Protein AF-A0A0L1JHG3-F1 (afdb_monomer)

Secondary structure (DSSP, 8-state):
--HHHHHHHHHHHHHHTT-HHHHHHSTT-EEEEEETTEEEEEEE--GGGB-TTSBBPHHHHHHHHHHHHHHHHHTTT-S---EEEEEEEEE-S--BTT-EEEEEEEEEEE-SS-EEEEEEEEEEPTTS-EEEEEEEEEEEE-HHHHHHT--TT--EEEEEE---TTSEEEEESS----GGGGGS------SS-SSTTHHHHHSGGGTT--SGGGG---SSSSPPEEPP----B--SEEEE----TT-EEEEEEEE-TT--HHHHHHHHHHTHHHHHHHHHHHHH--GGGTEEEEEEEE-GGG-BS--SSSGGGGBSEEEEEEEESSHHHHHHHHHH-HHHHHHHHHHHHHHSTTSTTTTT---EEEEEEEEPPTTSEEEEEES-BTTSGGGGEE----

Nearest PDB structures (foldseek):
  2h4u-assembly1_A  TM=9.417E-01  e=1.136E-12  Homo sapiens
  4ord-assembly1_A  TM=8.971E-01  e=5.181E-13  Danio rerio
  2h4u-assembly1_D  TM=9.309E-01  e=3.802E-12  Homo sapiens
  3f5o-assembly1_B  TM=8.881E-01  e=1.956E-12  Homo sapiens
  4k02-assembly1_A  TM=8.755E-01  e=7.276E-10  Arabidopsis thaliana

Structure (mmCIF, N/CA/C/O backbone):
data_AF-A0A0L1JHG3-F1
#
_entry.id   AF-A0A0L1JHG3-F1
#
loop_
_atom_site.group_PDB
_atom_site.id
_atom_site.type_symbol
_atom_site.label_atom_id
_atom_site.label_alt_id
_atom_site.label_comp_id
_atom_site.label_asym_id
_atom_site.label_entity_id
_atom_site.label_seq_id
_atom_site.pdbx_PDB_ins_code
_atom_site.Cartn_x
_atom_site.Cartn_y
_atom_site.Cartn_z
_atom_site.occupancy
_atom_site.B_iso_or_equiv
_atom_site.auth_seq_id
_atom_site.auth_comp_id
_atom_site.auth_asym_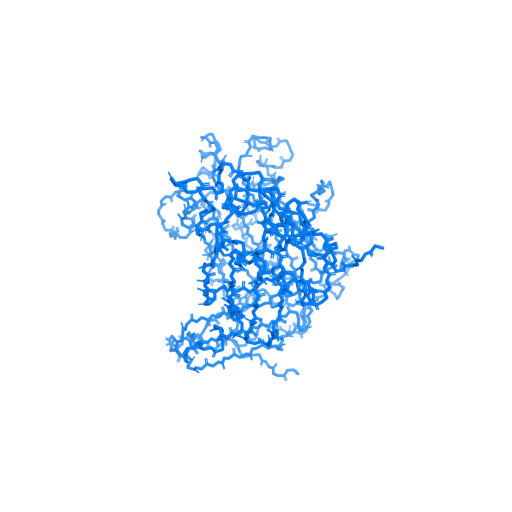id
_atom_site.auth_atom_id
_atom_site.pdbx_PDB_model_num
ATOM 1 N N . MET A 1 1 ? 10.040 -8.295 32.293 1.00 47.34 1 MET A N 1
ATOM 2 C CA . MET A 1 1 ? 9.010 -7.316 31.877 1.00 47.34 1 MET A CA 1
ATOM 3 C C . MET A 1 1 ? 8.042 -8.044 30.959 1.00 47.34 1 MET A C 1
ATOM 5 O O . MET A 1 1 ? 8.511 -8.811 30.130 1.00 47.34 1 MET A O 1
ATOM 9 N N . ASN A 1 2 ? 6.736 -7.911 31.189 1.00 66.31 2 ASN A N 1
ATOM 10 C CA . ASN A 1 2 ? 5.694 -8.705 30.526 1.00 66.31 2 ASN A CA 1
ATOM 11 C C . ASN A 1 2 ? 5.592 -8.319 29.034 1.00 66.31 2 ASN A C 1
ATOM 13 O O . ASN A 1 2 ? 5.299 -7.165 28.725 1.00 66.31 2 ASN A O 1
ATOM 17 N N . SER A 1 3 ? 5.870 -9.256 28.119 1.00 87.31 3 SER A N 1
ATOM 18 C CA . SER A 1 3 ? 5.902 -9.005 26.666 1.00 87.31 3 SER A CA 1
ATOM 19 C C . SER A 1 3 ? 4.557 -8.518 26.125 1.00 87.31 3 SER A C 1
ATOM 21 O O . SER A 1 3 ? 4.527 -7.663 25.246 1.00 87.31 3 SER A O 1
ATOM 23 N N . THR A 1 4 ? 3.451 -9.002 26.695 1.00 94.50 4 THR A N 1
ATOM 24 C CA . THR A 1 4 ? 2.088 -8.625 26.295 1.00 94.50 4 THR A CA 1
ATOM 25 C C . THR A 1 4 ? 1.783 -7.166 26.617 1.00 94.50 4 THR A C 1
ATOM 27 O O . THR A 1 4 ? 1.238 -6.452 25.785 1.00 94.50 4 THR A O 1
ATOM 30 N N . LEU A 1 5 ? 2.171 -6.696 27.806 1.00 96.19 5 LEU A N 1
ATOM 31 C CA . LEU A 1 5 ? 1.933 -5.314 28.227 1.00 96.19 5 LEU A CA 1
ATOM 32 C C . LEU A 1 5 ? 2.670 -4.311 27.340 1.00 96.19 5 LEU A C 1
ATOM 34 O O . LEU A 1 5 ? 2.092 -3.293 26.969 1.00 96.19 5 LEU A O 1
ATOM 38 N N . ASN A 1 6 ? 3.920 -4.606 26.981 1.00 95.75 6 ASN A N 1
ATOM 39 C CA . ASN A 1 6 ? 4.677 -3.755 26.066 1.00 95.75 6 ASN A CA 1
ATOM 40 C C . ASN A 1 6 ? 4.025 -3.727 24.678 1.00 95.75 6 ASN A C 1
ATOM 42 O O . ASN A 1 6 ? 3.769 -2.646 24.167 1.00 95.75 6 ASN A O 1
ATOM 46 N N . HIS A 1 7 ? 3.647 -4.889 24.133 1.00 95.00 7 HIS A N 1
ATOM 47 C CA . HIS A 1 7 ? 2.950 -4.971 22.843 1.00 95.00 7 HIS A CA 1
ATOM 48 C C . HIS A 1 7 ? 1.654 -4.151 22.820 1.00 95.00 7 HIS A C 1
ATOM 50 O O . HIS A 1 7 ? 1.437 -3.358 21.910 1.00 95.00 7 HIS A O 1
ATOM 56 N N . VAL A 1 8 ? 0.795 -4.296 23.835 1.00 96.56 8 VAL A N 1
ATOM 57 C CA . VAL A 1 8 ? -0.469 -3.543 23.902 1.00 96.56 8 VAL A CA 1
ATOM 58 C C . VAL A 1 8 ? -0.212 -2.036 24.026 1.00 96.56 8 VAL A C 1
ATOM 60 O O . VAL A 1 8 ? -0.920 -1.248 23.404 1.00 96.56 8 VAL A O 1
ATOM 63 N N . ARG A 1 9 ? 0.814 -1.618 24.779 1.00 96.81 9 ARG A N 1
ATOM 64 C CA . ARG A 1 9 ? 1.211 -0.203 24.875 1.00 96.81 9 ARG A CA 1
ATOM 65 C C . ARG A 1 9 ? 1.718 0.347 23.543 1.00 96.81 9 ARG A C 1
ATOM 67 O O . ARG A 1 9 ? 1.300 1.434 23.166 1.00 96.81 9 ARG A O 1
ATOM 74 N N . ASP A 1 10 ? 2.519 -0.418 22.806 1.00 95.88 10 ASP A N 1
ATOM 75 C CA . ASP A 1 10 ? 3.008 -0.016 21.483 1.00 95.88 10 ASP A CA 1
ATOM 76 C C . ASP A 1 10 ? 1.847 0.142 20.482 1.00 95.88 10 ASP A C 1
ATOM 78 O O . ASP A 1 10 ? 1.787 1.119 19.731 1.00 95.88 10 ASP A O 1
ATOM 82 N N . VAL A 1 11 ? 0.878 -0.786 20.503 1.00 95.31 11 VAL A N 1
ATOM 83 C CA . VAL A 1 11 ? -0.349 -0.692 19.691 1.00 95.31 11 VAL A CA 1
ATOM 84 C C . VAL A 1 11 ? -1.167 0.542 20.083 1.00 95.31 11 VAL A C 1
ATOM 86 O O . VAL A 1 11 ? -1.619 1.278 19.202 1.00 95.31 11 VAL A O 1
ATOM 89 N N . TRP A 1 12 ? -1.324 0.804 21.384 1.00 96.25 12 TRP A N 1
ATOM 90 C CA . TRP A 1 12 ? -2.009 1.995 21.882 1.00 96.25 12 TRP A CA 1
ATOM 91 C C . TRP A 1 12 ? -1.331 3.286 21.419 1.00 96.25 12 TRP A C 1
ATOM 93 O O . TRP A 1 12 ? -2.000 4.161 20.872 1.00 96.25 12 TRP A O 1
ATOM 103 N N . ASP A 1 13 ? -0.014 3.405 21.574 1.00 95.44 13 ASP A N 1
ATOM 104 C CA . ASP A 1 13 ? 0.723 4.607 21.184 1.00 95.44 13 ASP A CA 1
ATOM 105 C C . ASP A 1 13 ? 0.602 4.882 19.680 1.00 95.44 13 ASP A C 1
ATOM 107 O O . ASP A 1 13 ? 0.330 6.017 19.271 1.00 95.44 13 ASP A O 1
ATOM 111 N N . ALA A 1 14 ? 0.704 3.838 18.854 1.00 93.81 14 ALA A N 1
ATOM 112 C CA . ALA A 1 14 ? 0.505 3.945 17.413 1.00 93.81 14 ALA A CA 1
ATOM 113 C C . ALA A 1 14 ? -0.931 4.361 17.040 1.00 93.81 14 ALA A C 1
ATOM 115 O O . ALA A 1 14 ? -1.119 5.143 16.101 1.00 93.81 14 ALA A O 1
ATOM 116 N N . GLN A 1 15 ? -1.940 3.854 17.757 1.00 93.25 15 GLN A N 1
ATOM 117 C CA . GLN A 1 15 ? -3.348 4.188 17.529 1.00 93.25 15 GLN A CA 1
ATOM 118 C C . GLN A 1 15 ? -3.666 5.623 17.975 1.00 93.25 15 GLN A C 1
ATOM 120 O O . GLN A 1 15 ? -4.268 6.385 17.214 1.00 93.25 15 GLN A O 1
ATOM 125 N N . ARG A 1 16 ? -3.214 6.023 19.170 1.00 95.12 16 ARG A N 1
ATOM 126 C CA . ARG A 1 16 ? -3.391 7.372 19.726 1.00 95.12 16 ARG A CA 1
ATOM 127 C C . ARG A 1 16 ? -2.790 8.437 18.814 1.00 95.12 16 ARG A C 1
ATOM 129 O O . ARG A 1 16 ? -3.447 9.437 18.547 1.00 95.12 16 ARG A O 1
ATOM 136 N N . ALA A 1 17 ? -1.594 8.200 18.268 1.00 93.94 17 ALA A N 1
ATOM 137 C CA . ALA A 1 17 ? -0.925 9.135 17.358 1.00 93.94 17 ALA A CA 1
ATOM 138 C C . ALA A 1 17 ? -1.721 9.437 16.071 1.00 93.94 17 ALA A C 1
ATOM 140 O O . ALA A 1 17 ? -1.467 10.443 15.411 1.00 93.94 17 ALA A O 1
ATOM 141 N N . LYS A 1 18 ? -2.678 8.573 15.704 1.00 92.75 18 LYS A N 1
ATOM 142 C CA . LYS A 1 18 ? -3.478 8.675 14.473 1.00 92.75 18 LYS A CA 1
ATOM 143 C C . LYS A 1 18 ? -4.965 8.940 14.727 1.00 92.75 18 LYS A C 1
ATOM 145 O O . LYS A 1 18 ? -5.718 9.071 13.767 1.00 92.75 18 LYS A O 1
ATOM 150 N N . SER A 1 19 ? -5.397 9.017 15.987 1.00 93.25 19 SER A N 1
ATOM 151 C CA . SER A 1 19 ? -6.801 9.202 16.369 1.00 93.25 19 SER A CA 1
ATOM 152 C C . SER A 1 19 ? -6.967 10.486 17.183 1.00 93.25 19 SER A C 1
ATOM 154 O O . SER A 1 19 ? -6.718 10.478 18.390 1.00 93.25 19 SER A O 1
ATOM 156 N N . PRO A 1 20 ? -7.420 11.595 16.565 1.00 94.88 20 PRO A N 1
ATOM 157 C CA . PRO A 1 20 ? -7.653 12.852 17.278 1.00 94.88 20 PRO A CA 1
ATOM 158 C C . PRO A 1 20 ? -8.628 12.718 18.455 1.00 94.88 20 PRO A C 1
ATOM 160 O O . PRO A 1 20 ? -8.451 13.377 19.473 1.00 94.88 20 PRO A O 1
ATOM 163 N N . ILE A 1 21 ? -9.633 11.840 18.344 1.00 94.81 21 ILE A N 1
ATOM 164 C CA . ILE A 1 21 ? -10.615 11.603 19.412 1.00 94.81 21 ILE A CA 1
ATOM 165 C C . ILE A 1 21 ? -9.949 10.935 20.617 1.00 94.81 21 ILE A C 1
ATOM 167 O O . ILE A 1 21 ? -10.118 11.397 21.742 1.00 94.81 21 ILE A O 1
ATOM 171 N N . TYR A 1 22 ? -9.163 9.879 20.397 1.00 96.12 22 TYR A N 1
ATOM 172 C CA . TYR A 1 22 ? -8.454 9.207 21.487 1.00 96.12 22 TYR A CA 1
ATOM 173 C C . TYR A 1 22 ? -7.344 10.079 22.075 1.00 96.12 22 TYR A C 1
ATOM 175 O O . TYR A 1 22 ? -7.172 10.107 23.289 1.00 96.12 22 TYR A O 1
ATOM 183 N N . ALA A 1 23 ? -6.628 10.832 21.238 1.00 95.25 23 ALA A N 1
ATOM 184 C CA . ALA A 1 23 ? -5.622 11.785 21.691 1.00 95.25 23 ALA A CA 1
ATOM 185 C C . ALA A 1 23 ? -6.214 12.911 22.554 1.00 95.25 23 ALA A C 1
ATOM 187 O O . ALA A 1 23 ? -5.497 13.458 23.381 1.00 95.25 23 ALA A O 1
ATOM 188 N N . LEU A 1 24 ? -7.495 13.250 22.374 1.00 94.81 24 LEU A N 1
ATOM 189 C CA . LEU A 1 24 ? -8.195 14.250 23.180 1.00 94.81 24 LEU A CA 1
ATOM 190 C C . LEU A 1 24 ? -8.804 13.665 24.462 1.00 94.81 24 LEU A C 1
ATOM 192 O O . LEU A 1 24 ? -8.699 14.275 25.520 1.00 94.81 24 LEU A O 1
ATOM 196 N N . LEU A 1 25 ? -9.495 12.525 24.357 1.00 96.38 25 LEU A N 1
ATOM 197 C CA . LEU A 1 25 ? -10.328 11.984 25.440 1.00 96.38 25 LEU A CA 1
ATOM 198 C C . LEU A 1 25 ? -9.614 10.968 26.336 1.00 96.38 25 LEU A C 1
ATOM 200 O O . LEU A 1 25 ? -10.111 10.661 27.413 1.00 96.38 25 LEU A O 1
ATOM 204 N N . LEU A 1 26 ? -8.504 10.392 25.877 1.00 97.19 26 LEU A N 1
ATOM 205 C CA . LEU A 1 26 ? -7.794 9.304 26.555 1.00 97.19 26 LEU A CA 1
ATOM 206 C C . LEU A 1 26 ? -6.294 9.617 26.689 1.00 97.19 26 LEU A C 1
ATOM 208 O O . LEU A 1 26 ? -5.478 8.714 26.839 1.00 97.19 26 LEU A O 1
ATOM 212 N N . ASP A 1 27 ? -5.902 10.888 26.624 1.00 92.88 27 ASP A N 1
ATOM 213 C CA . ASP A 1 27 ? -4.501 11.331 26.650 1.00 92.88 27 ASP A CA 1
ATOM 214 C C . ASP A 1 27 ? -3.712 10.820 27.871 1.00 92.88 27 ASP A C 1
ATOM 216 O O . ASP A 1 27 ? -2.531 10.479 27.766 1.00 92.88 27 ASP A O 1
ATOM 220 N N . THR A 1 28 ? -4.407 10.725 29.003 1.00 94.12 28 THR A N 1
ATOM 221 C CA . THR A 1 28 ? -3.916 10.381 30.339 1.00 94.12 28 THR A CA 1
ATOM 222 C C . THR A 1 28 ? -4.259 8.951 30.758 1.00 94.12 28 THR A C 1
ATOM 224 O O . THR A 1 28 ? -3.919 8.547 31.874 1.00 94.12 28 THR A O 1
ATOM 227 N N . ILE A 1 29 ? -4.910 8.162 29.890 1.00 97.94 29 ILE A N 1
ATOM 228 C CA . ILE A 1 29 ? -5.199 6.759 30.197 1.00 97.94 29 ILE A CA 1
ATOM 229 C C . ILE A 1 29 ? -3.896 5.970 30.315 1.00 97.94 29 ILE A C 1
ATOM 231 O O . ILE A 1 29 ? -2.981 6.110 29.501 1.00 97.94 29 ILE A O 1
ATOM 235 N N . THR A 1 30 ? -3.806 5.121 31.334 1.00 97.75 30 THR A N 1
ATOM 236 C CA . THR A 1 30 ? -2.620 4.299 31.581 1.00 97.75 30 THR A CA 1
ATOM 237 C C . THR A 1 30 ? -3.005 2.832 31.592 1.00 97.75 30 THR A C 1
ATOM 239 O O . THR A 1 30 ? -3.772 2.409 32.447 1.00 97.75 30 THR A O 1
ATOM 242 N N . ILE A 1 31 ? -2.437 2.038 30.682 1.00 98.19 31 ILE A N 1
ATOM 243 C CA . ILE A 1 31 ? -2.567 0.574 30.711 1.00 98.19 31 ILE A CA 1
ATOM 244 C C . ILE A 1 31 ? -1.653 0.048 31.819 1.00 98.19 31 ILE A C 1
ATOM 246 O O . ILE A 1 31 ? -0.424 0.134 31.708 1.00 98.19 31 ILE A O 1
ATOM 250 N N . THR A 1 32 ? -2.245 -0.435 32.907 1.00 97.38 32 THR A N 1
ATOM 251 C CA . THR A 1 32 ? -1.549 -0.841 34.134 1.00 97.38 32 THR A CA 1
ATOM 252 C C . THR A 1 32 ? -1.063 -2.284 34.065 1.00 97.38 32 THR A C 1
ATOM 254 O O . THR A 1 32 ? 0.048 -2.560 34.516 1.00 97.38 32 THR A O 1
ATOM 257 N N . ASP A 1 33 ? -1.835 -3.176 33.441 1.00 97.88 33 ASP A N 1
ATOM 258 C CA . ASP A 1 33 ? -1.478 -4.582 33.236 1.00 97.88 33 ASP A CA 1
ATOM 259 C C . ASP A 1 33 ? -2.120 -5.159 31.963 1.00 97.88 33 ASP A C 1
ATOM 261 O O . ASP A 1 33 ? -3.138 -4.658 31.479 1.00 97.88 33 ASP A O 1
ATOM 265 N N . ALA A 1 34 ? -1.511 -6.210 31.408 1.00 97.25 34 ALA A N 1
ATOM 266 C CA . ALA A 1 34 ? -2.070 -6.948 30.282 1.00 97.25 34 ALA A CA 1
ATOM 267 C C . ALA A 1 34 ? -1.614 -8.412 30.271 1.00 97.25 34 ALA A C 1
ATOM 269 O O . ALA A 1 34 ? -0.436 -8.737 30.455 1.00 97.25 34 ALA A O 1
ATOM 270 N N . SER A 1 35 ? -2.550 -9.293 29.945 1.00 96.56 35 SER A N 1
ATOM 271 C CA . SER A 1 35 ? -2.333 -10.711 29.661 1.00 96.56 35 SER A CA 1
ATOM 272 C C . SER A 1 35 ? -3.168 -11.112 28.437 1.00 96.56 35 SER A C 1
ATOM 274 O O . SER A 1 35 ? -4.049 -10.350 28.043 1.00 96.56 35 SER A O 1
ATOM 276 N N . PRO A 1 36 ? -2.907 -12.258 27.784 1.00 94.12 36 PRO A N 1
ATOM 277 C CA . PRO A 1 36 ? -3.678 -12.657 26.609 1.00 94.12 36 PRO A CA 1
ATOM 278 C C . PRO A 1 36 ? -5.191 -12.671 26.868 1.00 94.12 36 PRO A C 1
ATOM 280 O O . PRO A 1 36 ? -5.690 -13.448 27.679 1.00 94.12 36 PRO A O 1
ATOM 283 N N . GLY A 1 37 ? -5.908 -11.790 26.173 1.00 93.50 37 GLY A N 1
ATOM 284 C CA . GLY A 1 37 ? -7.353 -11.598 26.259 1.00 93.50 37 GLY A CA 1
ATOM 285 C C . GLY A 1 37 ? -7.828 -10.694 27.397 1.00 93.50 37 GLY A C 1
ATOM 286 O O . GLY A 1 37 ? -9.035 -10.560 27.578 1.00 93.50 37 GLY A O 1
ATOM 287 N N . THR A 1 38 ? -6.946 -10.083 28.193 1.00 97.38 38 THR A N 1
ATOM 288 C CA . THR A 1 38 ? -7.344 -9.189 29.294 1.00 97.38 38 THR A CA 1
ATOM 289 C C . THR A 1 38 ? -6.405 -7.994 29.429 1.00 97.38 38 THR A C 1
ATOM 291 O O . THR A 1 38 ? -5.186 -8.147 29.468 1.00 97.38 38 THR A O 1
ATOM 294 N N . ILE A 1 39 ? -6.982 -6.802 29.577 1.00 98.12 39 ILE A N 1
ATOM 295 C CA . ILE A 1 39 ? -6.250 -5.570 29.887 1.00 98.12 39 ILE A CA 1
ATOM 296 C C . ILE A 1 39 ? -6.846 -4.872 31.107 1.00 98.12 39 ILE A C 1
ATOM 298 O O . ILE A 1 39 ? -8.062 -4.887 31.313 1.00 98.12 39 ILE A O 1
ATOM 302 N N . HIS A 1 40 ? -5.975 -4.229 31.877 1.00 98.31 40 HIS A N 1
ATOM 303 C CA . HIS A 1 40 ? -6.337 -3.329 32.961 1.00 98.31 40 HIS A CA 1
ATOM 304 C C . HIS A 1 40 ? -5.774 -1.942 32.672 1.00 98.31 40 HIS A C 1
ATOM 306 O O . HIS A 1 40 ? -4.620 -1.803 32.255 1.00 98.31 40 HIS A O 1
ATOM 312 N N . ALA A 1 41 ? -6.587 -0.914 32.876 1.00 98.50 41 ALA A N 1
ATOM 313 C CA . ALA A 1 41 ? -6.180 0.465 32.677 1.00 98.50 41 ALA A CA 1
ATOM 314 C C . ALA A 1 41 ? -6.818 1.393 33.705 1.00 98.50 41 ALA A C 1
ATOM 316 O O . ALA A 1 41 ? -7.856 1.071 34.272 1.00 98.50 41 ALA A O 1
ATOM 317 N N . SER A 1 42 ? -6.221 2.563 33.907 1.00 98.00 42 SER A N 1
ATOM 318 C CA . SER A 1 42 ? -6.773 3.603 34.766 1.00 98.00 42 SER A CA 1
ATOM 319 C C . SER A 1 42 ? -6.846 4.950 34.055 1.00 98.00 42 SER A C 1
ATOM 321 O O . SER A 1 42 ? -5.986 5.290 33.238 1.00 98.00 42 SER A O 1
ATOM 323 N N . LEU A 1 43 ? -7.895 5.719 34.352 1.00 97.81 43 LEU A N 1
ATOM 324 C CA . LEU A 1 43 ? -8.125 7.059 33.809 1.00 97.81 43 LEU A CA 1
ATOM 325 C C . LEU A 1 43 ? -8.650 7.982 34.905 1.00 97.81 43 LEU A C 1
ATOM 327 O O . LEU A 1 43 ? -9.684 7.715 35.515 1.00 97.81 43 LEU A O 1
ATOM 331 N N . ARG A 1 44 ? -7.975 9.110 35.133 1.00 96.56 44 ARG A N 1
ATOM 332 C CA . ARG A 1 44 ? -8.499 10.155 36.018 1.00 96.56 44 ARG A CA 1
ATOM 333 C C . ARG A 1 44 ? -9.526 11.003 35.269 1.00 96.56 44 ARG A C 1
ATOM 335 O O . ARG A 1 44 ? -9.269 11.468 34.161 1.00 96.56 44 ARG A O 1
ATOM 342 N N . VAL A 1 45 ? -10.683 11.240 35.879 1.00 96.56 45 VAL A N 1
ATOM 343 C CA . VAL A 1 45 ? -11.728 12.084 35.286 1.00 96.56 45 VAL A CA 1
ATOM 344 C C . VAL A 1 45 ? -11.298 13.555 35.342 1.00 96.56 45 VAL A C 1
ATOM 346 O O . VAL A 1 45 ? -10.992 14.075 36.417 1.00 96.56 45 VAL A O 1
ATOM 349 N N . THR A 1 46 ? -11.281 14.225 34.189 1.00 95.62 46 THR A N 1
ATOM 350 C CA . THR A 1 46 ? -10.961 15.654 34.027 1.00 95.62 46 THR A CA 1
ATOM 351 C C . THR A 1 46 ? -12.197 16.418 33.546 1.00 95.62 46 THR A C 1
ATOM 353 O O . THR A 1 46 ? -13.232 15.812 33.275 1.00 95.62 46 THR A O 1
ATOM 356 N N . ASP A 1 47 ? -12.111 17.741 33.404 1.00 94.00 47 ASP A N 1
ATOM 357 C CA . ASP A 1 47 ? -13.229 18.552 32.898 1.00 94.00 47 ASP A CA 1
ATOM 358 C C . ASP A 1 47 ? -13.696 18.102 31.506 1.00 94.00 47 ASP A C 1
ATOM 360 O O . ASP A 1 47 ? -14.898 17.963 31.270 1.00 94.00 47 ASP A O 1
ATOM 364 N N . ASN A 1 48 ? -12.750 17.744 30.629 1.00 93.31 48 ASN A N 1
ATOM 365 C CA . ASN A 1 48 ? -13.012 17.245 29.272 1.00 93.31 48 ASN A CA 1
ATOM 366 C C . ASN A 1 48 ? -13.797 15.921 29.246 1.00 93.31 48 ASN A C 1
ATOM 368 O O . ASN A 1 48 ? -14.304 15.517 28.202 1.00 93.31 48 ASN A O 1
ATOM 372 N N . HIS A 1 49 ? -13.886 15.231 30.383 1.00 97.31 49 HIS A N 1
ATOM 373 C CA . HIS A 1 49 ? -14.552 13.940 30.536 1.00 97.31 49 HIS A CA 1
ATOM 374 C C . HIS A 1 49 ? -15.997 14.067 31.037 1.00 97.31 49 HIS A C 1
ATOM 376 O O . HIS A 1 49 ? -16.720 13.068 31.098 1.00 97.31 49 HIS A O 1
ATOM 382 N N . THR A 1 50 ? -16.427 15.271 31.423 1.00 96.12 50 THR A N 1
ATOM 383 C CA . THR A 1 50 ? -17.713 15.499 32.091 1.00 96.12 50 THR A CA 1
ATOM 384 C C . THR A 1 50 ? -18.793 16.044 31.154 1.00 96.12 50 THR A C 1
ATOM 386 O O . THR A 1 50 ? -18.530 16.571 30.077 1.00 96.12 50 THR A O 1
ATOM 389 N N . ASN A 1 51 ? -20.052 15.865 31.547 1.00 94.25 51 ASN A N 1
ATOM 390 C CA . ASN A 1 51 ? -21.227 16.426 30.890 1.00 94.25 51 ASN A CA 1
ATOM 391 C C . ASN A 1 51 ? -21.647 17.762 31.526 1.00 94.25 51 ASN A C 1
ATOM 393 O O . ASN A 1 51 ? -21.091 18.198 32.531 1.00 94.25 51 ASN A O 1
ATOM 397 N N . SER A 1 52 ? -22.693 18.392 30.982 1.00 93.69 52 SER A N 1
ATOM 398 C CA . SER A 1 52 ? -23.201 19.691 31.455 1.00 93.69 52 SER A CA 1
ATOM 399 C C . SER A 1 52 ? -23.702 19.712 32.907 1.00 93.69 52 SER A C 1
ATOM 401 O O . SER A 1 52 ? -23.975 20.784 33.440 1.00 93.69 52 SER A O 1
ATOM 403 N N . LYS A 1 53 ? -23.829 18.549 33.557 1.00 93.62 53 LYS A N 1
ATOM 404 C CA . LYS A 1 53 ? -24.209 18.394 34.968 1.00 93.62 53 LYS A CA 1
ATOM 405 C C . LYS A 1 53 ? -23.030 17.983 35.865 1.00 93.62 53 LYS A C 1
ATOM 407 O O . LYS A 1 53 ? -23.256 17.650 37.024 1.00 93.62 53 LYS A O 1
ATOM 412 N N . GLY A 1 54 ? -21.797 17.976 35.348 1.00 91.69 54 GLY A N 1
ATOM 413 C CA . GLY A 1 54 ? -20.574 17.668 36.103 1.00 91.69 54 GLY A CA 1
ATOM 414 C C . GLY A 1 54 ? -20.317 16.177 36.367 1.00 91.69 54 GLY A C 1
ATOM 415 O O . GLY A 1 54 ? -19.350 15.831 37.043 1.00 91.69 54 GLY A O 1
ATOM 416 N N . GLY A 1 55 ? -21.161 15.283 35.842 1.00 95.44 55 GLY A N 1
ATOM 417 C CA . GLY A 1 55 ? -20.930 13.835 35.873 1.00 95.44 55 GLY A CA 1
ATOM 418 C C . GLY A 1 55 ? -20.185 13.349 34.631 1.00 95.44 55 GLY A C 1
ATOM 419 O O . GLY A 1 55 ? -20.125 14.060 33.631 1.00 95.44 55 GLY A O 1
ATOM 420 N N . LEU A 1 56 ? -19.653 12.128 34.662 1.00 96.88 56 LEU A N 1
ATOM 421 C CA . LEU A 1 56 ? -18.982 11.494 33.527 1.00 96.88 56 LEU A CA 1
ATOM 422 C C . LEU A 1 56 ? -19.892 11.505 32.290 1.00 96.88 56 LEU A C 1
ATOM 424 O O . LEU A 1 56 ? -21.070 11.141 32.356 1.00 96.88 56 LEU A O 1
ATOM 428 N N . HIS A 1 57 ? -19.362 11.946 31.154 1.00 97.31 57 HIS A N 1
ATOM 429 C CA . HIS A 1 57 ? -20.118 11.969 29.912 1.00 97.31 57 HIS A CA 1
ATOM 430 C C . HIS A 1 57 ? -20.282 10.548 29.361 1.00 97.31 57 HIS A C 1
ATOM 432 O O . HIS A 1 57 ? -19.303 9.816 29.235 1.00 97.31 57 HIS A O 1
ATOM 438 N N . GLY A 1 58 ? -21.497 10.167 28.948 1.00 94.06 58 GLY A N 1
ATOM 439 C CA . GLY A 1 58 ? -21.751 8.824 28.408 1.00 94.06 58 GLY A CA 1
ATOM 440 C C . GLY A 1 58 ? -20.886 8.491 27.182 1.00 94.06 58 GLY A C 1
ATOM 441 O O . GLY A 1 58 ? -20.330 7.403 27.088 1.00 94.06 58 GLY A O 1
ATOM 442 N N . THR A 1 59 ? -20.671 9.471 26.297 1.00 94.88 59 THR A N 1
ATOM 443 C CA . THR A 1 59 ? -19.719 9.374 25.171 1.00 94.88 59 THR A CA 1
ATOM 444 C C . THR A 1 59 ? -18.304 8.979 25.587 1.00 94.88 59 THR A C 1
ATOM 446 O O . THR A 1 59 ? -17.666 8.229 24.856 1.00 94.88 59 THR A O 1
ATOM 449 N N . LEU A 1 60 ? -17.806 9.430 26.744 1.00 97.00 60 LEU A N 1
ATOM 450 C CA . LEU A 1 60 ? -16.497 8.982 27.211 1.00 97.00 60 LEU A CA 1
ATOM 451 C C . LEU A 1 60 ? -16.536 7.503 27.594 1.00 97.00 60 LEU A C 1
ATOM 453 O O . LEU A 1 60 ? -15.639 6.770 27.203 1.00 97.00 60 LEU A O 1
ATOM 457 N N . SER A 1 61 ? -17.571 7.040 28.302 1.00 97.31 61 SER A N 1
ATOM 458 C CA . SER A 1 61 ? -17.702 5.610 28.608 1.00 97.31 61 SER A CA 1
ATOM 459 C C . SER A 1 61 ? -17.766 4.773 27.329 1.00 97.31 61 SER A C 1
ATOM 461 O O . SER A 1 61 ? -17.061 3.777 27.237 1.00 97.31 61 SER A O 1
ATOM 463 N N . ALA A 1 62 ? -18.527 5.198 26.315 1.00 96.56 62 ALA A N 1
ATOM 464 C CA . ALA A 1 62 ? -18.567 4.512 25.022 1.00 96.56 62 ALA A CA 1
ATOM 465 C C . ALA A 1 62 ? -17.201 4.508 24.311 1.00 96.56 62 ALA A C 1
ATOM 467 O O . ALA A 1 62 ? -16.778 3.470 23.810 1.00 96.56 62 ALA A O 1
ATOM 468 N N . CYS A 1 63 ? -16.483 5.635 24.335 1.00 96.94 63 CYS A N 1
ATOM 469 C CA . CYS A 1 63 ? -15.120 5.757 23.811 1.00 96.94 63 CYS A CA 1
ATOM 470 C C . CYS A 1 63 ? -14.145 4.804 24.524 1.00 96.94 63 CYS A C 1
ATOM 472 O O . CYS A 1 63 ? -13.370 4.108 23.875 1.00 96.94 63 CYS A O 1
ATOM 474 N N . VAL A 1 64 ? -14.224 4.721 25.856 1.00 97.88 64 VAL A N 1
ATOM 475 C CA . VAL A 1 64 ? -13.414 3.808 26.671 1.00 97.88 64 VAL A CA 1
ATOM 476 C C . VAL A 1 64 ? -13.737 2.348 26.358 1.00 97.88 64 VAL A C 1
ATOM 478 O O . VAL A 1 64 ? -12.812 1.549 26.260 1.00 97.88 64 VAL A O 1
ATOM 481 N N . VAL A 1 65 ? -15.015 1.988 26.183 1.00 97.69 65 VAL A N 1
ATOM 482 C CA . VAL A 1 65 ? -15.413 0.617 25.818 1.00 97.69 65 VAL A CA 1
ATOM 483 C C . VAL A 1 65 ? -14.855 0.235 24.446 1.00 97.69 65 VAL A C 1
ATOM 485 O O . VAL A 1 65 ? -14.263 -0.833 24.313 1.00 97.69 65 VAL A O 1
ATOM 488 N N . ASP A 1 66 ? -14.999 1.106 23.447 1.00 96.19 66 ASP A N 1
ATOM 489 C CA . ASP A 1 66 ? -14.473 0.889 22.095 1.00 96.19 66 ASP A CA 1
ATOM 490 C C . ASP A 1 66 ? -12.944 0.731 22.087 1.00 96.19 66 ASP A C 1
ATOM 492 O O . ASP A 1 66 ? -12.408 -0.256 21.577 1.00 96.19 66 ASP A O 1
ATOM 496 N N . TRP A 1 67 ? -12.239 1.637 22.764 1.00 97.25 67 TRP A N 1
ATOM 497 C CA . TRP A 1 67 ? -10.789 1.567 22.919 1.00 97.25 67 TRP A CA 1
ATOM 498 C C . TRP A 1 67 ? -10.331 0.293 23.649 1.00 97.25 67 TRP A C 1
ATOM 500 O O . TRP A 1 67 ? -9.451 -0.429 23.168 1.00 97.25 67 TRP A O 1
ATOM 510 N N . ALA A 1 68 ? -10.942 -0.020 24.797 1.00 97.44 68 ALA A N 1
ATOM 511 C CA . ALA A 1 68 ? -10.574 -1.177 25.607 1.00 97.44 68 ALA A CA 1
ATOM 512 C C . ALA A 1 68 ? -10.841 -2.497 24.870 1.00 97.44 68 ALA A C 1
ATOM 514 O O . ALA A 1 68 ? -10.082 -3.453 25.049 1.00 97.44 68 ALA A O 1
ATOM 515 N N . ALA A 1 69 ? -11.865 -2.546 24.008 1.00 94.75 69 ALA A N 1
ATOM 516 C CA . ALA A 1 69 ? -12.134 -3.695 23.152 1.00 94.75 69 ALA A CA 1
ATOM 517 C C . ALA A 1 69 ? -10.978 -3.979 22.188 1.00 94.75 69 ALA A C 1
ATOM 519 O O . ALA A 1 69 ? -10.479 -5.108 22.127 1.00 94.75 69 ALA A O 1
ATOM 520 N N . GLY A 1 70 ? -10.486 -2.940 21.510 1.00 93.69 70 GLY A N 1
ATOM 521 C CA . GLY A 1 70 ? -9.322 -3.053 20.639 1.00 93.69 70 GLY A CA 1
ATOM 522 C C . GLY A 1 70 ? -8.064 -3.510 21.382 1.00 93.69 70 GLY A C 1
ATOM 523 O O . GLY A 1 70 ? -7.367 -4.414 20.918 1.00 93.69 70 GLY A O 1
ATOM 524 N N . MET A 1 71 ? -7.797 -2.948 22.565 1.00 96.81 71 MET A N 1
ATOM 525 C CA . MET A 1 71 ? -6.634 -3.325 23.382 1.00 96.81 71 MET A CA 1
ATOM 526 C C . MET A 1 71 ? -6.715 -4.768 23.898 1.00 96.81 71 MET A C 1
ATOM 528 O O . MET A 1 71 ? -5.712 -5.487 23.895 1.00 96.81 71 MET A O 1
ATOM 532 N N . ALA A 1 72 ? -7.905 -5.229 24.294 1.00 95.25 72 ALA A N 1
ATOM 533 C CA . ALA A 1 72 ? -8.119 -6.612 24.711 1.00 95.25 72 ALA A CA 1
ATOM 534 C C . ALA A 1 72 ? -7.859 -7.600 23.561 1.00 95.25 72 ALA A C 1
ATOM 536 O O . ALA A 1 72 ? -7.252 -8.644 23.784 1.00 95.25 72 ALA A O 1
ATOM 537 N N . ILE A 1 73 ? -8.227 -7.262 22.322 1.00 91.88 73 ILE A N 1
ATOM 538 C CA . ILE A 1 73 ? -7.902 -8.075 21.137 1.00 91.88 73 ILE A CA 1
ATOM 539 C C . ILE A 1 73 ? -6.396 -8.048 20.852 1.00 91.88 73 ILE A C 1
ATOM 541 O O . ILE A 1 73 ? -5.785 -9.103 20.672 1.00 91.88 73 ILE A O 1
ATOM 545 N N . ALA A 1 74 ? -5.776 -6.864 20.883 1.00 92.94 74 ALA A N 1
ATOM 546 C CA . ALA A 1 74 ? -4.339 -6.703 20.659 1.00 92.94 74 ALA A CA 1
ATOM 547 C C . ALA A 1 74 ? -3.491 -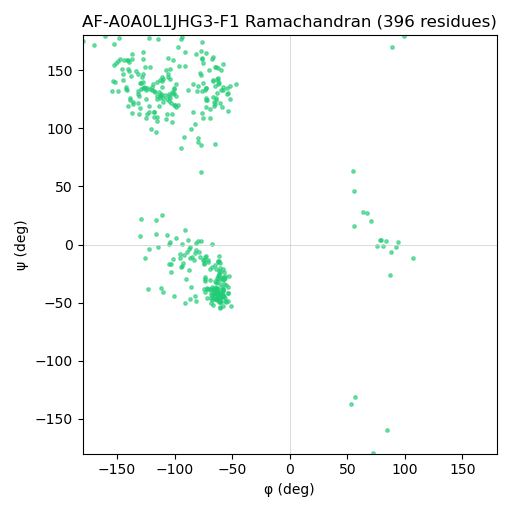7.514 21.653 1.00 92.94 74 ALA A C 1
ATOM 549 O O . ALA A 1 74 ? -2.419 -8.004 21.298 1.00 92.94 74 ALA A O 1
ATOM 550 N N . SER A 1 75 ? -3.986 -7.733 22.877 1.00 94.38 75 SER A N 1
ATOM 551 C CA . SER A 1 75 ? -3.303 -8.542 23.897 1.00 94.38 75 SER A CA 1
ATOM 552 C C . SER A 1 75 ? -3.076 -10.014 23.502 1.00 94.38 75 SER A C 1
ATOM 554 O O . SER A 1 75 ? -2.243 -10.684 24.107 1.00 94.38 75 SER A O 1
ATOM 556 N N . HIS A 1 76 ? -3.734 -10.518 22.450 1.00 88.25 76 HIS A N 1
ATOM 557 C CA . HIS A 1 76 ? -3.431 -11.825 21.849 1.00 88.25 76 HIS A CA 1
ATOM 558 C C . HIS A 1 76 ? -2.211 -11.818 20.903 1.00 88.25 76 HIS A C 1
ATOM 560 O O . HIS A 1 76 ? -1.898 -12.846 20.305 1.00 88.25 76 HIS A O 1
ATOM 566 N N . GLY A 1 77 ? -1.511 -10.687 20.759 1.00 80.31 77 GLY A N 1
ATOM 567 C CA . GLY A 1 77 ? -0.328 -10.536 19.901 1.00 80.31 77 GLY A CA 1
ATOM 568 C C . GLY A 1 77 ? -0.630 -10.009 18.495 1.00 80.31 77 GLY A C 1
ATOM 569 O O . GLY A 1 77 ? 0.281 -9.861 17.684 1.00 80.31 77 GLY A O 1
ATOM 570 N N . ALA A 1 78 ? -1.893 -9.696 18.194 1.00 73.00 78 ALA A N 1
ATOM 571 C CA . ALA A 1 78 ? -2.269 -9.036 16.950 1.00 73.00 78 ALA A CA 1
ATOM 572 C C . ALA A 1 78 ? -1.905 -7.542 17.000 1.00 73.00 78 ALA A C 1
ATOM 574 O O . ALA A 1 78 ? -2.128 -6.872 18.007 1.00 73.00 78 ALA A O 1
ATOM 575 N N . SER A 1 79 ? -1.379 -7.001 15.900 1.00 71.94 79 SER A N 1
ATOM 576 C CA . SER A 1 79 ? -1.173 -5.550 15.720 1.00 71.94 79 SER A CA 1
ATOM 577 C C . SER A 1 79 ? -2.448 -4.819 15.270 1.00 71.94 79 SER A C 1
ATOM 579 O O . SER A 1 79 ? -2.460 -3.597 15.160 1.00 71.94 79 SER A O 1
ATOM 581 N N . TYR A 1 80 ? -3.503 -5.575 14.963 1.00 70.88 80 TYR A N 1
ATOM 582 C CA . TYR A 1 80 ? -4.792 -5.099 14.474 1.00 70.88 80 TYR A CA 1
ATOM 583 C C . TYR A 1 80 ? -5.884 -5.354 15.517 1.00 70.88 80 TYR A C 1
ATOM 585 O O . TYR A 1 80 ? -5.893 -6.399 16.166 1.00 70.88 80 TYR A O 1
ATOM 593 N N . THR A 1 81 ? -6.811 -4.407 15.654 1.00 79.38 81 THR A N 1
ATOM 594 C CA . THR A 1 81 ? -7.806 -4.370 16.736 1.00 79.38 81 THR A CA 1
ATOM 595 C C . THR A 1 81 ? -9.224 -4.766 16.311 1.00 79.38 81 THR A C 1
ATOM 597 O O . THR A 1 81 ? -10.110 -4.756 17.156 1.00 79.38 81 THR A O 1
ATOM 600 N N . GLY A 1 82 ? -9.458 -5.122 15.041 1.00 78.06 82 GLY A N 1
ATOM 601 C CA . GLY A 1 82 ? -10.811 -5.336 14.498 1.00 78.06 82 GLY A CA 1
ATOM 602 C C . GLY A 1 82 ? -11.450 -4.065 13.924 1.00 78.06 82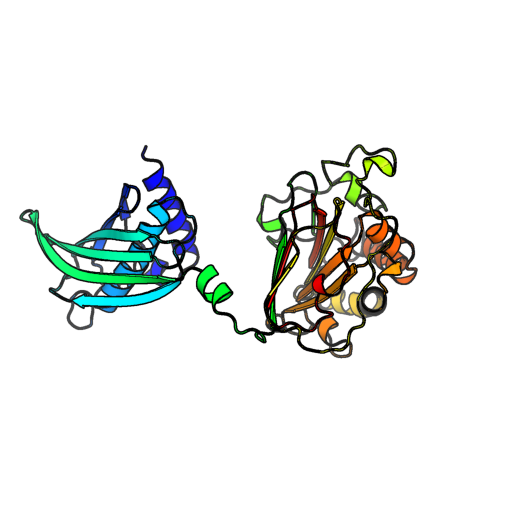 GLY A C 1
ATOM 603 O O . GLY A 1 82 ? -10.910 -2.968 14.089 1.00 78.06 82 GLY A O 1
ATOM 604 N N . VAL A 1 83 ? -12.585 -4.220 13.231 1.00 78.75 83 VAL A N 1
ATOM 605 C CA . VAL A 1 83 ? -13.512 -3.120 12.914 1.00 78.75 83 VAL A CA 1
ATOM 606 C C . VAL A 1 83 ? -14.769 -3.281 13.762 1.00 78.75 83 VAL A C 1
ATOM 608 O O . VAL A 1 83 ? -15.382 -4.349 13.727 1.00 78.75 83 VAL A O 1
ATOM 611 N N . SER A 1 84 ? -15.165 -2.216 14.465 1.00 83.38 84 SER A N 1
ATOM 612 C CA . SER A 1 84 ? -16.365 -2.178 15.308 1.00 83.38 84 SER A CA 1
ATOM 613 C C . SER A 1 84 ? -17.623 -2.480 14.497 1.00 83.38 84 SER A C 1
ATOM 615 O O . SER A 1 84 ? -17.969 -1.750 13.570 1.00 83.38 84 SER A O 1
ATOM 617 N N . THR A 1 85 ? -18.305 -3.565 14.856 1.00 84.12 85 THR A N 1
ATOM 618 C CA . THR A 1 85 ? -19.564 -4.030 14.255 1.00 84.12 85 THR A CA 1
ATOM 619 C C . THR A 1 85 ? -20.758 -3.646 15.112 1.00 84.12 85 THR A C 1
ATOM 621 O O . THR A 1 85 ? -21.764 -3.175 14.591 1.00 84.12 85 THR A O 1
ATOM 624 N N . ASP A 1 86 ? -20.643 -3.841 16.426 1.00 85.56 86 ASP A N 1
ATOM 625 C CA . ASP A 1 86 ? -21.676 -3.499 17.401 1.00 85.56 86 ASP A CA 1
ATOM 626 C C . ASP A 1 86 ? -21.035 -3.016 18.704 1.00 85.56 86 ASP A C 1
ATOM 628 O O . ASP A 1 86 ? -20.010 -3.547 19.141 1.00 85.56 86 ASP A O 1
ATOM 632 N N . LEU A 1 87 ? -21.656 -2.011 19.319 1.00 89.69 87 LEU A N 1
ATOM 633 C CA . LEU A 1 87 ? -21.246 -1.459 20.602 1.00 89.69 87 LEU A CA 1
ATOM 634 C C . LEU A 1 87 ? -22.477 -1.225 21.476 1.00 89.69 87 LEU A C 1
ATOM 636 O O . LEU A 1 87 ? -23.283 -0.329 21.218 1.00 89.69 87 LEU A O 1
ATOM 640 N N . HIS A 1 88 ? -22.575 -1.986 22.561 1.00 90.69 88 HIS A N 1
ATOM 641 C CA . HIS A 1 88 ? -23.612 -1.842 23.571 1.00 90.69 88 HIS A CA 1
ATOM 642 C C . HIS A 1 88 ? -23.006 -1.348 24.884 1.00 90.69 88 HIS A C 1
ATOM 644 O O . HIS A 1 88 ? -22.060 -1.947 25.390 1.00 90.69 88 HIS A O 1
ATOM 650 N N . VAL A 1 89 ? -23.566 -0.285 25.469 1.00 95.38 89 VAL A N 1
ATOM 651 C CA . VAL A 1 89 ? -23.091 0.293 26.737 1.00 95.38 89 VAL A CA 1
ATOM 652 C C . VAL A 1 89 ? -24.263 0.487 27.691 1.00 95.38 89 VAL A C 1
ATOM 654 O O . VAL A 1 89 ? -25.257 1.123 27.343 1.00 95.38 89 VAL A O 1
ATOM 657 N N . SER A 1 90 ? -24.125 -0.027 28.911 1.00 89.25 90 SER A N 1
ATOM 658 C CA . SER A 1 90 ? -25.055 0.189 30.019 1.00 89.25 90 SER A CA 1
ATOM 659 C C . SER A 1 90 ? -24.438 1.133 31.049 1.00 89.25 90 SER A C 1
ATOM 661 O O . SER A 1 90 ? -23.349 0.881 31.561 1.00 89.25 90 SER A O 1
ATOM 663 N N . TYR A 1 91 ? -25.146 2.214 31.377 1.00 94.50 91 TYR A N 1
ATOM 664 C CA . TYR A 1 91 ? -24.717 3.225 32.348 1.00 94.50 91 TYR A CA 1
ATOM 665 C C . TYR A 1 91 ? -25.391 2.958 33.695 1.00 94.50 91 TYR A C 1
ATOM 667 O O . TYR A 1 91 ? -26.618 2.980 33.785 1.00 94.50 91 TYR A O 1
ATOM 675 N N . LEU A 1 92 ? -24.601 2.684 34.733 1.00 93.44 92 LEU A N 1
ATOM 676 C CA . LEU A 1 92 ? -25.094 2.158 36.012 1.00 93.44 92 LEU A CA 1
ATOM 677 C C . LEU A 1 92 ? -24.949 3.162 37.156 1.00 93.44 92 LEU A C 1
ATOM 679 O O . LEU A 1 92 ? -25.823 3.266 38.015 1.00 93.44 92 LEU A O 1
ATOM 683 N N . SER A 1 93 ? -23.859 3.925 37.167 1.00 95.00 93 SER A N 1
ATOM 684 C CA . SER A 1 93 ? -23.656 5.021 38.111 1.00 95.00 93 SER A CA 1
ATOM 685 C C . SER A 1 93 ? -22.824 6.137 37.478 1.00 95.00 93 SER A C 1
ATOM 687 O O . SER A 1 93 ? -22.416 6.040 36.323 1.00 95.00 93 SER A O 1
ATOM 689 N N . SER A 1 94 ? -22.601 7.228 38.212 1.00 92.94 94 SER A N 1
ATOM 690 C CA . SER A 1 94 ? -21.799 8.358 37.733 1.00 92.94 94 SER A CA 1
ATOM 691 C C . SER A 1 94 ? -20.433 8.395 38.408 1.00 92.94 94 SER A C 1
ATOM 693 O O . SER A 1 94 ? -20.313 8.117 39.606 1.00 92.94 94 SER A O 1
ATOM 695 N N . ALA A 1 95 ? -19.431 8.845 37.658 1.00 95.44 95 ALA A N 1
ATOM 696 C CA . ALA A 1 95 ? -18.191 9.384 38.204 1.00 95.44 95 ALA A CA 1
ATOM 697 C C . ALA A 1 95 ? -18.157 10.913 38.050 1.00 95.44 95 ALA A C 1
ATOM 699 O O . ALA A 1 95 ? -18.911 11.459 37.242 1.00 95.44 95 ALA A O 1
ATOM 700 N N . THR A 1 96 ? -17.327 11.601 38.822 1.00 95.44 96 THR A N 1
ATOM 701 C CA . THR A 1 96 ? -17.121 13.056 38.760 1.00 95.44 96 THR A CA 1
ATOM 702 C C . THR A 1 96 ? -15.642 13.385 38.615 1.00 95.44 96 THR A C 1
ATOM 704 O O . THR A 1 96 ? -14.780 12.534 38.829 1.00 95.44 96 THR A O 1
ATOM 707 N N . GLN A 1 97 ? -15.342 14.632 38.252 1.00 95.38 97 GLN A N 1
ATOM 708 C CA . GLN A 1 97 ? -13.974 15.138 38.158 1.00 95.38 97 GLN A CA 1
ATOM 709 C C . GLN A 1 97 ? -13.135 14.766 39.392 1.00 95.38 97 GLN A C 1
ATOM 711 O O . GLN A 1 97 ? -13.605 14.828 40.527 1.00 95.38 97 GLN A O 1
ATOM 716 N N . GLY A 1 98 ? -11.885 14.371 39.155 1.00 93.75 98 GLY A N 1
ATOM 717 C CA . GLY A 1 98 ? -10.939 13.974 40.194 1.00 93.75 98 GLY A CA 1
ATOM 718 C C . GLY A 1 98 ? -11.014 12.499 40.590 1.00 93.75 98 GLY A C 1
ATOM 719 O O . GLY A 1 98 ? -9.976 11.954 40.975 1.00 93.75 98 GLY A O 1
ATOM 720 N N . GLU A 1 99 ? -12.163 11.829 40.436 1.00 95.12 99 GLU A N 1
ATOM 721 C CA . GLU A 1 99 ? -12.268 10.381 40.657 1.00 95.12 99 GLU A CA 1
ATOM 722 C C . GLU A 1 99 ? -11.429 9.608 39.620 1.00 95.12 99 GLU A C 1
ATOM 724 O O . GLU A 1 99 ? -11.168 10.080 38.507 1.00 95.12 99 GLU A O 1
ATOM 729 N N . VAL A 1 100 ? -10.973 8.413 40.002 1.00 96.00 100 VAL A N 1
ATOM 730 C CA . VAL A 1 100 ? -10.204 7.517 39.129 1.00 96.00 100 VAL A CA 1
ATOM 731 C C . VAL A 1 100 ? -11.101 6.376 38.680 1.00 96.00 100 VAL A C 1
ATOM 733 O O . VAL A 1 100 ? -11.732 5.708 39.503 1.00 96.00 100 VAL A O 1
ATOM 736 N N . LEU A 1 101 ? -11.142 6.175 37.367 1.00 98.00 101 LEU A N 1
ATOM 737 C CA . LEU A 1 101 ? -11.756 5.025 36.731 1.00 98.00 101 LEU A CA 1
ATOM 738 C C . LEU A 1 101 ? -10.724 3.907 36.609 1.00 98.00 101 LEU A C 1
ATOM 740 O O . LEU A 1 101 ? -9.616 4.150 36.137 1.00 98.00 101 LEU A O 1
ATOM 744 N N . GLU A 1 102 ? -11.117 2.699 36.984 1.00 98.19 102 GLU A N 1
ATOM 745 C CA . GLU A 1 102 ? -10.429 1.444 36.700 1.00 98.19 102 GLU A CA 1
ATOM 746 C C . GLU A 1 102 ? -11.209 0.719 35.601 1.00 98.19 102 GLU A C 1
ATOM 748 O O . GLU A 1 102 ? -12.413 0.480 35.718 1.00 98.19 102 GLU A O 1
ATOM 753 N N . ILE A 1 103 ? -10.525 0.400 34.510 1.00 98.62 103 ILE A N 1
ATOM 754 C CA . ILE A 1 103 ? -11.090 -0.182 33.299 1.00 98.62 103 ILE A CA 1
ATOM 755 C C . ILE A 1 103 ? -10.554 -1.597 33.154 1.00 98.62 103 ILE A C 1
ATOM 757 O O . ILE A 1 103 ? -9.341 -1.813 33.158 1.00 98.62 103 ILE A O 1
ATOM 761 N N . THR A 1 104 ? -11.454 -2.556 32.974 1.00 98.56 104 THR A N 1
ATOM 762 C CA . THR A 1 104 ? -11.101 -3.946 32.689 1.00 98.56 104 THR A CA 1
ATOM 763 C C . THR A 1 104 ? -11.738 -4.375 31.376 1.00 98.56 104 THR A C 1
ATOM 765 O O . THR A 1 104 ? -12.958 -4.460 31.279 1.00 98.56 104 THR A O 1
ATOM 768 N N . GLY A 1 105 ? -10.916 -4.656 30.365 1.00 98.00 105 GLY A N 1
ATOM 769 C CA . GLY A 1 105 ? -11.358 -5.240 29.096 1.00 98.00 105 GLY A CA 1
ATOM 770 C C . GLY A 1 105 ? -11.048 -6.733 29.060 1.00 98.00 105 GLY A C 1
ATOM 771 O O . GLY A 1 105 ? -9.914 -7.120 29.340 1.00 98.00 105 GLY A O 1
ATOM 772 N N . ARG A 1 106 ? -12.030 -7.573 28.718 1.00 97.31 106 ARG A N 1
ATOM 773 C CA . ARG A 1 106 ? -11.880 -9.035 28.611 1.00 97.31 106 ARG A CA 1
ATOM 774 C C . ARG A 1 106 ? -12.434 -9.542 27.292 1.00 97.31 106 ARG A C 1
ATOM 776 O O . ARG A 1 106 ? -13.634 -9.443 27.039 1.00 97.31 106 ARG A O 1
ATOM 783 N N . ALA A 1 107 ? -11.573 -10.120 26.468 1.00 93.12 107 ALA A N 1
ATOM 784 C CA . ALA A 1 107 ? -11.995 -10.833 25.278 1.00 93.12 107 ALA A CA 1
ATOM 785 C C . ALA A 1 107 ? -12.718 -12.120 25.701 1.00 93.12 107 ALA A C 1
ATOM 787 O O . ALA A 1 107 ? -12.107 -13.060 26.204 1.00 93.12 107 ALA A O 1
ATOM 788 N N . LEU A 1 108 ? -14.036 -12.153 25.511 1.00 89.19 108 LEU A N 1
ATOM 789 C CA . LEU A 1 108 ? -14.872 -13.320 25.797 1.00 89.19 108 LEU A CA 1
ATOM 790 C C . LEU A 1 108 ? -14.617 -14.426 24.772 1.00 89.19 108 LEU A C 1
ATOM 792 O O . LEU A 1 108 ? -14.608 -15.613 25.096 1.00 89.19 108 LEU A O 1
ATOM 796 N N . LYS A 1 109 ? -14.416 -14.020 23.517 1.00 84.06 109 LYS A N 1
ATOM 797 C CA . LYS A 1 109 ? -14.064 -14.891 22.402 1.00 84.06 109 LYS A CA 1
ATOM 798 C C . LYS A 1 109 ? -13.316 -14.076 21.360 1.00 84.06 109 LYS A C 1
ATOM 800 O O . LYS A 1 109 ? -13.805 -13.034 20.941 1.00 84.06 109 LYS A O 1
ATOM 805 N N . VAL A 1 110 ? -12.190 -14.598 20.887 1.00 82.38 110 VAL A N 1
ATOM 806 C CA . VAL A 1 110 ? -11.506 -14.105 19.686 1.00 82.38 110 VAL A CA 1
ATOM 807 C C . VAL A 1 110 ? -11.538 -15.233 18.664 1.00 82.38 110 VAL A C 1
ATOM 809 O O . VAL A 1 110 ? -10.783 -16.197 18.762 1.00 82.38 110 VAL A O 1
ATOM 812 N N . GLY A 1 111 ? -12.511 -15.176 17.755 1.00 73.00 111 GLY A N 1
ATOM 813 C CA . GLY A 1 111 ? -12.653 -16.130 16.659 1.00 73.00 111 GLY A CA 1
ATOM 814 C C . GLY A 1 111 ? -11.979 -15.638 15.380 1.00 73.00 111 GLY A C 1
ATOM 815 O O . GLY A 1 111 ? -11.500 -14.512 15.308 1.00 73.00 111 GLY A O 1
ATOM 816 N N . GLY A 1 112 ? -11.995 -16.478 14.342 1.00 62.88 112 GLY A N 1
ATOM 817 C CA . GLY A 1 112 ? -11.499 -16.092 13.017 1.00 62.88 112 GLY A CA 1
ATOM 818 C C . GLY A 1 112 ? -12.367 -15.051 12.300 1.00 62.88 112 GLY A C 1
ATOM 819 O O . GLY A 1 112 ? -11.859 -14.379 11.414 1.00 62.88 112 GLY A O 1
ATOM 820 N N . THR A 1 113 ? -13.645 -14.919 12.684 1.00 61.09 113 THR A N 1
ATOM 821 C CA . THR A 1 113 ? -14.642 -14.042 12.037 1.00 61.09 113 THR A CA 1
ATOM 822 C C . THR A 1 113 ? -15.343 -13.072 12.977 1.00 61.09 113 THR A C 1
ATOM 824 O O . THR A 1 113 ? -16.044 -12.209 12.497 1.00 61.09 113 THR A O 1
ATOM 827 N N . LEU A 1 114 ? -15.222 -13.193 14.297 1.00 78.88 114 LEU A N 1
ATOM 828 C CA . LEU A 1 114 ? -15.782 -12.214 15.232 1.00 78.88 114 LEU A CA 1
ATOM 829 C C . LEU A 1 114 ? -14.974 -12.246 16.523 1.00 78.88 114 LEU A C 1
ATOM 831 O O . LEU A 1 114 ? -14.625 -13.328 17.017 1.00 78.88 114 LEU A O 1
ATOM 835 N N . ALA A 1 115 ? -14.733 -11.074 17.096 1.00 84.69 115 ALA A N 1
ATOM 836 C CA . ALA A 1 115 ? -14.297 -10.947 18.476 1.00 84.69 115 ALA A CA 1
ATOM 837 C C . ALA A 1 115 ? -15.414 -10.330 19.319 1.00 84.69 115 ALA A C 1
ATOM 839 O O . ALA A 1 115 ? -16.040 -9.361 18.903 1.00 84.69 115 ALA A O 1
ATOM 840 N N . PHE A 1 116 ? -15.642 -10.899 20.501 1.00 89.06 116 PHE A N 1
ATOM 841 C CA . PHE A 1 116 ? -16.577 -10.394 21.500 1.00 89.06 116 PHE A CA 1
ATOM 842 C C . PHE A 1 116 ? -15.787 -9.980 22.729 1.00 89.06 116 PHE A C 1
ATOM 844 O O . PHE A 1 116 ? -15.045 -10.793 23.291 1.00 89.06 116 PHE A O 1
ATOM 851 N N . VAL A 1 117 ? -15.957 -8.736 23.160 1.00 94.62 117 VAL A N 1
ATOM 852 C CA . VAL A 1 117 ? -15.258 -8.189 24.321 1.00 94.62 117 VAL A CA 1
ATOM 853 C C . VAL A 1 117 ? -16.267 -7.629 25.311 1.00 94.62 117 VAL A C 1
ATOM 855 O O . VAL A 1 117 ? -17.187 -6.913 24.926 1.00 94.62 117 VAL A O 1
ATOM 858 N N . SER A 1 118 ? -16.081 -7.942 26.591 1.00 96.31 118 SER A N 1
ATOM 859 C CA . SER A 1 118 ? -16.750 -7.252 27.692 1.00 96.31 118 SER A CA 1
ATOM 860 C C . SER A 1 118 ? -15.817 -6.218 28.303 1.00 96.31 118 SER A C 1
ATOM 862 O O . SER A 1 118 ? -14.645 -6.518 28.547 1.00 96.31 118 SER A O 1
ATOM 864 N N . VAL A 1 119 ? -16.341 -5.038 28.610 1.00 98.25 119 VAL A N 1
ATOM 865 C CA . VAL A 1 119 ? -15.607 -3.981 29.304 1.00 98.25 119 VAL A CA 1
ATOM 866 C C . VAL A 1 119 ? -16.363 -3.574 30.558 1.00 98.25 119 VAL A C 1
ATOM 868 O O . VAL A 1 119 ? -17.572 -3.359 30.527 1.00 98.25 119 VAL A O 1
ATOM 871 N N . GLU A 1 120 ? -15.636 -3.445 31.656 1.00 98.31 120 GLU A N 1
ATOM 872 C CA . GLU A 1 120 ? -16.130 -2.940 32.932 1.00 98.31 120 GLU A CA 1
ATOM 873 C C . GLU A 1 120 ? -15.389 -1.648 33.270 1.00 98.31 120 GLU A C 1
ATOM 875 O O . GLU A 1 120 ? -14.162 -1.590 33.174 1.00 98.31 120 GLU A O 1
ATOM 880 N N . ILE A 1 121 ? -16.138 -0.611 33.643 1.00 98.50 121 ILE A N 1
ATOM 881 C CA . ILE A 1 121 ? -15.606 0.671 34.101 1.00 98.50 121 ILE A CA 1
ATOM 882 C C . ILE A 1 121 ? -16.079 0.860 35.535 1.00 98.50 121 ILE A C 1
ATOM 884 O O . ILE A 1 121 ? -17.260 1.108 35.783 1.00 98.50 121 ILE A O 1
ATOM 888 N N . GLU A 1 122 ? -15.157 0.768 36.480 1.00 98.31 122 GLU A N 1
ATOM 889 C CA . GLU A 1 122 ? -15.408 0.980 37.900 1.00 98.31 122 GLU A CA 1
ATOM 890 C C . GLU A 1 122 ? -14.789 2.303 38.341 1.00 98.31 122 GLU A C 1
ATOM 892 O O . GLU A 1 122 ? -13.761 2.716 37.817 1.00 98.31 122 GLU A O 1
ATOM 897 N N . LYS A 1 123 ? -15.370 2.961 39.340 1.00 96.19 123 LYS A N 1
ATOM 898 C CA . LYS A 1 123 ? -14.674 4.012 40.086 1.00 96.19 123 LYS A CA 1
ATOM 899 C C . LYS A 1 123 ? -14.235 3.491 41.441 1.00 96.19 123 LYS A C 1
ATOM 901 O O . LYS A 1 123 ? -14.977 2.745 42.088 1.00 96.19 123 LYS A O 1
ATOM 906 N N . VAL A 1 124 ? -13.057 3.914 41.878 1.00 90.00 124 VAL A N 1
ATOM 907 C CA . VAL A 1 124 ? -12.518 3.571 43.198 1.00 90.00 124 VAL A CA 1
ATOM 908 C C . VAL A 1 124 ? -12.812 4.713 44.162 1.00 90.00 124 VAL A C 1
ATOM 910 O O . VAL A 1 124 ? -12.393 5.849 43.940 1.00 90.00 124 VAL A O 1
ATOM 913 N N . LYS A 1 125 ? -13.555 4.420 45.229 1.00 86.38 125 LYS A N 1
ATOM 914 C CA . LYS A 1 125 ? -13.820 5.363 46.321 1.00 86.38 125 LYS A CA 1
ATOM 915 C C . LYS A 1 125 ? -12.600 5.492 47.232 1.00 86.38 125 LYS A C 1
ATOM 917 O O . LYS A 1 125 ? -11.760 4.599 47.295 1.00 86.38 125 LYS A O 1
ATOM 922 N N . GLU A 1 126 ? -12.540 6.570 48.013 1.00 82.88 126 GLU A N 1
ATOM 923 C CA . GLU A 1 126 ? -11.451 6.814 48.977 1.00 82.88 126 GLU A CA 1
ATOM 924 C C . GLU A 1 126 ? -11.276 5.685 50.006 1.00 82.88 126 GLU A C 1
ATOM 926 O O . GLU A 1 126 ? -10.166 5.422 50.458 1.00 82.88 126 GLU A O 1
ATOM 931 N N . ASN A 1 127 ? -12.360 4.986 50.352 1.00 85.38 127 ASN A N 1
ATOM 932 C CA . ASN A 1 127 ? -12.342 3.844 51.268 1.00 85.38 127 ASN A CA 1
ATOM 933 C C . ASN A 1 127 ? -11.909 2.518 50.606 1.00 85.38 127 ASN A C 1
ATOM 935 O O . ASN A 1 127 ? -11.888 1.490 51.277 1.00 85.38 127 ASN A O 1
ATOM 939 N N . GLY A 1 128 ? -11.581 2.531 49.310 1.00 82.81 128 GLY A N 1
ATOM 940 C CA . GLY A 1 128 ? -11.191 1.357 48.526 1.00 82.81 128 GLY A CA 1
ATOM 941 C C . GLY A 1 128 ? -12.354 0.597 47.882 1.00 82.81 128 GLY A C 1
ATOM 942 O O . GLY A 1 128 ? -12.104 -0.306 47.081 1.00 82.81 128 GLY A O 1
ATOM 943 N N . ASP A 1 129 ? -13.607 0.960 48.174 1.00 86.75 129 ASP A N 1
ATOM 944 C CA . ASP A 1 129 ? -14.768 0.328 47.548 1.00 86.75 129 ASP A CA 1
ATOM 945 C C . ASP A 1 129 ? -14.814 0.642 46.053 1.00 86.75 129 ASP A C 1
ATOM 947 O O . ASP A 1 129 ? -14.592 1.778 45.619 1.00 86.75 129 ASP A O 1
ATOM 951 N N . ARG A 1 130 ? -15.196 -0.360 45.265 1.00 92.62 130 ARG A N 1
ATOM 952 C CA . ARG A 1 130 ? -15.403 -0.213 43.826 1.00 92.62 130 ARG A CA 1
ATOM 953 C C . ARG A 1 130 ? -16.880 -0.075 43.516 1.00 92.62 130 ARG A C 1
ATOM 955 O O . ARG A 1 130 ? -17.712 -0.800 44.060 1.00 92.62 130 ARG A O 1
ATOM 962 N N . VAL A 1 131 ? -17.214 0.875 42.650 1.00 96.19 131 VAL A N 1
ATOM 963 C CA . VAL A 1 131 ? -18.583 1.075 42.168 1.00 96.19 131 VAL A CA 1
ATOM 964 C C . VAL A 1 131 ? -18.589 1.027 40.653 1.00 96.19 131 VAL A C 1
ATOM 966 O O . VAL A 1 131 ? -17.891 1.805 40.008 1.00 96.19 131 VAL A O 1
ATOM 969 N N . MET A 1 132 ? -19.415 0.148 40.091 1.00 97.25 132 MET A N 1
ATOM 970 C CA . MET A 1 132 ? -19.582 0.040 38.647 1.00 97.25 132 MET A CA 1
ATOM 971 C C . MET A 1 132 ? -20.210 1.320 38.082 1.00 97.25 132 MET A C 1
ATOM 973 O O . MET A 1 132 ? -21.309 1.718 38.476 1.00 97.25 132 MET A O 1
ATOM 977 N N . VAL A 1 133 ? -19.508 1.970 37.160 1.00 97.06 133 VAL A N 1
ATOM 978 C CA . VAL A 1 133 ? -19.946 3.180 36.452 1.00 97.06 133 VAL A CA 1
ATOM 979 C C . VAL A 1 133 ? -20.668 2.789 35.172 1.00 97.06 133 VAL A C 1
ATOM 981 O O . VAL A 1 133 ? -21.797 3.223 34.943 1.00 97.06 133 VAL A O 1
ATOM 984 N N . ALA A 1 134 ? -20.053 1.924 34.370 1.00 96.62 134 ALA A N 1
ATOM 985 C CA . ALA A 1 134 ? -20.638 1.424 33.136 1.00 96.62 134 ALA A CA 1
ATOM 986 C C . ALA A 1 134 ? -20.098 0.036 32.786 1.00 96.62 134 ALA A C 1
ATOM 988 O O . ALA A 1 134 ? -18.973 -0.314 33.142 1.00 96.62 134 ALA A O 1
ATOM 989 N N . THR A 1 135 ? -20.891 -0.720 32.037 1.00 94.75 135 THR A N 1
ATOM 990 C CA . THR A 1 135 ? -20.459 -1.957 31.383 1.00 94.75 135 THR A CA 1
ATOM 991 C C . THR A 1 135 ? -20.659 -1.843 29.880 1.00 94.75 135 THR A C 1
ATOM 993 O O . THR A 1 135 ? -21.526 -1.102 29.410 1.00 94.75 135 THR A O 1
ATOM 996 N N . GLY A 1 136 ? -19.848 -2.566 29.116 1.00 92.00 136 GLY A N 1
ATOM 997 C CA . GLY A 1 136 ? -19.893 -2.571 27.665 1.00 92.00 136 GLY A CA 1
ATOM 998 C C . GLY A 1 136 ? -19.741 -3.967 27.079 1.00 92.00 136 GLY A C 1
ATOM 999 O O . GLY A 1 136 ? -18.999 -4.790 27.613 1.00 92.00 136 GLY A O 1
ATOM 1000 N N . LEU A 1 137 ? -20.430 -4.214 25.970 1.00 84.94 137 LEU A N 1
ATOM 1001 C CA . LEU A 1 137 ? -20.193 -5.339 25.072 1.00 84.94 137 LEU A CA 1
ATOM 1002 C C . LEU A 1 137 ? -19.841 -4.779 23.698 1.00 84.94 137 LEU A C 1
ATOM 1004 O O . LEU A 1 137 ? -20.506 -3.869 23.205 1.00 84.94 137 LEU A O 1
ATOM 1008 N N . HIS A 1 138 ? -18.785 -5.313 23.101 1.00 86.19 138 HIS A N 1
ATOM 1009 C CA . HIS A 1 138 ? -18.263 -4.858 21.819 1.00 86.19 138 HIS A CA 1
ATOM 1010 C C . HIS A 1 138 ? -18.028 -6.053 20.902 1.00 86.19 138 HIS A C 1
ATOM 1012 O O . HIS A 1 138 ? -17.448 -7.058 21.330 1.00 86.19 138 HIS A O 1
ATOM 1018 N N . THR A 1 139 ? -18.508 -5.948 19.665 1.00 77.56 139 THR A N 1
ATOM 1019 C CA . THR A 1 139 ? -18.339 -6.961 18.623 1.00 77.56 139 THR A CA 1
ATOM 1020 C C . THR A 1 139 ? -17.504 -6.379 17.492 1.00 77.56 139 THR A C 1
ATOM 1022 O O . THR A 1 139 ? -17.854 -5.329 16.958 1.00 77.56 139 THR A O 1
ATOM 1025 N N . ASN A 1 140 ? -16.442 -7.084 17.103 1.00 71.38 140 ASN A N 1
ATOM 1026 C CA . ASN A 1 140 ? -15.554 -6.709 16.004 1.00 71.38 140 ASN A CA 1
ATOM 1027 C C . ASN A 1 140 ? -15.562 -7.755 14.891 1.00 71.38 140 ASN A C 1
ATOM 1029 O O . ASN A 1 140 ? -15.355 -8.936 15.180 1.00 71.38 140 ASN A O 1
ATOM 1033 N N . ASP A 1 141 ? -15.700 -7.312 13.640 1.00 68.25 141 ASP A N 1
ATOM 1034 C CA . ASP A 1 141 ? -15.659 -8.163 12.447 1.00 68.25 141 ASP A CA 1
ATOM 1035 C C . ASP A 1 141 ? -14.286 -8.076 11.750 1.00 68.25 141 ASP A C 1
ATOM 1037 O O . ASP A 1 141 ? -13.756 -6.977 11.538 1.00 68.25 141 ASP A O 1
ATOM 1041 N N . PRO A 1 142 ? -13.643 -9.207 11.418 1.00 66.50 142 PRO A N 1
ATOM 1042 C CA . PRO A 1 142 ? -12.440 -9.257 10.610 1.00 66.50 142 PRO A CA 1
ATOM 1043 C C . PRO A 1 142 ? -12.717 -8.902 9.150 1.00 66.50 142 PRO A C 1
ATOM 1045 O O . PRO A 1 142 ? -13.747 -9.240 8.574 1.00 66.50 142 PRO A O 1
ATOM 1048 N N . VAL A 1 143 ? -11.707 -8.325 8.497 1.00 66.94 143 VAL A N 1
ATOM 1049 C CA . VAL A 1 143 ? -11.704 -8.042 7.049 1.00 66.94 143 VAL A CA 1
ATOM 1050 C C . VAL A 1 143 ? -12.047 -9.281 6.205 1.00 66.94 143 VAL A C 1
ATOM 1052 O O . VAL A 1 143 ? -12.586 -9.151 5.108 1.00 66.94 143 VAL A O 1
ATOM 1055 N N . THR A 1 144 ? -11.763 -10.486 6.709 1.00 65.62 144 THR A N 1
ATOM 1056 C CA . THR A 1 144 ? -12.098 -11.749 6.040 1.00 65.62 144 THR A CA 1
ATOM 1057 C C . THR A 1 144 ? -13.603 -11.951 5.901 1.00 65.62 144 THR A C 1
ATOM 1059 O O . THR A 1 144 ? -14.026 -12.393 4.847 1.00 65.62 144 THR A O 1
ATOM 1062 N N . THR A 1 145 ? -14.424 -11.565 6.882 1.00 73.69 145 THR A N 1
ATOM 1063 C CA . THR A 1 145 ? -15.884 -11.712 6.787 1.00 73.69 145 THR A CA 1
ATOM 1064 C C . THR A 1 145 ? -16.465 -10.814 5.700 1.00 73.69 145 THR A C 1
ATOM 1066 O O . THR A 1 145 ? -17.231 -11.291 4.866 1.00 73.69 145 THR A O 1
ATOM 1069 N N . PHE A 1 146 ? -16.052 -9.539 5.647 1.00 81.00 146 PHE A N 1
ATOM 1070 C CA . PHE A 1 146 ? -16.399 -8.642 4.537 1.00 81.00 146 PHE A CA 1
ATOM 1071 C C . PHE A 1 146 ? -16.007 -9.263 3.193 1.00 81.00 146 PHE A C 1
ATOM 1073 O O . PHE A 1 146 ? -16.817 -9.315 2.270 1.00 81.00 146 PHE A O 1
ATOM 1080 N N . TRP A 1 147 ? -14.768 -9.752 3.102 1.00 83.94 147 TRP A N 1
ATOM 1081 C CA . TRP A 1 147 ? -14.242 -10.338 1.880 1.00 83.94 147 TRP A CA 1
ATOM 1082 C C . TRP A 1 147 ? -15.006 -11.595 1.456 1.00 83.94 147 TRP A C 1
ATOM 1084 O O . TRP A 1 147 ? -15.291 -11.745 0.272 1.00 83.94 147 TRP A O 1
ATOM 1094 N N . ASP A 1 148 ? -15.362 -12.472 2.395 1.00 85.94 148 ASP A N 1
ATOM 1095 C CA . ASP A 1 148 ? -16.076 -13.733 2.167 1.00 85.94 148 ASP A CA 1
ATOM 1096 C C . ASP A 1 148 ? -17.560 -13.511 1.827 1.00 85.94 148 ASP A C 1
ATOM 1098 O O . ASP A 1 148 ? -18.142 -14.291 1.071 1.00 85.94 148 ASP A O 1
ATOM 1102 N N . ALA A 1 149 ? -18.153 -12.418 2.316 1.00 88.69 149 ALA A N 1
ATOM 1103 C CA . ALA A 1 149 ? -19.544 -12.040 2.068 1.00 88.69 149 ALA A CA 1
ATOM 1104 C C . ALA A 1 149 ? -19.781 -11.329 0.721 1.00 88.69 149 ALA A C 1
ATOM 1106 O O . ALA A 1 149 ? -20.930 -11.031 0.390 1.00 88.69 149 ALA A O 1
ATOM 1107 N N . LEU A 1 150 ? -18.725 -11.039 -0.051 1.00 91.12 150 LEU A N 1
ATOM 1108 C CA . LEU A 1 150 ? -18.855 -10.406 -1.366 1.00 91.12 150 LEU A CA 1
ATOM 1109 C C . LEU A 1 150 ? -19.740 -11.245 -2.309 1.00 91.12 150 LEU A C 1
ATOM 1111 O O . LEU A 1 150 ? -19.517 -12.455 -2.411 1.00 91.12 150 LEU A O 1
ATOM 1115 N N . PRO A 1 151 ? -20.713 -10.624 -3.010 1.00 95.75 151 PRO A N 1
ATOM 1116 C CA . PRO A 1 151 ? -21.533 -11.323 -3.992 1.00 95.75 151 PRO A CA 1
ATOM 1117 C C . PRO A 1 151 ? -20.699 -11.755 -5.204 1.00 95.75 151 PRO A C 1
ATOM 1119 O O . PRO A 1 151 ? -19.644 -11.188 -5.489 1.00 95.75 151 PRO A O 1
ATOM 1122 N N . ASP A 1 152 ? -21.198 -12.736 -5.953 1.00 96.94 152 ASP A N 1
ATOM 1123 C CA . ASP A 1 152 ? -20.491 -13.328 -7.096 1.00 96.94 152 ASP A CA 1
ATOM 1124 C C . ASP A 1 152 ? -20.199 -12.339 -8.240 1.00 96.94 152 ASP A C 1
ATOM 1126 O O . ASP A 1 152 ? -19.404 -12.651 -9.118 1.00 96.94 152 ASP A O 1
ATOM 1130 N N . ASP A 1 153 ? -20.818 -11.161 -8.252 1.00 96.56 153 ASP A N 1
ATOM 1131 C CA . ASP A 1 153 ? -20.647 -10.080 -9.228 1.00 96.56 153 ASP A CA 1
ATOM 1132 C C . ASP A 1 153 ? -20.074 -8.790 -8.603 1.00 96.56 153 ASP A C 1
ATOM 1134 O O . ASP A 1 153 ? -20.220 -7.708 -9.165 1.00 96.56 153 ASP A O 1
ATOM 1138 N N . ALA A 1 154 ? -19.404 -8.891 -7.446 1.00 96.06 154 ALA A N 1
ATOM 1139 C CA . ALA A 1 154 ? -18.946 -7.735 -6.666 1.00 96.06 154 ALA A CA 1
ATOM 1140 C C . ALA A 1 154 ? -18.046 -6.745 -7.429 1.00 96.06 154 ALA A C 1
ATOM 1142 O O . ALA A 1 154 ? -18.005 -5.566 -7.077 1.00 96.06 154 ALA A O 1
ATOM 1143 N N . GLY A 1 155 ? -17.282 -7.207 -8.421 1.00 96.06 155 GLY A N 1
ATOM 1144 C CA . GLY A 1 155 ? -16.310 -6.380 -9.136 1.00 96.06 155 GLY A CA 1
ATOM 1145 C C . GLY A 1 155 ? -15.126 -5.941 -8.269 1.00 96.06 155 GLY A C 1
ATOM 1146 O O . GLY A 1 155 ? -14.527 -4.901 -8.532 1.00 96.06 155 GLY A O 1
ATOM 1147 N N . ILE A 1 156 ? -14.779 -6.715 -7.236 1.00 95.69 156 ILE A N 1
ATOM 1148 C CA . ILE A 1 156 ? -13.715 -6.393 -6.275 1.00 95.69 156 ILE A CA 1
ATOM 1149 C C . ILE A 1 156 ? -12.596 -7.427 -6.385 1.00 95.69 156 ILE A C 1
ATOM 1151 O O . ILE A 1 156 ? -12.844 -8.625 -6.499 1.00 95.69 156 ILE A O 1
ATOM 1155 N N . TYR A 1 157 ? -11.346 -6.972 -6.310 1.00 95.31 157 TYR A N 1
ATOM 1156 C CA . TYR A 1 157 ? -10.177 -7.845 -6.312 1.00 95.31 157 TYR A CA 1
ATOM 1157 C C . TYR A 1 157 ? -9.136 -7.412 -5.277 1.00 95.31 157 TYR A C 1
ATOM 1159 O O . TYR A 1 157 ? -9.119 -6.273 -4.808 1.00 95.31 157 TYR A O 1
ATOM 1167 N N . ARG A 1 158 ? -8.264 -8.352 -4.918 1.00 94.12 158 ARG A N 1
ATOM 1168 C CA . ARG A 1 158 ? -7.136 -8.170 -4.007 1.00 94.12 158 ARG A CA 1
ATOM 1169 C C . ARG A 1 158 ? -5.924 -8.869 -4.595 1.00 94.12 158 ARG A C 1
ATOM 1171 O O . ARG A 1 158 ? -5.947 -10.076 -4.802 1.00 94.12 158 ARG A O 1
ATOM 1178 N N . GLU A 1 159 ? -4.849 -8.120 -4.792 1.00 95.19 159 GLU A N 1
ATOM 1179 C CA . GLU A 1 159 ? -3.536 -8.653 -5.155 1.00 95.19 159 GLU A CA 1
ATOM 1180 C C . GLU A 1 159 ? -2.568 -8.364 -4.013 1.00 95.19 159 GLU A C 1
ATOM 1182 O O . GLU A 1 159 ? -2.224 -7.215 -3.744 1.00 95.19 159 GLU A O 1
ATOM 1187 N N . THR A 1 160 ? -2.165 -9.412 -3.303 1.00 91.25 160 THR A N 1
ATOM 1188 C CA . THR A 1 160 ? -1.243 -9.314 -2.174 1.00 91.25 160 THR A CA 1
ATOM 1189 C C . THR A 1 160 ? 0.147 -9.693 -2.643 1.00 91.25 160 THR A C 1
ATOM 1191 O O . THR A 1 160 ? 0.372 -10.818 -3.090 1.00 91.25 160 THR A O 1
ATOM 1194 N N . ILE A 1 161 ? 1.082 -8.756 -2.516 1.00 93.62 161 ILE A N 1
ATOM 1195 C CA . ILE A 1 161 ? 2.471 -8.928 -2.931 1.00 93.62 161 ILE A CA 1
ATOM 1196 C C . ILE A 1 161 ? 3.342 -9.008 -1.680 1.00 93.62 161 ILE A C 1
ATOM 1198 O O . ILE A 1 161 ? 3.365 -8.088 -0.865 1.00 93.62 161 ILE A O 1
ATOM 1202 N N . THR A 1 162 ? 4.083 -10.103 -1.538 1.00 91.88 162 THR A N 1
ATOM 1203 C CA . THR A 1 162 ? 5.094 -10.289 -0.495 1.00 91.88 162 THR A CA 1
ATOM 1204 C C . THR A 1 162 ? 6.475 -10.200 -1.123 1.00 91.88 162 THR A C 1
ATOM 1206 O O . THR A 1 162 ? 6.920 -11.097 -1.842 1.00 91.88 162 THR A O 1
ATOM 1209 N N . VAL A 1 163 ? 7.168 -9.104 -0.835 1.00 91.38 163 VAL A N 1
ATOM 1210 C CA . VAL A 1 163 ? 8.485 -8.810 -1.399 1.00 91.38 163 VAL A CA 1
ATOM 1211 C C . VAL A 1 163 ? 9.576 -9.192 -0.403 1.00 91.38 163 VAL A C 1
ATOM 1213 O O . VAL A 1 163 ? 9.559 -8.761 0.749 1.00 91.38 163 VAL A O 1
ATOM 1216 N N . ALA A 1 164 ? 10.551 -9.987 -0.845 1.00 93.19 164 ALA A N 1
ATOM 1217 C CA . ALA A 1 164 ? 11.730 -10.277 -0.037 1.00 93.19 164 ALA A CA 1
ATOM 1218 C C . ALA A 1 164 ? 12.649 -9.045 0.016 1.00 93.19 164 ALA A C 1
ATOM 1220 O O . ALA A 1 164 ? 12.914 -8.423 -1.014 1.00 93.19 164 ALA A O 1
ATOM 1221 N N . SER A 1 165 ? 13.156 -8.703 1.203 1.00 92.81 165 SER A N 1
ATOM 1222 C CA . SER A 1 165 ? 13.966 -7.493 1.421 1.00 92.81 165 SER A CA 1
ATOM 1223 C C . SER A 1 165 ? 15.271 -7.464 0.617 1.00 92.81 165 SER A C 1
ATOM 1225 O O . SER A 1 165 ? 15.794 -6.390 0.338 1.00 92.81 165 SER A O 1
ATOM 1227 N N . ASP A 1 166 ? 15.783 -8.624 0.205 1.00 96.12 166 ASP A N 1
ATOM 1228 C CA . ASP A 1 166 ? 16.963 -8.771 -0.646 1.00 96.12 166 ASP A CA 1
ATOM 1229 C C . ASP A 1 166 ? 16.650 -8.714 -2.153 1.00 96.12 166 ASP A C 1
ATOM 1231 O O . ASP A 1 166 ? 17.569 -8.594 -2.959 1.00 96.12 166 ASP A O 1
ATOM 1235 N N . ARG A 1 167 ? 15.375 -8.773 -2.556 1.00 97.44 167 ARG A N 1
ATOM 1236 C CA . ARG A 1 167 ? 14.924 -8.785 -3.961 1.00 97.44 167 ARG A CA 1
ATOM 1237 C C . ARG A 1 167 ? 14.197 -7.501 -4.374 1.00 97.44 167 ARG A C 1
ATOM 1239 O O . ARG A 1 167 ? 13.380 -7.519 -5.292 1.00 97.44 167 ARG A O 1
ATOM 1246 N N . THR A 1 168 ? 14.478 -6.385 -3.711 1.00 96.69 168 THR A N 1
ATOM 1247 C CA . THR A 1 168 ? 13.832 -5.101 -3.998 1.00 96.69 168 THR A CA 1
ATOM 1248 C C . THR A 1 168 ? 14.791 -3.926 -3.898 1.00 96.69 168 THR A C 1
ATOM 1250 O O . THR A 1 168 ? 15.841 -4.013 -3.261 1.00 96.69 168 THR A O 1
ATOM 1253 N N . GLN A 1 169 ? 14.426 -2.828 -4.549 1.00 95.06 169 GLN A N 1
ATOM 1254 C CA . GLN A 1 169 ? 15.081 -1.534 -4.434 1.00 95.06 169 GLN A CA 1
ATOM 1255 C C . GLN A 1 169 ? 14.026 -0.424 -4.402 1.00 95.06 169 GLN A C 1
ATOM 1257 O O . GLN A 1 169 ? 12.979 -0.538 -5.041 1.00 95.06 169 GLN A O 1
ATOM 1262 N N . TYR A 1 170 ? 14.347 0.661 -3.704 1.00 94.81 170 TYR A N 1
ATOM 1263 C CA . TYR A 1 170 ? 13.580 1.901 -3.684 1.00 94.81 170 TYR A CA 1
ATOM 1264 C C . TYR A 1 170 ? 14.519 3.072 -3.969 1.00 94.81 170 TYR A C 1
ATOM 1266 O O . TYR A 1 170 ? 15.636 3.125 -3.446 1.00 94.81 170 TYR A O 1
ATOM 1274 N N . ALA A 1 171 ? 14.062 4.025 -4.775 1.00 93.69 171 ALA A N 1
ATOM 1275 C CA . ALA A 1 171 ? 14.761 5.281 -4.987 1.00 93.69 171 ALA A CA 1
ATOM 1276 C C . ALA A 1 171 ? 13.774 6.427 -5.171 1.00 93.69 171 ALA A C 1
ATOM 1278 O O . ALA A 1 171 ? 12.715 6.263 -5.764 1.00 93.69 171 ALA A O 1
ATOM 1279 N N . THR A 1 172 ? 14.161 7.605 -4.699 1.00 93.88 172 THR A N 1
ATOM 1280 C CA . THR A 1 172 ? 13.380 8.838 -4.799 1.00 93.88 172 THR A CA 1
ATOM 1281 C C . THR A 1 172 ? 14.319 10.024 -4.970 1.00 93.88 172 THR A C 1
ATOM 1283 O O . THR A 1 172 ? 15.458 9.986 -4.498 1.00 93.88 172 THR A O 1
ATOM 1286 N N . ASN A 1 173 ? 13.861 11.081 -5.638 1.00 92.00 173 ASN A N 1
ATOM 1287 C CA . ASN A 1 173 ? 14.579 12.358 -5.696 1.00 92.00 173 ASN A CA 1
ATOM 1288 C C . ASN A 1 173 ? 14.225 13.299 -4.524 1.00 92.00 173 ASN A C 1
ATOM 1290 O O . ASN A 1 173 ? 14.803 14.380 -4.418 1.00 92.00 173 ASN A O 1
ATOM 1294 N N . LYS A 1 174 ? 13.283 12.914 -3.648 1.00 90.62 174 LYS A N 1
ATOM 1295 C CA . LYS A 1 174 ? 12.876 13.691 -2.467 1.00 90.62 174 LYS A CA 1
ATOM 1296 C C . LYS A 1 174 ? 12.869 12.826 -1.206 1.00 90.62 174 LYS A C 1
ATOM 1298 O O . LYS A 1 174 ? 12.362 11.707 -1.255 1.00 90.62 174 LYS A O 1
ATOM 1303 N N . PRO A 1 175 ? 13.343 13.339 -0.056 1.00 83.75 175 PRO A N 1
ATOM 1304 C CA . PRO A 1 175 ? 13.349 12.612 1.213 1.00 83.75 175 PRO A CA 1
ATOM 1305 C C . PRO A 1 175 ? 11.944 12.594 1.842 1.00 83.75 175 PRO A C 1
ATOM 1307 O O . PRO A 1 175 ? 11.711 13.170 2.900 1.00 83.75 175 PRO A O 1
ATOM 1310 N N . GLN A 1 176 ? 10.982 11.983 1.153 1.00 81.56 176 GLN A N 1
ATOM 1311 C CA . GLN A 1 176 ? 9.612 11.812 1.623 1.00 81.56 176 GLN A CA 1
ATOM 1312 C C . GLN A 1 176 ? 9.340 10.336 1.912 1.00 81.56 176 GLN A C 1
ATOM 1314 O O . GLN A 1 176 ? 9.755 9.454 1.157 1.00 81.56 176 GLN A O 1
ATOM 1319 N N . ASN A 1 177 ? 8.603 10.081 2.993 1.00 85.81 177 ASN A N 1
ATOM 1320 C CA . ASN A 1 177 ? 8.122 8.748 3.343 1.00 85.81 177 ASN A CA 1
ATOM 1321 C C . ASN A 1 177 ? 6.930 8.406 2.440 1.00 85.81 177 ASN A C 1
ATOM 1323 O O . ASN A 1 177 ? 5.778 8.680 2.780 1.00 85.81 177 ASN A O 1
ATOM 1327 N N . ILE A 1 178 ? 7.222 7.873 1.254 1.00 88.88 178 ILE A N 1
ATOM 1328 C CA . ILE A 1 178 ? 6.237 7.442 0.259 1.00 88.88 178 ILE A CA 1
ATOM 1329 C C . ILE A 1 178 ? 6.551 6.005 -0.148 1.00 88.88 178 ILE A C 1
ATOM 1331 O O . ILE A 1 178 ? 7.716 5.646 -0.314 1.00 88.88 178 ILE A O 1
ATOM 1335 N N . GLY A 1 179 ? 5.504 5.190 -0.308 1.00 88.12 179 GLY A N 1
ATOM 1336 C CA . GLY A 1 179 ? 5.642 3.806 -0.756 1.00 88.12 179 GLY A CA 1
ATOM 1337 C C . GLY A 1 179 ? 6.576 3.000 0.152 1.00 88.12 179 GLY A C 1
ATOM 1338 O O . GLY A 1 179 ? 6.467 3.071 1.379 1.00 88.12 179 GLY A O 1
ATOM 1339 N N . MET A 1 180 ? 7.531 2.276 -0.431 1.00 89.75 180 MET A N 1
ATOM 1340 C CA . MET A 1 180 ? 8.553 1.535 0.321 1.00 89.75 180 MET A CA 1
ATOM 1341 C C . MET A 1 180 ? 9.505 2.433 1.125 1.00 89.75 180 MET A C 1
ATOM 1343 O O . MET A 1 180 ? 10.122 1.955 2.076 1.00 89.75 180 MET A O 1
ATOM 1347 N N . GLY A 1 181 ? 9.582 3.734 0.826 1.00 89.06 181 GLY A N 1
ATOM 1348 C CA . GLY A 1 181 ? 10.318 4.709 1.637 1.00 89.06 181 GLY A CA 1
ATOM 1349 C C . GLY A 1 181 ? 9.800 4.831 3.076 1.00 89.06 181 GLY A C 1
ATOM 1350 O O . GLY A 1 181 ? 10.509 5.323 3.944 1.00 89.06 181 GLY A O 1
ATOM 1351 N N . CYS A 1 182 ? 8.590 4.339 3.362 1.00 87.75 182 CYS A N 1
ATOM 1352 C CA . CYS A 1 182 ? 8.039 4.262 4.716 1.00 87.75 182 CYS A CA 1
ATOM 1353 C C . CYS A 1 182 ? 8.640 3.132 5.574 1.00 87.75 182 CYS A C 1
ATOM 1355 O O . CYS A 1 182 ? 8.394 3.098 6.778 1.00 87.75 182 CYS A O 1
ATOM 1357 N N . LEU A 1 183 ? 9.371 2.183 4.976 1.00 84.81 183 LEU A N 1
ATOM 1358 C CA . LEU A 1 183 ? 9.832 0.960 5.649 1.00 84.81 183 LEU A CA 1
ATOM 1359 C C . LEU A 1 183 ? 11.193 1.108 6.342 1.00 84.81 183 LEU A C 1
ATOM 1361 O O . LEU A 1 183 ? 11.632 0.192 7.036 1.00 84.81 183 LEU A O 1
ATOM 1365 N N . GLY A 1 184 ? 11.876 2.237 6.165 1.00 83.94 184 GLY A N 1
ATOM 1366 C CA . GLY A 1 184 ? 13.184 2.465 6.763 1.00 83.94 184 GLY A CA 1
ATOM 1367 C C . GLY A 1 184 ? 13.763 3.839 6.433 1.00 83.94 184 GLY A C 1
ATOM 1368 O O . GLY A 1 184 ? 13.177 4.598 5.664 1.00 83.94 184 GLY A O 1
ATOM 1369 N N . PRO A 1 185 ? 14.917 4.185 7.023 1.00 85.50 185 PRO A N 1
ATOM 1370 C CA . PRO A 1 185 ? 15.573 5.457 6.757 1.00 85.50 185 PRO A CA 1
ATOM 1371 C C . PRO A 1 185 ? 16.086 5.533 5.312 1.00 85.50 185 PRO A C 1
ATOM 1373 O O . PRO A 1 185 ? 16.639 4.569 4.781 1.00 85.50 185 PRO A O 1
ATOM 1376 N N . CYS A 1 186 ? 15.961 6.709 4.693 1.00 85.88 186 CYS A N 1
ATOM 1377 C CA . CYS A 1 186 ? 16.577 6.984 3.397 1.00 85.88 186 CYS A CA 1
ATOM 1378 C C . CYS A 1 186 ? 18.098 7.141 3.545 1.00 85.88 186 CYS A C 1
ATOM 1380 O O . CYS A 1 186 ? 18.572 7.866 4.420 1.00 85.88 186 CYS A O 1
ATOM 1382 N N . ALA A 1 187 ? 18.855 6.510 2.648 1.00 87.06 187 ALA A N 1
ATOM 1383 C CA . ALA A 1 187 ? 20.298 6.691 2.528 1.00 87.06 187 ALA A CA 1
ATOM 1384 C C . ALA A 1 187 ? 20.636 7.419 1.213 1.00 87.06 187 ALA A C 1
ATOM 1386 O O . ALA A 1 187 ? 19.973 7.171 0.201 1.00 87.06 187 ALA A O 1
ATOM 1387 N N . PRO A 1 188 ? 21.657 8.297 1.188 1.00 86.62 188 PRO A N 1
ATOM 1388 C CA . PRO A 1 188 ? 22.108 8.929 -0.046 1.00 86.62 188 PRO A CA 1
ATOM 1389 C C . PRO A 1 188 ? 22.561 7.892 -1.075 1.00 86.62 188 PRO A C 1
ATOM 1391 O O . PRO A 1 188 ? 23.359 7.004 -0.771 1.00 86.62 188 PRO A O 1
ATOM 1394 N N . LEU A 1 189 ? 22.094 8.040 -2.313 1.00 84.38 189 LEU A N 1
ATOM 1395 C CA . LEU A 1 189 ? 22.528 7.205 -3.426 1.00 84.38 189 LEU A CA 1
ATOM 1396 C C . LEU A 1 189 ? 23.711 7.871 -4.141 1.00 84.38 189 LEU A C 1
ATOM 1398 O O . LEU A 1 189 ? 23.520 8.708 -5.021 1.00 84.38 189 LEU A O 1
ATOM 1402 N N . VAL A 1 190 ? 24.930 7.520 -3.721 1.00 77.31 190 VAL A N 1
ATOM 1403 C CA . VAL A 1 190 ? 26.184 8.115 -4.229 1.00 77.31 190 VAL A CA 1
ATOM 1404 C C . VAL A 1 190 ? 26.771 7.371 -5.430 1.00 77.31 190 VAL A C 1
ATOM 1406 O O . VAL A 1 190 ? 27.411 7.982 -6.282 1.00 77.31 190 VAL A O 1
ATOM 1409 N N . ASP A 1 191 ? 26.540 6.062 -5.519 1.00 80.88 191 ASP A N 1
ATOM 1410 C CA . ASP A 1 191 ? 26.923 5.208 -6.639 1.00 80.88 191 ASP A CA 1
ATOM 1411 C C . ASP A 1 191 ? 25.680 4.521 -7.235 1.00 80.88 191 ASP A C 1
ATOM 1413 O O . ASP A 1 191 ? 24.553 4.721 -6.783 1.00 80.88 191 ASP A O 1
ATOM 1417 N N . LYS A 1 192 ? 25.856 3.742 -8.310 1.00 88.25 192 LYS A N 1
ATOM 1418 C CA . LYS A 1 192 ? 24.780 2.901 -8.878 1.00 88.25 192 LYS A CA 1
ATOM 1419 C C . LYS A 1 192 ? 23.503 3.669 -9.248 1.00 88.25 192 LYS A C 1
ATOM 1421 O O . LYS A 1 192 ? 22.385 3.227 -8.996 1.00 88.25 192 LYS A O 1
ATOM 1426 N N . THR A 1 193 ? 23.682 4.803 -9.916 1.00 89.94 193 THR A N 1
ATOM 1427 C CA . THR A 1 193 ? 22.607 5.627 -10.477 1.00 89.94 193 THR A CA 1
ATOM 1428 C C . THR A 1 193 ? 23.011 6.168 -11.848 1.00 89.94 193 THR A C 1
ATOM 1430 O O . THR A 1 193 ? 24.192 6.202 -12.188 1.00 89.94 193 THR A O 1
ATOM 1433 N N . GLY A 1 194 ? 22.044 6.566 -12.675 1.00 88.06 194 GLY A N 1
ATOM 1434 C CA . GLY A 1 194 ? 22.322 7.269 -13.933 1.00 88.06 194 GLY A CA 1
ATOM 1435 C C . GLY A 1 194 ? 22.729 6.405 -15.137 1.00 88.06 194 GLY A C 1
ATOM 1436 O O . GLY A 1 194 ? 22.791 6.932 -16.247 1.00 88.06 194 GLY A O 1
ATOM 1437 N N . TYR A 1 195 ? 22.840 5.075 -15.022 1.00 92.75 195 TYR A N 1
ATOM 1438 C CA . TYR A 1 195 ? 23.123 4.159 -16.151 1.00 92.75 195 TYR A CA 1
ATOM 1439 C C . TYR A 1 195 ? 22.112 3.001 -16.272 1.00 92.75 195 TYR A C 1
ATOM 1441 O O . TYR A 1 195 ? 21.416 2.672 -15.313 1.00 92.75 195 TYR A O 1
ATOM 1449 N N . TRP A 1 196 ? 22.016 2.388 -17.458 1.00 94.19 196 TRP A N 1
ATOM 1450 C CA . TRP A 1 196 ? 21.243 1.153 -17.669 1.00 94.19 196 TRP A CA 1
ATOM 1451 C C . TRP A 1 196 ? 21.896 -0.002 -16.918 1.00 94.19 196 TRP A C 1
ATOM 1453 O O . TRP A 1 196 ? 23.089 -0.238 -17.081 1.00 94.19 196 TRP A O 1
ATOM 1463 N N . GLY A 1 197 ? 21.137 -0.699 -16.089 1.00 93.75 197 GLY A N 1
ATOM 1464 C CA . GLY A 1 197 ? 21.627 -1.762 -15.225 1.00 93.75 197 GLY A CA 1
ATOM 1465 C C . GLY A 1 197 ? 21.692 -1.372 -13.750 1.00 93.75 197 GLY A C 1
ATOM 1466 O O . GLY A 1 197 ? 21.863 -2.234 -12.890 1.00 93.75 197 GLY A O 1
ATOM 1467 N N . CYS A 1 198 ? 21.536 -0.084 -13.424 1.00 94.38 198 CYS A N 1
ATOM 1468 C CA . CYS A 1 198 ? 21.697 0.387 -12.050 1.00 94.38 198 CYS A CA 1
ATOM 1469 C C . CYS A 1 198 ? 20.709 -0.256 -11.064 1.00 94.38 198 CYS A C 1
ATOM 1471 O O . CYS A 1 198 ? 21.064 -0.459 -9.908 1.00 94.38 198 CYS A O 1
ATOM 1473 N N . TYR A 1 199 ? 19.509 -0.649 -11.504 1.00 95.62 199 TYR A N 1
ATOM 1474 C CA . TYR A 1 199 ? 18.525 -1.288 -10.623 1.00 95.62 199 TYR A CA 1
ATOM 1475 C C . TYR A 1 199 ? 18.992 -2.685 -10.200 1.00 95.62 199 TYR A C 1
ATOM 1477 O O . TYR A 1 199 ? 18.917 -3.000 -9.016 1.00 95.62 199 TYR A O 1
ATOM 1485 N N . TYR A 1 200 ? 19.585 -3.466 -11.112 1.00 96.06 200 TYR A N 1
ATOM 1486 C CA . TYR A 1 200 ? 20.201 -4.753 -10.768 1.00 96.06 200 TYR A CA 1
ATOM 1487 C C . TYR A 1 200 ? 21.284 -4.589 -9.696 1.00 96.06 200 TYR A C 1
ATOM 1489 O O . TYR A 1 200 ? 21.305 -5.324 -8.718 1.00 96.06 200 TYR A O 1
ATOM 1497 N N . HIS A 1 201 ? 22.142 -3.573 -9.820 1.00 95.31 201 HIS A N 1
ATOM 1498 C CA . HIS A 1 201 ? 23.224 -3.335 -8.858 1.00 95.31 201 HIS A CA 1
ATOM 1499 C C . HIS A 1 201 ? 22.750 -2.822 -7.485 1.00 95.31 201 HIS A C 1
ATOM 1501 O O . HIS A 1 201 ? 23.539 -2.827 -6.529 1.00 95.31 201 HIS A O 1
ATOM 1507 N N . ARG A 1 202 ? 21.495 -2.360 -7.389 1.00 95.06 202 ARG A N 1
ATOM 1508 C CA . ARG A 1 202 ? 20.854 -1.900 -6.147 1.00 95.06 202 ARG A CA 1
ATOM 1509 C C . ARG A 1 202 ? 20.044 -2.988 -5.443 1.00 95.06 202 ARG A C 1
ATOM 1511 O O . ARG A 1 202 ? 19.813 -2.848 -4.250 1.00 95.06 202 ARG A O 1
ATOM 1518 N N . ILE A 1 203 ? 19.655 -4.058 -6.137 1.00 96.38 203 ILE A N 1
ATOM 1519 C CA . ILE A 1 203 ? 18.936 -5.194 -5.547 1.00 96.38 203 ILE A CA 1
ATOM 1520 C C . ILE A 1 203 ? 19.956 -6.168 -4.925 1.00 96.38 203 ILE A C 1
ATOM 1522 O O . ILE A 1 203 ? 20.729 -6.774 -5.672 1.00 96.38 203 ILE A O 1
ATOM 1526 N N . PRO A 1 204 ? 19.981 -6.362 -3.589 1.00 96.00 204 PRO A N 1
ATOM 1527 C CA . PRO A 1 204 ? 21.027 -7.140 -2.915 1.00 96.00 204 PRO A CA 1
ATOM 1528 C C . PRO A 1 204 ? 21.242 -8.555 -3.467 1.00 96.00 204 PRO A C 1
ATOM 1530 O O . PRO A 1 204 ? 22.384 -8.966 -3.659 1.00 96.00 204 PRO A O 1
ATOM 1533 N N . ALA A 1 205 ? 20.163 -9.276 -3.781 1.00 96.81 205 ALA A N 1
ATOM 1534 C CA . ALA A 1 205 ? 20.207 -10.659 -4.250 1.00 96.81 205 ALA A CA 1
ATOM 1535 C C . ALA A 1 205 ? 20.913 -10.839 -5.605 1.00 96.81 205 ALA A C 1
ATOM 1537 O O . ALA A 1 205 ? 21.348 -11.944 -5.916 1.00 96.81 205 ALA A O 1
ATOM 1538 N N . ILE A 1 206 ? 21.023 -9.777 -6.412 1.00 96.38 206 ILE A N 1
ATOM 1539 C CA . ILE A 1 206 ? 21.593 -9.830 -7.771 1.00 96.38 206 ILE A CA 1
ATOM 1540 C C . ILE A 1 206 ? 22.661 -8.759 -8.013 1.00 96.38 206 ILE A C 1
ATOM 1542 O O . ILE A 1 206 ? 23.141 -8.604 -9.135 1.00 96.38 206 ILE A O 1
ATOM 1546 N N . ALA A 1 207 ? 23.067 -8.025 -6.975 1.00 95.25 207 ALA A N 1
ATOM 1547 C CA . ALA A 1 207 ? 23.984 -6.897 -7.108 1.00 95.25 207 ALA A CA 1
ATOM 1548 C C . ALA A 1 207 ? 25.364 -7.295 -7.663 1.00 95.25 207 ALA A C 1
ATOM 1550 O O . ALA A 1 207 ? 26.044 -6.465 -8.264 1.00 95.25 207 ALA A O 1
ATOM 1551 N N . SER A 1 208 ? 25.770 -8.553 -7.465 1.00 93.44 208 SER A N 1
ATOM 1552 C CA . SER A 1 208 ? 27.029 -9.134 -7.947 1.00 93.44 208 SER A CA 1
ATOM 1553 C C . SER A 1 208 ? 26.884 -9.950 -9.238 1.00 93.44 208 SER A C 1
ATOM 1555 O O . SER A 1 208 ? 27.853 -10.572 -9.676 1.00 93.44 208 SER A O 1
ATOM 1557 N N . ALA A 1 209 ? 25.700 -9.973 -9.860 1.00 92.81 209 ALA A N 1
ATOM 1558 C CA . ALA A 1 209 ? 25.456 -10.759 -11.063 1.00 92.81 209 ALA A CA 1
ATOM 1559 C C . ALA A 1 209 ? 26.288 -10.246 -12.252 1.00 92.81 209 ALA A C 1
ATOM 1561 O O . ALA A 1 209 ? 26.120 -9.118 -12.715 1.00 92.81 209 ALA A O 1
ATOM 1562 N N . THR A 1 210 ? 27.158 -11.100 -12.793 1.00 87.69 210 THR A N 1
ATOM 1563 C CA . THR A 1 210 ? 28.034 -10.777 -13.935 1.00 87.69 210 THR A CA 1
ATOM 1564 C C . THR A 1 210 ? 27.428 -11.130 -15.295 1.00 87.69 210 THR A C 1
ATOM 1566 O O . THR A 1 210 ? 27.962 -10.729 -16.327 1.00 87.69 210 THR A O 1
ATOM 1569 N N . GLY A 1 211 ? 26.299 -11.843 -15.319 1.00 88.56 211 GLY A N 1
ATOM 1570 C CA . GLY A 1 211 ? 25.606 -12.255 -16.539 1.00 88.56 211 GLY A CA 1
ATOM 1571 C C . GLY A 1 211 ? 24.099 -12.449 -16.334 1.00 88.56 211 GLY A C 1
ATOM 1572 O O . GLY A 1 211 ? 23.633 -12.385 -15.194 1.00 88.56 211 GLY A O 1
ATOM 1573 N N . PRO A 1 212 ? 23.334 -12.683 -17.418 1.00 87.75 212 PRO A N 1
ATOM 1574 C CA . PRO A 1 212 ? 21.869 -12.752 -17.382 1.00 87.75 212 PRO A CA 1
ATOM 1575 C C . PRO A 1 212 ? 21.312 -13.820 -16.434 1.00 87.75 212 PRO A C 1
ATOM 1577 O O . PRO A 1 212 ? 20.355 -13.552 -15.721 1.00 87.75 212 PRO A O 1
ATOM 1580 N N . GLU A 1 213 ? 21.959 -14.984 -16.351 1.00 88.31 213 GLU A N 1
ATOM 1581 C CA . GLU A 1 213 ? 21.550 -16.097 -15.476 1.00 88.31 213 GLU A CA 1
ATOM 1582 C C . GLU A 1 213 ? 21.503 -15.691 -13.991 1.00 88.31 213 GLU A C 1
ATOM 1584 O O . GLU A 1 213 ? 20.613 -16.088 -13.244 1.00 88.31 213 GLU A O 1
ATOM 1589 N N . GLY A 1 214 ? 22.441 -14.840 -13.556 1.00 91.38 214 GLY A N 1
ATOM 1590 C CA . GLY A 1 214 ? 22.508 -14.346 -12.177 1.00 91.38 214 GLY A CA 1
ATOM 1591 C C . GLY A 1 214 ? 21.521 -13.217 -11.870 1.00 91.38 214 GLY A C 1
ATOM 1592 O O . GLY A 1 214 ? 21.417 -12.800 -10.721 1.00 91.38 214 GLY A O 1
ATOM 1593 N N . ARG A 1 215 ? 20.805 -12.703 -12.879 1.00 94.38 215 ARG A N 1
ATOM 1594 C CA . ARG A 1 215 ? 19.847 -11.593 -12.740 1.00 94.38 215 ARG A CA 1
ATOM 1595 C C . ARG A 1 215 ? 18.426 -12.055 -12.439 1.00 94.38 215 ARG A C 1
ATOM 1597 O O . ARG A 1 215 ? 17.516 -11.234 -12.501 1.00 94.38 215 ARG A O 1
ATOM 1604 N N . LEU A 1 216 ? 18.260 -13.333 -12.089 1.00 95.75 216 LEU A N 1
ATOM 1605 C CA . LEU A 1 216 ? 16.969 -13.950 -11.797 1.00 95.75 216 LEU A CA 1
ATOM 1606 C C . LEU A 1 216 ? 15.985 -13.767 -12.971 1.00 95.75 216 LEU A C 1
ATOM 1608 O O . LEU A 1 216 ? 14.982 -13.075 -12.819 1.00 95.75 216 LEU A O 1
ATOM 1612 N N . PRO A 1 217 ? 16.272 -14.325 -14.162 1.00 96.12 217 PRO A N 1
ATOM 1613 C CA . PRO A 1 217 ? 15.346 -14.252 -15.290 1.00 96.12 217 PRO A CA 1
ATOM 1614 C C . PRO A 1 217 ? 14.062 -15.047 -15.010 1.00 96.12 217 PRO A C 1
ATOM 1616 O O . PRO A 1 217 ? 14.036 -15.933 -14.145 1.00 96.12 217 PRO A O 1
ATOM 1619 N N . SER A 1 218 ? 12.999 -14.753 -15.762 1.00 95.12 218 SER A N 1
ATOM 1620 C CA . SER A 1 218 ? 11.788 -15.578 -15.724 1.00 95.12 218 SER A CA 1
ATOM 1621 C C . SER A 1 218 ? 12.096 -16.998 -16.216 1.00 95.12 218 SER A C 1
ATOM 1623 O O . SER A 1 218 ? 12.832 -17.155 -17.194 1.00 95.12 218 SER A O 1
ATOM 1625 N N . PRO A 1 219 ? 11.505 -18.049 -15.621 1.00 94.19 219 PRO A N 1
ATOM 1626 C CA . PRO A 1 219 ? 11.575 -19.394 -16.187 1.00 94.19 219 PRO A CA 1
ATOM 1627 C C . PRO A 1 219 ? 10.729 -19.544 -17.466 1.00 94.19 219 PRO A C 1
ATOM 1629 O O . PRO A 1 219 ? 10.866 -20.538 -18.182 1.00 94.19 219 PRO A O 1
ATOM 1632 N N . LEU A 1 220 ? 9.838 -18.591 -17.763 1.00 92.69 220 LEU A N 1
ATOM 1633 C CA . LEU A 1 220 ? 8.996 -18.625 -18.956 1.00 92.69 220 LEU A CA 1
ATOM 1634 C C . LEU A 1 220 ? 9.739 -18.062 -20.173 1.00 92.69 220 LEU A C 1
ATOM 1636 O O . LEU A 1 220 ? 10.387 -17.023 -20.108 1.00 92.69 220 LEU A O 1
ATOM 1640 N N . LYS A 1 221 ? 9.586 -18.722 -21.329 1.00 86.69 221 LYS A N 1
ATOM 1641 C CA . LYS A 1 221 ? 10.201 -18.286 -22.600 1.00 86.69 221 LYS A CA 1
ATOM 1642 C C . LYS A 1 221 ? 9.513 -17.072 -23.237 1.00 86.69 221 LYS A C 1
ATOM 1644 O O . LYS A 1 221 ? 10.050 -16.493 -24.177 1.00 86.69 221 LYS A O 1
ATOM 1649 N N . GLY A 1 222 ? 8.323 -16.718 -22.764 1.00 89.94 222 GLY A N 1
ATOM 1650 C CA . GLY A 1 222 ? 7.506 -15.618 -23.259 1.00 89.94 222 GLY A CA 1
ATOM 1651 C C . GLY A 1 222 ? 6.326 -15.368 -22.327 1.00 89.94 222 GLY A C 1
ATOM 1652 O O . GLY A 1 222 ? 6.097 -16.140 -21.393 1.00 89.94 222 GLY A O 1
ATOM 1653 N N . ALA A 1 223 ? 5.594 -14.281 -22.564 1.00 91.44 223 ALA A N 1
ATOM 1654 C CA . ALA A 1 223 ? 4.422 -13.968 -21.760 1.00 91.44 223 ALA A CA 1
ATOM 1655 C C . ALA A 1 223 ? 3.348 -15.064 -21.897 1.00 91.44 223 ALA A C 1
ATOM 1657 O O . ALA A 1 223 ? 3.142 -15.567 -23.008 1.00 91.44 223 ALA A O 1
ATOM 1658 N N . PRO A 1 224 ? 2.653 -15.420 -20.799 1.00 92.19 224 PRO A N 1
ATOM 1659 C CA . PRO A 1 224 ? 1.504 -16.312 -20.867 1.00 92.19 224 PRO A CA 1
ATOM 1660 C C . PRO A 1 224 ? 0.436 -15.746 -21.805 1.00 92.19 224 PRO A C 1
ATOM 1662 O O . PRO A 1 224 ? 0.347 -14.533 -22.030 1.00 92.19 224 PRO A O 1
ATOM 1665 N N . ARG A 1 225 ? -0.395 -16.629 -22.362 1.00 90.88 225 ARG A N 1
ATOM 1666 C CA . ARG A 1 225 ? -1.468 -16.212 -23.262 1.00 90.88 225 ARG A CA 1
ATOM 1667 C C . ARG A 1 225 ? -2.492 -15.391 -22.482 1.00 90.88 225 ARG A C 1
ATOM 1669 O O . ARG A 1 225 ? -3.075 -15.878 -21.514 1.00 90.88 225 ARG A O 1
ATOM 1676 N N . ARG A 1 226 ? -2.735 -14.155 -22.920 1.00 89.94 226 ARG A N 1
ATOM 1677 C CA . ARG A 1 226 ? -3.860 -13.358 -22.424 1.00 89.94 226 ARG A CA 1
ATOM 1678 C C . ARG A 1 226 ? -5.153 -13.871 -23.062 1.00 89.94 226 ARG A C 1
ATOM 1680 O O . ARG A 1 226 ? -5.195 -14.091 -24.275 1.00 89.94 226 ARG A O 1
ATOM 1687 N N . ARG A 1 227 ? -6.182 -14.085 -22.248 1.00 86.19 227 ARG A N 1
ATOM 1688 C CA . ARG A 1 227 ? -7.543 -14.397 -22.690 1.00 86.19 227 ARG A CA 1
ATOM 1689 C C . ARG A 1 227 ? -8.111 -13.215 -23.465 1.00 86.19 227 ARG A C 1
ATOM 1691 O O . ARG A 1 227 ? -7.700 -12.070 -23.263 1.00 86.19 227 ARG A O 1
ATOM 1698 N N . GLU A 1 228 ? -9.036 -13.506 -24.369 1.00 84.06 228 GLU A N 1
ATOM 1699 C CA . GLU A 1 228 ? -9.778 -12.459 -25.061 1.00 84.06 228 GLU A CA 1
ATOM 1700 C C . GLU A 1 228 ? -10.603 -11.672 -24.039 1.00 84.06 228 GLU A C 1
ATOM 1702 O O . GLU A 1 228 ? -11.282 -12.255 -23.197 1.00 84.06 228 GLU A O 1
ATOM 1707 N N . ASP A 1 229 ? -10.501 -10.347 -24.083 1.00 80.69 229 ASP A N 1
ATOM 1708 C CA . ASP A 1 229 ? -11.256 -9.477 -23.190 1.00 80.69 229 ASP A CA 1
ATOM 1709 C C . ASP A 1 229 ? -12.685 -9.340 -23.719 1.00 80.69 229 ASP A C 1
ATOM 1711 O O . ASP A 1 229 ? -12.990 -8.445 -24.510 1.00 80.69 229 ASP A O 1
ATOM 1715 N N . THR A 1 230 ? -13.555 -10.262 -23.308 1.00 83.31 230 THR A N 1
ATOM 1716 C CA . THR A 1 230 ? -14.971 -10.245 -23.699 1.00 83.31 230 THR A CA 1
ATOM 1717 C C . THR A 1 230 ? -15.762 -9.149 -22.984 1.00 83.31 230 THR A C 1
ATOM 1719 O O . THR A 1 230 ? -16.899 -8.876 -23.359 1.00 83.31 230 THR A O 1
ATOM 1722 N N . ARG A 1 231 ? -15.166 -8.499 -21.968 1.00 82.75 231 ARG A N 1
ATOM 1723 C CA . ARG A 1 231 ? -15.828 -7.594 -21.012 1.00 82.75 231 ARG A CA 1
ATOM 1724 C C . ARG A 1 231 ? -17.008 -8.220 -20.264 1.00 82.75 231 ARG A C 1
ATOM 1726 O O . ARG A 1 231 ? -17.787 -7.500 -19.639 1.00 82.75 231 ARG A O 1
ATOM 1733 N N . ASP A 1 232 ? -17.119 -9.545 -20.279 1.00 92.75 232 ASP A N 1
ATOM 1734 C CA . ASP A 1 232 ? -18.106 -10.255 -19.479 1.00 92.75 232 ASP A CA 1
ATOM 1735 C C . ASP A 1 232 ? -17.660 -10.321 -18.019 1.00 92.75 232 ASP A C 1
ATOM 1737 O O . ASP A 1 232 ? -16.469 -10.442 -17.702 1.00 92.75 232 ASP A O 1
ATOM 1741 N N . ILE A 1 233 ? -18.637 -10.266 -17.115 1.00 94.75 233 ILE A N 1
ATOM 1742 C CA . ILE A 1 233 ? -18.410 -10.506 -15.693 1.00 94.75 233 ILE A CA 1
ATOM 1743 C C . ILE A 1 233 ? -18.138 -11.994 -15.493 1.00 94.75 233 ILE A C 1
ATOM 1745 O O . ILE A 1 233 ? -18.961 -12.852 -15.823 1.00 94.75 233 ILE A O 1
ATOM 1749 N N . ARG A 1 234 ? -16.994 -12.305 -14.888 1.00 93.31 234 ARG A N 1
ATOM 1750 C CA . ARG A 1 234 ? -16.703 -13.648 -14.408 1.00 93.31 234 ARG A CA 1
ATOM 1751 C C . ARG A 1 234 ? -17.276 -13.821 -13.011 1.00 93.31 234 ARG A C 1
ATOM 1753 O O . ARG A 1 234 ? -16.671 -13.397 -12.031 1.00 93.31 234 ARG A O 1
ATOM 1760 N N . HIS A 1 235 ? -18.442 -14.456 -12.944 1.00 96.06 235 HIS A N 1
ATOM 1761 C CA . HIS A 1 235 ? -19.130 -14.708 -11.682 1.00 96.06 235 HIS A CA 1
ATOM 1762 C C . HIS A 1 235 ? -18.320 -15.600 -10.729 1.00 96.06 235 HIS A C 1
ATOM 1764 O O . HIS A 1 235 ? -17.671 -16.566 -11.142 1.00 96.06 235 HIS A O 1
ATOM 1770 N N . GLY A 1 236 ? -18.424 -15.290 -9.439 1.00 96.06 236 GLY A N 1
ATOM 1771 C CA . GLY A 1 236 ? -17.797 -16.016 -8.345 1.00 96.06 236 GLY A CA 1
ATOM 1772 C C . GLY A 1 236 ? -16.355 -15.586 -8.097 1.00 96.06 236 GLY A C 1
ATOM 1773 O O . GLY A 1 236 ? -15.925 -14.493 -8.468 1.00 96.06 236 GLY A O 1
ATOM 1774 N N . ARG A 1 237 ? -15.6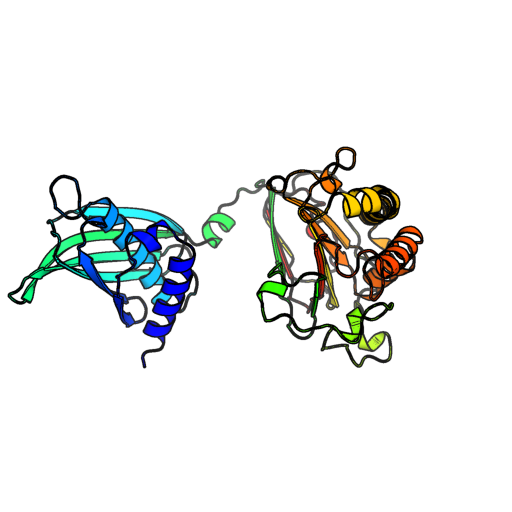03 -16.462 -7.424 1.00 95.94 237 ARG A N 1
ATOM 1775 C CA . ARG A 1 237 ? -14.228 -16.202 -6.980 1.00 95.94 237 ARG A CA 1
ATOM 1776 C C . ARG A 1 237 ? -13.212 -16.876 -7.887 1.00 95.94 237 ARG A C 1
ATOM 1778 O O . ARG A 1 237 ? -13.283 -18.081 -8.128 1.00 95.94 237 ARG A O 1
ATOM 1785 N N . VAL A 1 238 ? -12.205 -16.121 -8.308 1.00 95.44 238 VAL A N 1
ATOM 1786 C CA . VAL A 1 238 ? -11.029 -16.638 -9.010 1.00 95.44 238 VAL A CA 1
ATOM 1787 C C . VAL A 1 238 ? -9.803 -16.347 -8.169 1.00 95.44 238 VAL A C 1
ATOM 1789 O O . VAL A 1 238 ? -9.434 -15.189 -7.990 1.00 95.44 238 VAL A O 1
ATOM 1792 N N . ARG A 1 239 ? -9.163 -17.402 -7.662 1.00 94.44 239 ARG A N 1
ATOM 1793 C CA . ARG A 1 239 ? -7.937 -17.291 -6.871 1.00 94.44 239 ARG A CA 1
ATOM 1794 C C . ARG A 1 239 ? -6.743 -17.837 -7.645 1.00 94.44 239 ARG A C 1
ATOM 1796 O O . ARG A 1 239 ? -6.753 -18.985 -8.084 1.00 94.44 239 ARG A O 1
ATOM 1803 N N . LEU A 1 240 ? -5.711 -17.014 -7.771 1.00 93.56 240 LEU A N 1
ATOM 1804 C CA . LEU A 1 240 ? -4.439 -17.326 -8.405 1.00 93.56 240 LEU A CA 1
ATOM 1805 C C . LEU A 1 240 ? -3.332 -17.210 -7.355 1.00 93.56 240 LEU A C 1
ATOM 1807 O O . LEU A 1 240 ? -3.058 -16.129 -6.846 1.00 93.56 240 LEU A O 1
ATOM 1811 N N . THR A 1 241 ? -2.701 -18.335 -7.027 1.00 90.56 241 THR A N 1
ATOM 1812 C CA . THR A 1 241 ?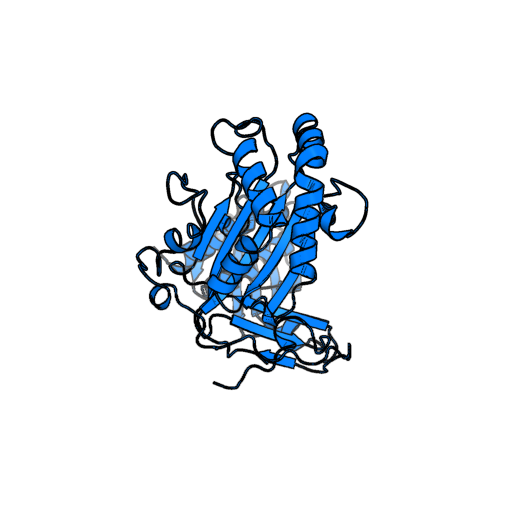 -1.597 -18.411 -6.047 1.00 90.56 241 THR A CA 1
ATOM 1813 C C . THR A 1 241 ? -0.319 -19.001 -6.632 1.00 90.56 241 THR A C 1
ATOM 1815 O O . THR A 1 241 ? 0.704 -19.092 -5.953 1.00 90.56 241 THR A O 1
ATOM 1818 N N . ARG A 1 242 ? -0.368 -19.440 -7.893 1.00 91.44 242 ARG A N 1
ATOM 1819 C CA . ARG A 1 242 ? 0.752 -20.064 -8.596 1.00 91.44 242 ARG A CA 1
ATOM 1820 C C . ARG A 1 242 ? 1.167 -19.167 -9.747 1.00 91.44 242 ARG A C 1
ATOM 1822 O O . ARG A 1 242 ? 0.479 -19.093 -10.758 1.00 91.44 242 ARG A O 1
ATOM 1829 N N . PHE A 1 243 ? 2.299 -18.508 -9.562 1.00 93.88 243 PHE A N 1
ATOM 1830 C CA . PHE A 1 243 ? 2.936 -17.648 -10.547 1.00 93.88 243 PHE A CA 1
ATOM 1831 C C . PHE A 1 243 ? 4.384 -18.105 -10.744 1.00 93.88 243 PHE A C 1
ATOM 1833 O O . PHE A 1 243 ? 4.964 -18.675 -9.811 1.00 93.88 243 PHE A O 1
ATOM 1840 N N . PRO A 1 244 ? 4.978 -17.871 -11.927 1.00 93.56 244 PRO A N 1
ATOM 1841 C CA . PRO A 1 244 ? 6.387 -18.164 -12.153 1.00 93.56 244 PRO A CA 1
ATOM 1842 C C . PRO A 1 244 ? 7.264 -17.371 -11.178 1.00 93.56 244 PRO A C 1
ATOM 1844 O O . PRO A 1 244 ? 6.922 -16.263 -10.758 1.00 93.56 244 PRO A O 1
ATOM 1847 N N . GLU A 1 245 ? 8.417 -17.938 -10.824 1.00 95.25 245 GLU A N 1
ATOM 1848 C CA . GLU A 1 245 ? 9.419 -17.184 -10.075 1.00 95.25 245 GLU A CA 1
ATOM 1849 C C . GLU A 1 245 ? 9.911 -15.989 -10.908 1.00 95.25 245 GLU A C 1
ATOM 1851 O O . GLU A 1 245 ? 9.942 -16.035 -12.137 1.00 95.25 245 GLU A O 1
ATOM 1856 N N . ASN A 1 246 ? 10.342 -14.936 -10.222 1.00 97.00 246 ASN A N 1
ATOM 1857 C CA . ASN A 1 246 ? 11.031 -13.779 -10.779 1.00 97.00 246 ASN A CA 1
ATOM 1858 C C . ASN A 1 246 ? 10.194 -12.833 -11.649 1.00 97.00 246 ASN A C 1
ATOM 1860 O O . ASN A 1 246 ? 10.767 -12.011 -12.367 1.00 97.00 246 ASN A O 1
ATOM 1864 N N . LEU A 1 247 ? 8.862 -12.861 -11.520 1.00 97.44 247 LEU A N 1
ATOM 1865 C CA . LEU A 1 247 ? 8.040 -11.741 -11.986 1.00 97.44 247 LEU A CA 1
ATOM 1866 C C . LEU A 1 247 ? 8.569 -10.429 -11.395 1.00 97.44 247 LEU A C 1
ATOM 1868 O O . LEU A 1 247 ? 8.903 -10.357 -10.209 1.00 97.44 247 LEU A O 1
ATOM 1872 N N . CYS A 1 248 ? 8.640 -9.394 -12.223 1.00 98.12 248 CYS A N 1
ATOM 1873 C CA . CYS A 1 248 ? 9.094 -8.075 -11.813 1.00 98.12 248 CYS A CA 1
ATOM 1874 C C . CYS A 1 248 ? 7.883 -7.168 -11.593 1.00 98.12 248 CYS A C 1
ATOM 1876 O O . CYS A 1 248 ? 7.104 -6.929 -12.512 1.00 98.12 248 CYS A O 1
ATOM 1878 N N . PHE A 1 249 ? 7.727 -6.661 -10.375 1.00 98.44 249 PHE A N 1
ATOM 1879 C CA . PHE A 1 249 ? 6.713 -5.670 -10.040 1.00 98.44 249 PHE A CA 1
ATOM 1880 C C . PHE A 1 249 ? 7.367 -4.300 -9.874 1.00 98.44 249 PHE A C 1
ATOM 1882 O O . PHE A 1 249 ? 8.365 -4.162 -9.158 1.00 98.44 249 PHE A O 1
ATOM 1889 N N . VAL A 1 250 ? 6.809 -3.296 -10.546 1.00 98.38 250 VAL A N 1
ATOM 1890 C CA . VAL A 1 250 ? 7.329 -1.929 -10.551 1.00 98.38 250 VAL A CA 1
ATOM 1891 C C . VAL A 1 250 ? 6.240 -0.969 -10.107 1.00 98.38 250 VAL A C 1
ATOM 1893 O O . VAL A 1 250 ? 5.121 -1.010 -10.621 1.00 98.38 250 VAL A O 1
ATOM 1896 N N . VAL A 1 251 ? 6.605 -0.075 -9.194 1.00 97.94 251 VAL A N 1
ATOM 1897 C CA . VAL A 1 251 ? 5.813 1.107 -8.855 1.00 97.94 251 VAL A CA 1
ATOM 1898 C C . VAL A 1 251 ? 6.604 2.321 -9.307 1.00 97.94 251 VAL A C 1
ATOM 1900 O O . VAL A 1 251 ? 7.710 2.543 -8.821 1.00 97.94 251 VAL A O 1
ATOM 1903 N N . GLU A 1 252 ? 6.054 3.110 -10.222 1.00 96.75 252 GLU A N 1
ATOM 1904 C CA . GLU A 1 252 ? 6.611 4.415 -10.585 1.00 96.75 252 GLU A CA 1
ATOM 1905 C C . GLU A 1 252 ? 5.665 5.503 -10.110 1.00 96.75 252 GLU A C 1
ATOM 1907 O O . GLU A 1 252 ? 4.463 5.439 -10.344 1.00 96.75 252 GLU A O 1
ATOM 1912 N N . GLY A 1 253 ? 6.186 6.499 -9.409 1.00 96.69 253 GLY A N 1
ATOM 1913 C CA . GLY A 1 253 ? 5.359 7.533 -8.820 1.00 96.69 253 GLY A CA 1
ATOM 1914 C C . GLY A 1 253 ? 5.871 8.926 -9.092 1.00 96.69 253 GLY A C 1
ATOM 1915 O O . GLY A 1 253 ? 7.074 9.165 -9.217 1.00 96.69 253 GLY A O 1
ATOM 1916 N N . GLN A 1 254 ? 4.918 9.843 -9.223 1.00 95.94 254 GLN A N 1
ATOM 1917 C CA . GLN A 1 254 ? 5.159 11.222 -9.610 1.00 95.94 254 GLN A CA 1
ATOM 1918 C C . GLN A 1 254 ? 4.231 12.140 -8.815 1.00 95.94 254 GLN A C 1
ATOM 1920 O O . GLN A 1 254 ? 3.023 11.900 -8.754 1.00 95.94 254 GLN A O 1
ATOM 1925 N N . ASP A 1 255 ? 4.772 13.215 -8.254 1.00 96.81 255 ASP A N 1
ATOM 1926 C CA . ASP A 1 255 ? 4.012 14.273 -7.595 1.00 96.81 255 ASP A CA 1
ATOM 1927 C C . ASP A 1 255 ? 4.462 15.645 -8.107 1.00 96.81 255 ASP A C 1
ATOM 1929 O O . ASP A 1 255 ? 5.594 16.084 -7.882 1.00 96.81 255 ASP A O 1
ATOM 1933 N N . HIS A 1 256 ? 3.555 16.305 -8.823 1.00 97.19 256 HIS A N 1
ATOM 1934 C CA . HIS A 1 256 ? 3.766 17.610 -9.449 1.00 97.19 256 HIS A CA 1
ATOM 1935 C C . HIS A 1 256 ? 3.299 18.767 -8.553 1.00 97.19 256 HIS A C 1
ATOM 1937 O O . HIS A 1 256 ? 3.442 19.929 -8.935 1.00 97.19 256 HIS A O 1
ATOM 1943 N N . SER A 1 257 ? 2.782 18.482 -7.351 1.00 95.75 257 SER A N 1
ATOM 1944 C CA . SER A 1 257 ? 2.266 19.514 -6.437 1.00 95.75 257 SER A CA 1
ATOM 1945 C C . SER A 1 257 ? 3.341 20.521 -6.017 1.00 95.75 257 SER A C 1
ATOM 1947 O O . SER A 1 257 ? 3.025 21.653 -5.666 1.00 95.75 257 SER A O 1
ATOM 1949 N N . GLY A 1 258 ? 4.612 20.106 -6.045 1.00 95.25 258 GLY A N 1
ATOM 1950 C CA . GLY A 1 258 ? 5.761 20.938 -5.692 1.00 95.25 258 GLY A CA 1
ATOM 1951 C C . GLY A 1 258 ? 6.336 21.778 -6.835 1.00 95.25 258 GLY A C 1
ATOM 1952 O O . GLY A 1 258 ? 7.297 22.501 -6.588 1.00 95.25 258 GLY A O 1
ATOM 1953 N N . LEU A 1 259 ? 5.807 21.687 -8.064 1.00 95.69 259 LEU A N 1
ATOM 1954 C CA . LEU A 1 259 ? 6.347 22.437 -9.204 1.00 95.69 259 LEU A CA 1
ATOM 1955 C C . LEU A 1 259 ? 6.271 23.951 -8.963 1.00 95.69 259 LEU A C 1
ATOM 1957 O O . LEU A 1 259 ? 5.182 24.509 -8.809 1.00 95.69 259 LEU A O 1
ATOM 1961 N N . THR A 1 260 ? 7.426 24.615 -9.011 1.00 93.25 260 THR A N 1
ATOM 1962 C CA . THR A 1 260 ? 7.514 26.087 -9.031 1.00 93.25 260 THR A CA 1
ATOM 1963 C C . THR A 1 260 ? 7.064 26.636 -10.389 1.00 93.25 260 THR A C 1
ATOM 1965 O O . THR A 1 260 ? 7.018 25.894 -11.368 1.00 93.25 260 THR A O 1
ATOM 1968 N N . ASP A 1 261 ? 6.780 27.937 -10.496 1.00 91.75 261 ASP A N 1
ATOM 1969 C CA . ASP A 1 261 ? 6.371 28.542 -11.777 1.00 91.75 261 ASP A CA 1
ATOM 1970 C C . ASP A 1 261 ? 7.442 28.385 -12.873 1.00 91.75 261 ASP A C 1
ATOM 1972 O O . ASP A 1 261 ? 7.131 28.017 -14.006 1.00 91.75 261 ASP A O 1
ATOM 1976 N N . VAL A 1 262 ? 8.719 28.576 -12.521 1.00 90.56 262 VAL A N 1
ATOM 1977 C CA . VAL A 1 262 ? 9.861 28.415 -13.443 1.00 90.56 262 VAL A CA 1
ATOM 1978 C C . VAL A 1 262 ? 10.033 26.956 -13.871 1.00 90.56 262 VAL A C 1
ATOM 1980 O O . VAL A 1 262 ? 10.275 26.650 -15.043 1.00 90.56 262 VAL A O 1
ATOM 1983 N N . GLU A 1 263 ? 9.897 26.026 -12.926 1.00 95.25 263 GLU A N 1
ATOM 1984 C CA . GLU A 1 263 ? 9.962 24.600 -13.233 1.00 95.25 263 GLU A CA 1
ATOM 1985 C C . GLU A 1 263 ? 8.771 24.161 -14.082 1.00 95.25 263 GLU A C 1
ATOM 1987 O O . GLU A 1 263 ? 8.946 23.352 -14.984 1.00 95.25 263 GLU A O 1
ATOM 1992 N N . ARG A 1 264 ? 7.580 24.722 -13.854 1.00 95.25 264 ARG A N 1
ATOM 1993 C CA . ARG A 1 264 ? 6.375 24.448 -14.641 1.00 95.25 264 ARG A CA 1
ATOM 1994 C C . ARG A 1 264 ? 6.557 24.853 -16.101 1.00 95.25 264 ARG A C 1
ATOM 1996 O O . ARG A 1 264 ? 6.241 24.061 -16.986 1.00 95.25 264 ARG A O 1
ATOM 2003 N N . GLU A 1 265 ? 7.104 26.038 -16.368 1.00 93.81 265 GLU A N 1
ATOM 2004 C CA . GLU A 1 265 ? 7.440 26.463 -17.734 1.00 93.81 265 GLU A CA 1
ATOM 2005 C C . GLU A 1 265 ? 8.446 25.499 -18.380 1.00 93.81 265 GLU A C 1
ATOM 2007 O O . GLU A 1 265 ? 8.237 25.012 -19.495 1.00 93.81 265 GLU A O 1
ATOM 2012 N N . THR A 1 266 ? 9.499 25.142 -17.640 1.00 94.19 266 THR A N 1
ATOM 2013 C CA . THR A 1 266 ? 10.511 24.181 -18.100 1.00 94.19 266 THR A CA 1
ATOM 2014 C C . THR A 1 266 ? 9.903 22.799 -18.364 1.00 94.19 266 THR A C 1
ATOM 2016 O O . THR A 1 266 ? 10.231 22.159 -19.364 1.00 94.19 266 THR A O 1
ATOM 2019 N N . TRP A 1 267 ? 8.983 22.352 -17.507 1.00 95.81 267 TRP A N 1
ATOM 2020 C CA . TRP A 1 267 ? 8.284 21.077 -17.611 1.00 95.81 267 TRP A CA 1
ATOM 2021 C C . TRP A 1 267 ? 7.492 20.979 -18.904 1.00 95.81 267 TRP A C 1
ATOM 2023 O O . TRP A 1 267 ? 7.697 20.044 -19.679 1.00 95.81 267 TRP A O 1
ATOM 2033 N N . PHE A 1 268 ? 6.635 21.961 -19.178 1.00 95.69 268 PHE A N 1
ATOM 2034 C CA . PHE A 1 268 ? 5.834 21.964 -20.400 1.00 95.69 268 PHE A CA 1
ATOM 2035 C C . PHE A 1 268 ? 6.675 22.203 -21.657 1.00 95.69 268 PHE A C 1
ATOM 2037 O O . PHE A 1 268 ? 6.361 21.653 -22.710 1.00 95.69 268 PHE A O 1
ATOM 2044 N N . GLY A 1 269 ? 7.775 22.954 -21.552 1.00 94.44 269 GLY A N 1
ATOM 2045 C CA . GLY A 1 269 ? 8.693 23.179 -22.667 1.00 94.44 269 GLY A CA 1
ATOM 2046 C C . GLY A 1 269 ? 9.568 21.972 -23.030 1.00 94.44 269 GLY A C 1
ATOM 2047 O O . GLY A 1 269 ? 9.957 21.838 -24.191 1.00 94.44 269 GLY A O 1
ATOM 2048 N N . LYS A 1 270 ? 9.904 21.099 -22.065 1.00 94.69 270 LYS A N 1
ATOM 2049 C CA . LYS A 1 270 ? 10.912 20.033 -22.255 1.00 94.69 270 LYS A CA 1
ATOM 2050 C C . LYS A 1 270 ? 10.411 18.613 -21.980 1.00 94.69 270 LYS A C 1
ATOM 2052 O O . LYS A 1 270 ? 10.814 17.689 -22.687 1.00 94.69 270 LYS A O 1
ATOM 2057 N N . PHE A 1 271 ? 9.573 18.413 -20.965 1.00 96.00 271 PHE A N 1
ATOM 2058 C CA . PHE A 1 271 ? 9.301 17.084 -20.405 1.00 96.00 271 PHE A CA 1
ATOM 2059 C C . PHE A 1 271 ? 7.898 16.564 -20.698 1.00 96.00 271 PHE A C 1
ATOM 2061 O O . PHE A 1 271 ? 7.778 15.392 -21.048 1.00 96.00 271 PHE A O 1
ATOM 2068 N N . ASP A 1 272 ? 6.861 17.401 -20.625 1.00 95.00 272 ASP A N 1
ATOM 2069 C CA . ASP A 1 272 ? 5.462 16.948 -20.629 1.00 95.00 272 ASP A CA 1
ATOM 2070 C C . ASP A 1 272 ? 5.094 16.086 -21.849 1.00 95.00 272 ASP A C 1
ATOM 2072 O O . ASP A 1 272 ? 4.543 14.993 -21.700 1.00 95.00 272 ASP A O 1
ATOM 2076 N N . ALA A 1 273 ? 5.483 16.516 -23.053 1.00 94.62 273 ALA A N 1
ATOM 2077 C CA . ALA A 1 273 ? 5.215 15.770 -24.283 1.00 94.62 273 ALA A CA 1
ATOM 2078 C C . ALA A 1 273 ? 5.942 14.414 -24.322 1.00 94.62 273 ALA A C 1
ATOM 2080 O O . ALA A 1 273 ? 5.370 13.412 -24.750 1.00 94.62 273 ALA A O 1
ATOM 2081 N N . SER A 1 274 ? 7.193 14.360 -23.854 1.00 95.88 274 SER A N 1
ATOM 2082 C CA . SER A 1 274 ? 7.976 13.117 -23.837 1.00 95.88 274 SER A CA 1
ATOM 2083 C C . SER A 1 274 ? 7.508 12.168 -22.731 1.00 95.88 274 SER A C 1
ATOM 2085 O O . SER A 1 274 ? 7.448 10.962 -22.951 1.00 95.88 274 SER A O 1
ATOM 2087 N N . ALA A 1 275 ? 7.139 12.699 -21.562 1.00 94.94 275 ALA A N 1
ATOM 2088 C CA . ALA A 1 275 ? 6.558 11.932 -20.464 1.00 94.94 275 ALA A CA 1
ATOM 2089 C C . ALA A 1 275 ? 5.204 11.337 -20.868 1.00 94.94 275 ALA A C 1
ATOM 2091 O O . ALA A 1 275 ? 4.995 10.136 -20.720 1.00 94.94 275 ALA A O 1
ATOM 2092 N N . THR A 1 276 ? 4.329 12.147 -21.470 1.00 95.00 276 THR A N 1
ATOM 2093 C CA . THR A 1 276 ? 3.045 11.689 -22.015 1.00 95.00 276 THR A CA 1
ATOM 2094 C C . THR A 1 276 ? 3.256 10.634 -23.101 1.00 95.00 276 THR A C 1
ATOM 2096 O O . THR A 1 276 ? 2.627 9.584 -23.056 1.00 95.00 276 THR A O 1
ATOM 2099 N N . GLY A 1 277 ? 4.188 10.857 -24.035 1.00 95.44 277 GLY A N 1
ATOM 2100 C CA . GLY A 1 277 ? 4.517 9.879 -25.074 1.00 95.44 277 GLY A CA 1
ATOM 2101 C C . GLY A 1 277 ? 4.995 8.538 -24.508 1.00 95.44 277 GLY A C 1
ATOM 2102 O O . GLY A 1 277 ? 4.550 7.491 -24.968 1.00 95.44 277 GLY A O 1
ATOM 2103 N N . TRP A 1 278 ? 5.847 8.560 -23.479 1.00 96.25 278 TRP A N 1
ATOM 2104 C CA . TRP A 1 278 ? 6.322 7.345 -22.814 1.00 96.25 278 TRP A CA 1
ATOM 2105 C C . TRP A 1 278 ? 5.200 6.586 -22.094 1.00 96.25 278 TRP A C 1
ATOM 2107 O O . TRP A 1 278 ? 5.062 5.376 -22.273 1.00 96.25 278 TRP A O 1
ATOM 2117 N N . LEU A 1 279 ? 4.364 7.286 -21.323 1.00 95.06 279 LEU A N 1
ATOM 2118 C CA . LEU A 1 279 ? 3.231 6.659 -20.641 1.00 95.06 279 LEU A CA 1
ATOM 2119 C C . LEU A 1 279 ? 2.235 6.053 -21.641 1.00 95.06 279 LEU A C 1
ATOM 2121 O O . LEU A 1 279 ? 1.759 4.940 -21.421 1.00 95.06 279 LEU A O 1
ATOM 2125 N N . SER A 1 280 ? 1.989 6.720 -22.772 1.00 94.56 280 SER A N 1
ATOM 2126 C CA . SER A 1 280 ? 1.150 6.190 -23.854 1.00 94.56 280 SER A CA 1
ATOM 2127 C C . SER A 1 280 ? 1.753 4.951 -24.530 1.00 94.56 280 SER A C 1
ATOM 2129 O O . SER A 1 280 ? 1.013 4.019 -24.859 1.00 94.56 280 SER A O 1
ATOM 2131 N N . GLU A 1 281 ? 3.079 4.893 -24.718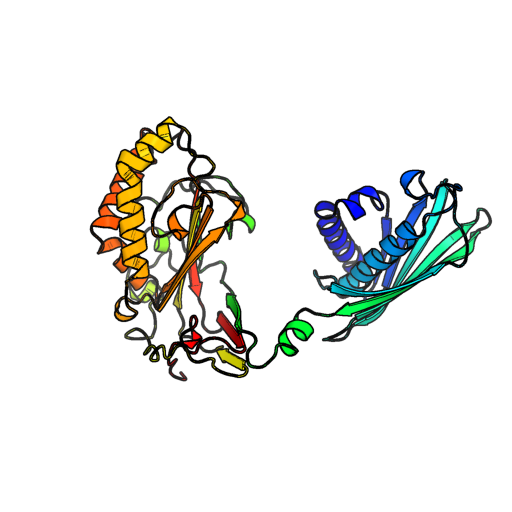 1.00 95.69 281 GLU A N 1
ATOM 2132 C CA . GLU A 1 281 ? 3.769 3.690 -25.217 1.00 95.69 281 GLU A CA 1
ATOM 2133 C C . GLU A 1 281 ? 3.571 2.509 -24.257 1.00 95.69 281 GLU A C 1
ATOM 2135 O O . GLU A 1 281 ? 3.183 1.424 -24.693 1.00 95.69 281 GLU A O 1
ATOM 2140 N N . LEU A 1 282 ? 3.745 2.724 -22.949 1.00 95.06 282 LEU A N 1
ATOM 2141 C CA . LEU A 1 282 ? 3.486 1.701 -21.932 1.00 95.06 282 LE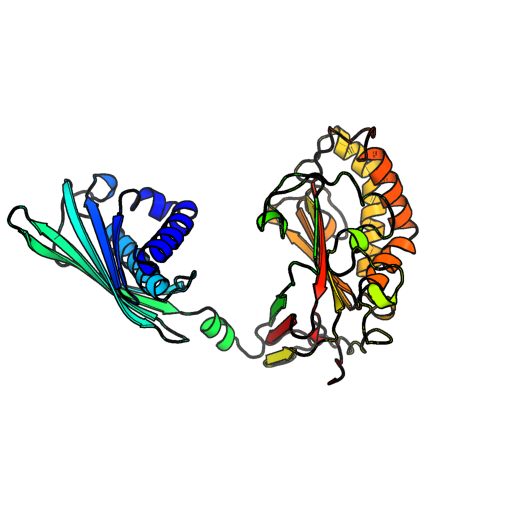U A CA 1
ATOM 2142 C C . LEU A 1 282 ? 2.015 1.259 -21.941 1.00 95.06 282 LEU A C 1
ATOM 2144 O O . LEU A 1 282 ? 1.726 0.064 -22.030 1.00 95.06 282 LEU A O 1
ATOM 2148 N N . GLN A 1 283 ? 1.072 2.205 -21.928 1.00 93.19 283 GLN A N 1
ATOM 2149 C CA . GLN A 1 283 ? -0.370 1.931 -21.958 1.00 93.19 283 GLN A CA 1
ATOM 2150 C C . GLN A 1 283 ? -0.792 1.144 -23.207 1.00 93.19 283 GLN A C 1
ATOM 2152 O O . GLN A 1 283 ? -1.709 0.328 -23.136 1.00 93.19 283 GLN A O 1
ATOM 2157 N N . SER A 1 284 ? -0.080 1.300 -24.323 1.00 93.50 284 SER A N 1
ATOM 2158 C CA . SER A 1 284 ? -0.367 0.596 -25.580 1.00 93.50 284 SER A CA 1
ATOM 2159 C C . SER A 1 284 ? 0.407 -0.716 -25.751 1.00 93.50 284 SER A C 1
ATOM 2161 O O . SER A 1 284 ? 0.030 -1.532 -26.587 1.00 93.50 284 SER A O 1
ATOM 2163 N N . ALA A 1 285 ? 1.462 -0.958 -24.966 1.00 94.25 285 ALA A N 1
ATOM 2164 C CA . ALA A 1 285 ? 2.327 -2.127 -25.132 1.00 94.25 285 ALA A CA 1
ATOM 2165 C C . ALA A 1 285 ? 1.598 -3.458 -24.878 1.00 94.25 285 ALA A C 1
ATOM 2167 O O . ALA A 1 285 ? 1.005 -3.660 -23.817 1.00 94.25 285 ALA A O 1
ATOM 2168 N N . GLY A 1 286 ? 1.656 -4.386 -25.830 1.00 91.19 286 GLY A N 1
ATOM 2169 C CA . GLY A 1 286 ? 1.092 -5.718 -25.654 1.00 91.19 286 GLY A CA 1
ATOM 2170 C C . GLY A 1 286 ? 1.972 -6.616 -24.783 1.00 91.19 286 GLY A C 1
ATOM 2171 O O . GLY A 1 286 ? 3.139 -6.318 -24.500 1.00 91.19 286 GLY A O 1
ATOM 2172 N N . SER A 1 287 ? 1.414 -7.744 -24.346 1.00 91.81 287 SER A N 1
ATOM 2173 C CA . SER A 1 287 ? 2.108 -8.671 -23.449 1.00 91.81 287 SER A CA 1
ATOM 2174 C C . SER A 1 287 ? 3.306 -9.367 -24.083 1.00 91.81 287 SER A C 1
ATOM 2176 O O . SER A 1 287 ? 4.196 -9.812 -23.368 1.00 91.81 287 SER A O 1
ATOM 2178 N N . GLU A 1 288 ? 3.396 -9.407 -25.413 1.00 91.69 288 GLU A N 1
ATOM 2179 C CA . GLU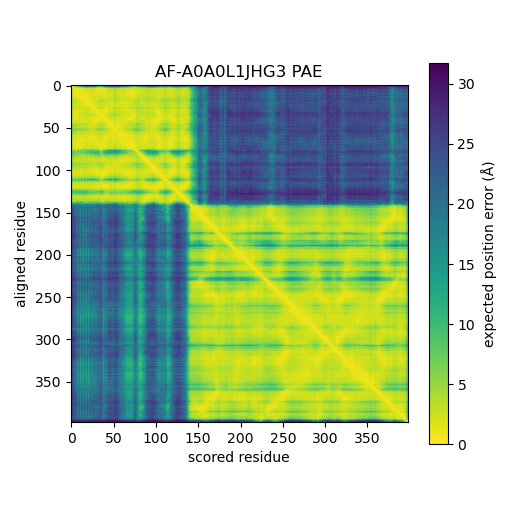 A 1 288 ? 4.562 -9.895 -26.158 1.00 91.69 288 GLU A CA 1
ATOM 2180 C C . GLU A 1 288 ? 5.859 -9.145 -25.821 1.00 91.69 288 GLU A C 1
ATOM 2182 O O . GLU A 1 288 ? 6.954 -9.674 -26.003 1.00 91.69 288 GLU A O 1
ATOM 2187 N N . THR A 1 289 ? 5.751 -7.928 -25.285 1.00 94.12 289 THR A N 1
ATOM 2188 C CA . THR A 1 289 ? 6.898 -7.150 -24.796 1.00 94.12 289 THR A CA 1
ATOM 2189 C C . THR A 1 289 ? 7.455 -7.659 -23.460 1.00 94.12 289 THR A C 1
ATOM 2191 O O . THR A 1 289 ? 8.584 -7.321 -23.087 1.00 94.12 289 THR A O 1
ATOM 2194 N N . GLY A 1 290 ? 6.673 -8.478 -22.750 1.00 95.69 290 GLY A N 1
ATOM 2195 C CA . GLY A 1 290 ? 6.899 -8.904 -21.375 1.00 95.69 290 GLY A CA 1
ATOM 2196 C C . GLY A 1 290 ? 6.213 -8.021 -20.328 1.00 95.69 290 GLY A C 1
ATOM 2197 O O . GLY A 1 290 ? 6.306 -8.349 -19.153 1.00 95.69 290 GLY A O 1
ATOM 2198 N N . LEU A 1 291 ? 5.524 -6.936 -20.708 1.00 96.81 291 LEU A N 1
ATOM 2199 C CA . LEU A 1 291 ? 4.640 -6.179 -19.811 1.00 96.81 291 LEU A CA 1
ATOM 2200 C C . LEU A 1 291 ? 3.271 -6.874 -19.727 1.00 96.81 291 LEU A C 1
ATOM 2202 O O . LEU A 1 291 ? 2.481 -6.805 -20.663 1.00 96.81 291 LEU A O 1
ATOM 2206 N N . LEU A 1 292 ? 3.016 -7.571 -18.622 1.00 95.75 292 LEU A N 1
ATOM 2207 C CA . LEU A 1 292 ? 1.829 -8.403 -18.408 1.00 95.75 292 LEU A CA 1
ATOM 2208 C C . LEU A 1 292 ? 0.617 -7.577 -17.967 1.00 95.75 292 LEU A C 1
ATOM 2210 O O . LEU A 1 292 ? -0.461 -7.700 -18.524 1.00 95.75 292 LEU A O 1
ATOM 2214 N N . ASP A 1 293 ? 0.771 -6.704 -16.982 1.00 95.62 293 ASP A N 1
ATOM 2215 C CA . ASP A 1 293 ? -0.322 -5.824 -16.566 1.00 95.62 293 ASP A CA 1
ATOM 2216 C C . ASP A 1 293 ? 0.212 -4.435 -16.242 1.00 95.62 293 ASP A C 1
ATOM 2218 O O . ASP A 1 293 ? 1.379 -4.265 -15.878 1.00 95.62 293 ASP A O 1
ATOM 2222 N N . LYS A 1 294 ? -0.638 -3.430 -16.432 1.00 95.06 294 LYS A N 1
ATOM 2223 C CA . LYS A 1 294 ? -0.278 -2.019 -16.322 1.00 95.06 294 LYS A CA 1
ATOM 2224 C C . LYS A 1 294 ? -1.464 -1.201 -15.850 1.00 95.06 294 LYS A C 1
ATOM 2226 O O . LYS A 1 294 ? -2.561 -1.297 -16.397 1.00 95.06 294 LYS A O 1
ATOM 2231 N N . ARG A 1 295 ? -1.234 -0.355 -14.853 1.00 95.31 295 ARG A N 1
ATOM 2232 C CA . ARG A 1 295 ? -2.273 0.497 -14.271 1.00 95.31 295 ARG A CA 1
ATOM 2233 C C . ARG A 1 295 ? -1.755 1.912 -14.167 1.00 95.31 295 ARG A C 1
ATOM 2235 O O . ARG A 1 295 ? -0.743 2.146 -13.514 1.00 95.31 295 ARG A O 1
ATOM 2242 N N . MET A 1 296 ? -2.459 2.833 -14.812 1.00 94.88 296 MET A N 1
ATOM 2243 C CA . MET A 1 296 ? -2.179 4.263 -14.759 1.00 94.88 296 MET A CA 1
ATOM 2244 C C . MET A 1 296 ? -3.055 4.885 -13.668 1.00 94.88 296 MET A C 1
ATOM 2246 O O . MET A 1 296 ? -4.155 5.358 -13.938 1.00 94.88 296 MET A O 1
ATOM 2250 N N . CYS A 1 297 ? -2.608 4.815 -12.415 1.00 95.44 297 CYS A N 1
ATOM 2251 C CA . CYS A 1 297 ? -3.377 5.292 -11.267 1.00 95.44 297 CYS A CA 1
ATOM 2252 C C . CYS A 1 297 ? -3.061 6.761 -10.948 1.00 95.44 297 CYS A C 1
ATOM 2254 O O . CYS A 1 297 ? -1.961 7.266 -11.190 1.00 95.44 297 CYS A O 1
ATOM 2256 N N . TYR A 1 298 ? -4.022 7.443 -10.332 1.00 95.75 298 TYR A N 1
ATOM 2257 C CA . TYR A 1 298 ? -3.905 8.836 -9.907 1.00 95.75 298 TYR A CA 1
ATOM 2258 C C . TYR A 1 298 ? -4.717 9.094 -8.636 1.00 95.75 298 TYR A C 1
ATOM 2260 O O . TYR A 1 298 ? -5.625 8.329 -8.312 1.00 95.75 298 TYR A O 1
ATOM 2268 N N . ASP A 1 299 ? -4.383 10.162 -7.903 1.00 93.75 299 ASP A N 1
ATOM 2269 C CA . ASP A 1 299 ? -5.184 10.642 -6.770 1.00 93.75 299 ASP A CA 1
ATOM 2270 C C . ASP A 1 299 ? -5.998 11.877 -7.188 1.00 93.75 299 ASP A C 1
ATOM 2272 O O . ASP A 1 299 ? -5.431 12.974 -7.279 1.00 93.75 299 ASP A O 1
ATOM 2276 N N . PRO A 1 300 ? -7.323 11.754 -7.391 1.00 92.50 300 PRO A N 1
ATOM 2277 C CA . PRO A 1 300 ? -8.172 12.884 -7.758 1.00 92.50 300 PRO A CA 1
ATOM 2278 C C . PRO A 1 300 ? -8.134 14.040 -6.753 1.00 92.50 300 PRO A C 1
ATOM 2280 O O . PRO A 1 300 ? -8.322 15.197 -7.126 1.00 92.50 300 PRO A O 1
ATOM 2283 N N . ARG A 1 301 ? -7.858 13.750 -5.475 1.00 93.75 301 ARG A N 1
ATOM 2284 C CA . ARG A 1 301 ? -7.812 14.750 -4.396 1.00 93.75 301 ARG A CA 1
ATOM 2285 C C . ARG A 1 301 ? -6.553 15.610 -4.458 1.00 93.75 301 ARG A C 1
ATOM 2287 O O . ARG A 1 301 ? -6.513 16.659 -3.825 1.00 93.75 301 ARG A O 1
ATOM 2294 N N . SER A 1 302 ? -5.537 15.187 -5.215 1.00 94.50 302 SER A N 1
ATOM 2295 C CA . SER A 1 302 ? -4.299 15.953 -5.395 1.00 94.50 302 SER A CA 1
ATOM 2296 C C . SER A 1 302 ? -4.477 17.189 -6.283 1.00 94.50 302 SER A C 1
ATOM 2298 O O . SER A 1 302 ? -3.578 18.021 -6.361 1.00 94.50 302 SER A O 1
ATOM 2300 N N . GLY A 1 303 ? -5.627 17.340 -6.948 1.00 95.94 303 GLY A N 1
ATOM 2301 C CA . GLY A 1 303 ? -5.842 18.383 -7.948 1.00 95.94 303 GLY A CA 1
ATOM 2302 C C . GLY A 1 303 ? -5.078 18.114 -9.249 1.00 95.94 303 GLY A C 1
ATOM 2303 O O . GLY A 1 303 ? -4.393 17.099 -9.401 1.00 95.94 303 GLY A O 1
ATOM 2304 N N . ARG A 1 304 ? -5.213 19.025 -10.214 1.00 95.81 304 ARG A N 1
ATOM 2305 C CA . ARG A 1 304 ? -4.599 18.910 -11.545 1.00 95.81 304 ARG A CA 1
ATOM 2306 C C . ARG A 1 304 ? -3.408 19.856 -11.679 1.00 95.81 304 ARG A C 1
ATOM 2308 O O . ARG A 1 304 ? -3.454 20.974 -11.173 1.00 95.81 304 ARG A O 1
ATOM 2315 N N . PHE A 1 305 ? -2.364 19.426 -12.392 1.00 95.00 305 PHE A N 1
ATOM 2316 C CA . PHE A 1 305 ? -1.275 20.313 -12.844 1.00 95.00 305 PHE A CA 1
ATOM 2317 C C . PHE A 1 305 ? -1.387 20.659 -14.329 1.00 95.00 305 PHE A C 1
ATOM 2319 O O . PHE A 1 305 ? -0.739 21.614 -14.762 1.00 95.00 305 PHE A O 1
ATOM 2326 N N . ARG A 1 306 ? -2.188 19.896 -15.088 1.00 94.56 306 ARG A N 1
ATOM 2327 C CA . ARG A 1 306 ? -2.575 20.197 -16.466 1.00 94.56 306 ARG A CA 1
ATOM 2328 C C . ARG A 1 306 ? -3.961 19.658 -16.806 1.00 94.56 306 ARG A C 1
ATOM 2330 O O . ARG A 1 306 ? -4.437 18.682 -16.218 1.00 94.56 306 ARG A O 1
ATOM 2337 N N . ASP A 1 307 ? -4.553 20.263 -17.822 1.00 92.56 307 ASP A N 1
ATOM 2338 C CA . ASP A 1 307 ? -5.763 19.775 -18.476 1.00 92.56 307 ASP A CA 1
ATOM 2339 C C . ASP A 1 307 ? -5.411 18.984 -19.748 1.00 92.56 307 ASP A C 1
ATOM 2341 O O . ASP A 1 307 ? -4.255 18.953 -20.185 1.00 92.56 307 ASP A O 1
ATOM 2345 N N . GLY A 1 308 ? -6.408 18.318 -20.330 1.00 88.56 308 GLY A N 1
ATOM 2346 C CA . GLY A 1 308 ? -6.271 17.531 -21.558 1.00 88.56 308 GLY A CA 1
ATOM 2347 C C . GLY A 1 308 ? -6.123 16.024 -21.339 1.00 88.56 308 GLY A C 1
ATOM 2348 O O . GLY A 1 308 ? -6.115 15.540 -20.208 1.00 88.56 308 GLY A O 1
ATOM 2349 N N . GLU A 1 309 ? -6.010 15.306 -22.457 1.00 88.06 309 GLU A N 1
ATOM 2350 C CA . GLU A 1 309 ? -6.013 13.841 -22.521 1.00 88.06 309 GLU A CA 1
ATOM 2351 C C . GLU A 1 309 ? -4.594 13.232 -22.553 1.00 88.06 309 GLU A C 1
ATOM 2353 O O . GLU A 1 309 ? -3.661 13.871 -23.057 1.00 88.06 309 GLU A O 1
ATOM 2358 N N . PRO A 1 310 ? -4.415 11.983 -22.082 1.00 89.62 310 PRO A N 1
ATOM 2359 C CA . PRO A 1 310 ? -5.342 11.237 -21.226 1.00 89.62 310 PRO A CA 1
ATOM 2360 C C . PRO A 1 310 ? -5.541 11.924 -19.872 1.00 89.62 310 PRO A C 1
ATOM 2362 O O . PRO A 1 310 ? -4.577 12.432 -19.284 1.00 89.62 310 PRO A O 1
ATOM 2365 N N . GLU A 1 311 ? -6.785 11.965 -19.395 1.00 91.62 311 GLU A N 1
ATOM 2366 C CA . GLU A 1 311 ? -7.155 12.658 -18.158 1.00 91.62 311 GLU A CA 1
ATOM 2367 C C . GLU A 1 311 ? -6.301 12.217 -16.957 1.00 91.62 311 GLU A C 1
ATOM 2369 O O . GLU A 1 311 ? -5.830 13.056 -16.179 1.00 91.62 311 GLU A O 1
ATOM 2374 N N . GLU A 1 312 ? -6.040 10.913 -16.842 1.00 90.44 312 GLU A N 1
ATOM 2375 C CA . GLU A 1 312 ? -5.255 10.298 -15.771 1.00 90.44 312 GLU A CA 1
ATOM 2376 C C . GLU A 1 312 ? -3.846 10.898 -15.635 1.00 90.44 312 GLU A C 1
ATOM 2378 O O . GLU A 1 312 ? -3.270 10.931 -14.543 1.00 90.44 312 GLU A O 1
ATOM 2383 N N . PHE A 1 313 ? -3.282 11.428 -16.724 1.00 93.50 313 PHE A N 1
ATOM 2384 C CA . PHE A 1 313 ? -1.941 12.004 -16.722 1.00 93.50 313 PHE A CA 1
ATOM 2385 C C . PHE A 1 313 ? -1.916 13.447 -16.219 1.00 93.50 313 PHE A C 1
ATOM 2387 O O . PHE A 1 313 ? -0.830 13.936 -15.901 1.00 93.50 313 PHE A O 1
ATOM 2394 N N . GLY A 1 314 ? -3.076 14.105 -16.098 1.00 95.44 314 GLY A N 1
ATOM 2395 C CA . GLY A 1 314 ? -3.224 15.510 -15.706 1.00 95.44 314 GLY A CA 1
ATOM 2396 C C . GLY A 1 314 ? -3.239 15.789 -14.198 1.00 95.44 314 GLY A C 1
ATOM 2397 O O . GLY A 1 314 ? -3.114 16.945 -13.784 1.00 95.44 314 GLY A O 1
ATOM 2398 N N . TYR A 1 315 ? -3.342 14.755 -13.358 1.00 97.44 315 TYR A N 1
ATOM 2399 C CA . TYR A 1 315 ? -3.356 14.896 -11.896 1.00 97.44 315 TYR A CA 1
ATOM 2400 C C . TYR A 1 315 ? -1.965 15.124 -11.306 1.00 97.44 315 TYR A C 1
ATOM 2402 O O . TYR A 1 315 ? -0.966 14.618 -11.825 1.00 97.44 315 TYR A O 1
ATOM 2410 N N . ASN A 1 316 ? -1.892 15.884 -10.209 1.00 97.19 316 ASN A N 1
ATOM 2411 C CA . ASN A 1 316 ? -0.630 16.186 -9.533 1.00 97.19 316 ASN A CA 1
ATOM 2412 C C . ASN A 1 316 ? 0.080 14.904 -9.095 1.00 97.19 316 ASN A C 1
ATOM 2414 O O . ASN A 1 316 ? 1.239 14.688 -9.462 1.00 97.19 316 ASN A O 1
ATOM 2418 N N . ARG A 1 317 ? -0.637 14.050 -8.358 1.00 96.62 317 ARG A N 1
ATOM 2419 C CA . ARG A 1 317 ? -0.115 12.801 -7.812 1.00 96.62 317 ARG A CA 1
ATOM 2420 C C . ARG A 1 317 ? -0.592 11.608 -8.630 1.00 96.62 317 ARG A C 1
ATOM 2422 O O . ARG A 1 317 ? -1.794 11.366 -8.761 1.00 96.62 317 ARG A O 1
ATOM 2429 N N . LYS A 1 318 ? 0.372 10.854 -9.150 1.00 95.88 318 LYS A N 1
ATOM 2430 C CA . LYS A 1 318 ? 0.169 9.682 -10.003 1.00 95.88 318 LYS A CA 1
ATOM 2431 C C . LYS A 1 318 ? 1.043 8.530 -9.545 1.00 95.88 318 LYS A C 1
ATOM 2433 O O . LYS A 1 318 ? 2.143 8.747 -9.035 1.00 95.88 318 LYS A O 1
ATOM 2438 N N . VAL A 1 319 ? 0.548 7.319 -9.760 1.00 96.25 319 VAL A N 1
ATOM 2439 C CA . VAL A 1 319 ? 1.275 6.077 -9.517 1.00 96.25 319 VAL A CA 1
ATOM 2440 C C . VAL A 1 319 ? 0.987 5.123 -10.660 1.00 96.25 319 VAL A C 1
ATOM 2442 O O . VAL A 1 319 ? -0.168 4.831 -10.948 1.00 96.25 319 VAL A O 1
ATOM 2445 N N . GLN A 1 320 ? 2.026 4.615 -11.301 1.00 96.88 320 GLN A N 1
ATOM 2446 C CA . GLN A 1 320 ? 1.914 3.530 -12.251 1.00 96.88 320 GLN A CA 1
ATOM 2447 C C . GLN A 1 320 ? 2.323 2.217 -11.597 1.00 96.88 320 GLN A C 1
ATOM 2449 O O . GLN A 1 320 ? 3.344 2.149 -10.913 1.00 96.88 320 GLN A O 1
ATOM 2454 N N . LEU A 1 321 ? 1.513 1.184 -11.812 1.00 97.44 321 LEU A N 1
ATOM 2455 C CA . LEU A 1 321 ? 1.786 -0.176 -11.357 1.00 97.44 321 LEU A CA 1
ATOM 2456 C C . LEU A 1 321 ? 2.015 -1.046 -12.583 1.00 97.44 321 LEU A C 1
ATOM 2458 O O . LEU A 1 321 ? 1.154 -1.091 -13.464 1.00 97.44 321 LEU A O 1
ATOM 2462 N N . PHE A 1 322 ? 3.146 -1.741 -12.633 1.00 98.12 322 PHE A N 1
ATOM 2463 C CA . PHE A 1 322 ? 3.487 -2.610 -13.751 1.00 98.12 322 PHE A CA 1
ATOM 2464 C C . PHE A 1 322 ? 3.890 -3.997 -13.270 1.00 98.12 322 PHE A C 1
ATOM 2466 O O . PHE A 1 322 ? 4.730 -4.142 -12.382 1.00 98.12 322 PHE A O 1
ATOM 2473 N N . TYR A 1 323 ? 3.337 -5.012 -13.923 1.00 97.75 323 TYR A N 1
ATOM 2474 C CA . TYR A 1 323 ? 3.767 -6.396 -13.801 1.00 97.75 323 TYR A CA 1
ATOM 2475 C C . TYR A 1 323 ? 4.515 -6.780 -15.070 1.00 97.75 323 TYR A C 1
ATOM 2477 O O . TYR A 1 323 ? 3.920 -6.881 -16.139 1.00 97.75 323 TYR A O 1
ATOM 2485 N N . PHE A 1 324 ? 5.815 -7.007 -14.961 1.00 98.00 324 PHE A N 1
ATOM 2486 C CA . PHE A 1 324 ? 6.654 -7.520 -16.032 1.00 98.00 324 PHE A CA 1
ATOM 2487 C C . PHE A 1 324 ? 6.980 -8.997 -15.804 1.00 98.00 324 PHE A C 1
ATOM 2489 O O . PHE A 1 324 ? 7.091 -9.463 -14.669 1.00 98.00 324 PHE A O 1
ATOM 2496 N N . LEU A 1 325 ? 7.190 -9.726 -16.898 1.00 96.75 325 LEU A N 1
ATOM 2497 C CA . LEU A 1 325 ? 7.601 -11.127 -16.886 1.00 96.75 325 LEU A CA 1
ATOM 2498 C C . LEU A 1 325 ? 8.918 -11.331 -16.123 1.00 96.75 325 LEU A C 1
ATOM 2500 O O . LEU A 1 325 ? 9.058 -12.310 -15.398 1.00 96.75 325 LEU A O 1
ATOM 2504 N N . ASP A 1 326 ? 9.850 -10.389 -16.278 1.00 97.06 326 ASP A N 1
ATOM 2505 C CA . ASP A 1 326 ? 11.078 -10.263 -15.498 1.00 97.06 326 ASP A CA 1
ATOM 2506 C C . ASP A 1 326 ? 11.670 -8.844 -15.605 1.00 97.06 326 ASP A C 1
ATOM 2508 O O . ASP A 1 326 ? 11.142 -7.952 -16.279 1.00 97.06 326 ASP A O 1
ATOM 2512 N N . MET A 1 327 ? 12.793 -8.634 -14.918 1.00 96.50 327 MET A N 1
ATOM 2513 C CA . MET A 1 327 ? 13.549 -7.381 -14.931 1.00 96.50 327 MET A CA 1
ATOM 2514 C C . MET A 1 327 ? 14.122 -7.006 -16.303 1.00 96.50 327 MET A C 1
ATOM 2516 O O . MET A 1 327 ? 14.233 -5.815 -16.603 1.00 96.50 327 MET A O 1
ATOM 2520 N N . GLU A 1 328 ? 14.488 -7.979 -17.142 1.00 95.69 328 GLU A N 1
ATOM 2521 C CA . GLU A 1 328 ? 15.061 -7.682 -18.460 1.00 95.69 328 GLU A CA 1
ATOM 2522 C C . GLU A 1 328 ? 13.982 -7.143 -19.395 1.00 95.69 328 GLU A C 1
ATOM 2524 O O . GLU A 1 328 ? 14.248 -6.212 -20.150 1.00 95.69 328 GLU A O 1
ATOM 2529 N N . CYS A 1 329 ? 12.753 -7.657 -19.312 1.00 96.94 329 CYS A N 1
ATOM 2530 C CA . CYS A 1 329 ? 11.614 -7.099 -20.037 1.00 96.94 329 CYS A CA 1
ATOM 2531 C C . CYS A 1 329 ? 11.375 -5.629 -19.660 1.00 96.94 329 CYS A C 1
ATOM 2533 O O . CYS A 1 329 ? 11.218 -4.793 -20.553 1.00 96.94 329 CYS A O 1
ATOM 2535 N N . MET A 1 330 ? 11.426 -5.306 -18.362 1.00 96.88 330 MET A N 1
ATOM 2536 C CA . MET A 1 330 ? 11.307 -3.934 -17.858 1.00 96.88 330 MET A CA 1
ATOM 2537 C C . MET A 1 330 ? 12.424 -3.026 -18.397 1.00 96.88 330 MET A C 1
ATOM 2539 O O . MET A 1 330 ? 12.144 -2.010 -19.039 1.00 96.88 330 MET A O 1
ATOM 2543 N N . GLU A 1 331 ? 13.695 -3.406 -18.217 1.00 96.31 331 GLU A N 1
ATOM 2544 C CA . GLU A 1 331 ? 14.822 -2.581 -18.671 1.00 96.31 331 GLU A CA 1
ATOM 2545 C C . GLU A 1 331 ? 14.832 -2.427 -20.199 1.00 96.31 331 GLU A C 1
ATOM 2547 O O . GLU A 1 331 ? 15.079 -1.335 -20.721 1.00 96.31 331 GLU A O 1
ATOM 2552 N N . ARG A 1 332 ? 14.531 -3.504 -20.936 1.00 95.94 332 ARG A N 1
ATOM 2553 C CA . ARG A 1 332 ? 14.455 -3.497 -22.399 1.00 95.94 332 ARG A CA 1
ATOM 2554 C C . ARG A 1 332 ? 13.367 -2.555 -22.896 1.00 95.94 332 ARG A C 1
ATOM 2556 O O . ARG A 1 332 ? 13.641 -1.820 -23.843 1.00 95.94 332 ARG A O 1
ATOM 2563 N N . MET A 1 333 ? 12.188 -2.534 -22.269 1.00 95.38 333 MET A N 1
ATOM 2564 C CA . MET A 1 333 ? 11.115 -1.604 -22.636 1.00 95.38 333 MET A CA 1
ATOM 2565 C C . MET A 1 333 ? 11.617 -0.155 -22.586 1.00 95.38 333 MET A C 1
ATOM 2567 O O . MET A 1 333 ? 11.506 0.587 -23.563 1.00 95.38 333 MET A O 1
ATOM 2571 N N . GLY A 1 334 ? 12.270 0.221 -21.483 1.00 95.00 334 GLY A N 1
ATOM 2572 C CA . GLY A 1 334 ? 12.831 1.558 -21.323 1.00 95.00 334 GLY A CA 1
ATOM 2573 C C . GLY A 1 334 ? 13.998 1.855 -22.273 1.00 95.00 334 GLY A C 1
ATOM 2574 O O . GLY A 1 334 ? 14.102 2.969 -22.788 1.00 95.00 334 GLY A O 1
ATOM 2575 N N . ARG A 1 335 ? 14.889 0.887 -22.517 1.00 96.25 335 ARG A N 1
ATOM 2576 C CA . ARG A 1 335 ? 16.093 1.068 -23.351 1.00 96.25 335 ARG A CA 1
ATOM 2577 C C . ARG A 1 335 ? 15.780 1.157 -24.845 1.00 96.25 335 ARG A C 1
ATOM 2579 O O . ARG A 1 335 ? 16.517 1.813 -25.578 1.00 96.25 335 ARG A O 1
ATOM 2586 N N . MET A 1 336 ? 14.726 0.482 -25.299 1.00 95.56 336 MET A N 1
ATOM 2587 C CA . MET A 1 336 ? 14.361 0.415 -26.718 1.00 95.56 336 MET A CA 1
ATOM 2588 C C . MET A 1 336 ? 13.454 1.570 -27.162 1.00 95.56 336 MET A C 1
ATOM 2590 O O . MET A 1 336 ? 13.439 1.904 -28.349 1.00 95.56 336 MET A O 1
ATOM 2594 N N . SER A 1 337 ? 12.745 2.222 -26.235 1.00 96.62 337 SER A N 1
ATOM 2595 C CA . SER A 1 337 ? 11.947 3.413 -26.541 1.00 96.62 337 SER A CA 1
ATOM 2596 C C . SER A 1 337 ? 12.836 4.636 -26.785 1.00 96.62 337 SER A C 1
ATOM 2598 O O . SER A 1 337 ? 13.545 5.123 -25.902 1.00 96.62 337 SER A O 1
ATOM 2600 N N . LYS A 1 338 ? 12.764 5.199 -27.998 1.00 96.94 338 LYS A N 1
ATOM 2601 C CA . LYS A 1 338 ? 13.464 6.452 -28.334 1.00 96.94 338 LYS A CA 1
ATOM 2602 C C . LYS A 1 338 ? 12.941 7.634 -27.515 1.00 96.94 338 LYS A C 1
ATOM 2604 O O . LYS A 1 338 ? 13.724 8.535 -27.204 1.00 96.94 338 LYS A O 1
ATOM 2609 N N . VAL A 1 339 ? 11.645 7.634 -27.192 1.00 97.06 339 VAL A N 1
ATOM 2610 C CA . VAL A 1 339 ? 10.993 8.681 -26.397 1.00 97.06 339 VAL A CA 1
ATOM 2611 C C . VAL A 1 339 ? 11.513 8.630 -24.966 1.00 97.06 339 VAL A C 1
ATOM 2613 O O . VAL A 1 339 ? 12.021 9.634 -24.471 1.00 97.06 339 VAL A O 1
ATOM 2616 N N . HIS A 1 340 ? 11.507 7.450 -24.344 1.00 97.00 340 HIS A N 1
ATOM 2617 C CA . HIS A 1 340 ? 12.000 7.278 -22.982 1.00 97.00 340 HIS A CA 1
ATOM 2618 C C . HIS A 1 340 ? 13.507 7.538 -22.861 1.00 97.00 340 HIS A C 1
ATOM 2620 O O . HIS A 1 340 ? 13.944 8.235 -21.948 1.00 97.00 340 HIS A O 1
ATOM 2626 N N . VAL A 1 341 ? 14.321 7.059 -23.810 1.00 97.19 341 VAL A N 1
ATOM 2627 C CA . VAL A 1 341 ? 15.771 7.329 -23.820 1.00 97.19 341 VAL A CA 1
ATOM 2628 C C . VAL A 1 341 ? 16.055 8.834 -23.878 1.00 97.19 341 VAL A C 1
ATOM 2630 O O . VAL A 1 341 ? 16.947 9.315 -23.173 1.00 97.19 341 VAL A O 1
ATOM 2633 N N . ARG A 1 342 ? 15.304 9.585 -24.697 1.00 96.62 342 ARG A N 1
ATOM 2634 C CA . ARG A 1 342 ? 15.419 11.048 -24.768 1.00 96.62 342 ARG A CA 1
ATOM 2635 C C . ARG A 1 342 ? 14.965 11.701 -23.466 1.00 96.62 342 ARG A C 1
ATOM 2637 O O . ARG A 1 342 ? 15.753 12.443 -22.887 1.00 96.62 342 ARG A O 1
ATOM 2644 N N . LEU A 1 343 ? 13.766 11.363 -22.985 1.00 96.56 343 LEU A N 1
ATOM 2645 C CA . LEU A 1 343 ? 13.209 11.869 -21.729 1.00 96.56 343 LEU A CA 1
ATOM 2646 C C . LEU A 1 343 ? 14.205 11.691 -20.584 1.00 96.56 343 LEU A C 1
ATOM 2648 O O . LEU A 1 343 ? 14.580 12.660 -19.937 1.00 96.56 343 LEU A O 1
ATOM 2652 N N . ARG A 1 344 ? 14.710 10.470 -20.393 1.00 95.31 344 ARG A N 1
ATOM 2653 C CA . ARG A 1 344 ? 15.699 10.136 -19.366 1.00 95.31 344 ARG A CA 1
ATOM 2654 C C . ARG A 1 344 ? 16.973 10.967 -19.498 1.00 95.31 344 ARG A C 1
ATOM 2656 O O . ARG A 1 344 ? 17.505 11.434 -18.495 1.00 95.31 344 ARG A O 1
ATOM 2663 N N . LYS A 1 345 ? 17.498 11.129 -20.716 1.00 95.38 345 LYS A N 1
ATOM 2664 C CA . LYS A 1 345 ? 18.709 11.923 -20.968 1.00 95.38 345 LYS A CA 1
ATOM 2665 C C . LYS A 1 345 ? 18.499 13.392 -20.598 1.00 95.38 345 LYS A C 1
ATOM 2667 O O . LYS A 1 345 ? 19.368 13.976 -19.953 1.00 95.38 345 LYS A O 1
ATOM 2672 N N . ASP A 1 346 ? 17.373 13.968 -21.000 1.00 95.75 346 ASP A N 1
ATOM 2673 C CA . ASP A 1 346 ? 17.058 15.369 -20.732 1.00 95.75 346 ASP A CA 1
ATOM 2674 C C . ASP A 1 346 ? 16.767 15.586 -19.240 1.00 95.75 346 ASP A C 1
ATOM 2676 O O . ASP A 1 346 ? 17.250 16.555 -18.655 1.00 95.75 346 ASP A O 1
ATOM 2680 N N . PHE A 1 347 ? 16.094 14.631 -18.592 1.00 94.94 347 PHE A N 1
ATOM 2681 C CA . PHE A 1 347 ? 15.835 14.654 -17.154 1.00 94.94 347 PHE A CA 1
ATOM 2682 C C . PHE A 1 347 ? 17.132 14.605 -16.344 1.00 94.94 347 PHE A C 1
ATOM 2684 O O . PHE A 1 347 ? 17.345 15.435 -15.465 1.00 94.94 347 PHE A O 1
ATOM 2691 N N . LEU A 1 348 ? 18.049 13.689 -16.680 1.00 93.12 348 LEU A N 1
ATOM 2692 C CA . LEU A 1 348 ? 19.363 13.608 -16.032 1.00 93.12 348 LEU A CA 1
ATOM 2693 C C . LEU A 1 348 ? 20.201 14.874 -16.238 1.00 93.12 348 LEU A C 1
ATOM 2695 O O . LEU A 1 348 ? 21.007 15.206 -15.376 1.00 93.12 348 LEU A O 1
ATOM 2699 N N . ARG A 1 349 ? 20.027 15.588 -17.356 1.00 94.81 349 ARG A N 1
ATOM 2700 C CA . ARG A 1 349 ? 20.711 16.864 -17.595 1.00 94.81 349 ARG A CA 1
ATOM 2701 C C . ARG A 1 349 ? 20.131 18.000 -16.751 1.00 94.81 349 ARG A C 1
ATOM 2703 O O . ARG A 1 349 ? 20.898 18.832 -16.283 1.00 94.81 349 ARG A O 1
ATOM 2710 N N . ALA A 1 350 ? 18.809 18.066 -16.602 1.00 94.62 350 ALA A N 1
ATOM 2711 C CA . ALA A 1 350 ? 18.154 19.161 -15.889 1.00 94.62 350 ALA A CA 1
ATOM 2712 C C . ALA A 1 350 ? 18.155 18.962 -14.367 1.00 94.62 350 ALA A C 1
ATOM 2714 O O . ALA A 1 350 ? 18.461 19.899 -13.638 1.00 94.62 350 ALA A O 1
ATOM 2715 N N . TYR A 1 351 ? 17.854 17.749 -13.901 1.00 93.31 351 TYR A N 1
ATOM 2716 C CA . TYR A 1 351 ? 17.702 17.414 -12.481 1.00 93.31 351 TYR A CA 1
ATOM 2717 C C . TYR A 1 351 ? 18.916 16.695 -11.878 1.00 93.31 351 TYR A C 1
ATOM 2719 O O . TYR A 1 351 ? 18.990 16.530 -10.664 1.00 93.31 351 TYR A O 1
ATOM 2727 N N . GLY A 1 352 ? 19.853 16.216 -12.702 1.00 90.19 352 GLY A N 1
ATOM 2728 C CA . GLY A 1 352 ? 21.091 15.606 -12.213 1.00 90.19 352 GLY A CA 1
ATOM 2729 C C . GLY A 1 352 ? 22.112 16.641 -11.723 1.00 90.19 352 GLY A C 1
ATOM 2730 O O . GLY A 1 352 ? 21.905 17.843 -11.890 1.00 90.19 352 GLY A O 1
ATOM 2731 N N . PRO A 1 353 ? 23.243 16.195 -11.144 1.00 88.88 353 PRO A N 1
ATOM 2732 C CA . PRO A 1 353 ? 24.259 17.086 -10.582 1.00 88.88 353 PRO A CA 1
ATOM 2733 C C . PRO A 1 353 ? 24.722 18.173 -11.565 1.00 88.88 353 PRO A C 1
ATOM 2735 O O . PRO A 1 353 ? 25.165 17.868 -12.673 1.00 88.88 353 PRO A O 1
ATOM 2738 N N . GLY A 1 354 ? 24.636 19.440 -11.146 1.00 90.25 354 GLY A N 1
ATOM 2739 C CA . GLY A 1 354 ? 25.001 20.606 -11.964 1.00 90.25 354 GLY A CA 1
ATOM 2740 C C . GLY A 1 354 ? 23.949 21.043 -12.995 1.00 90.25 354 GLY A C 1
ATOM 2741 O O . GLY A 1 354 ? 24.216 21.959 -13.771 1.00 90.25 354 GLY A O 1
ATOM 2742 N N . GLY A 1 355 ? 22.778 20.402 -13.023 1.00 92.75 355 GLY A N 1
ATOM 2743 C CA . GLY A 1 355 ? 21.643 20.797 -13.854 1.00 92.75 355 GLY A CA 1
ATOM 2744 C C . GLY A 1 355 ? 20.882 22.016 -13.319 1.00 92.75 355 GLY A C 1
ATOM 2745 O O . GLY A 1 355 ? 20.941 22.343 -12.136 1.00 92.75 355 GLY A O 1
ATOM 2746 N N . GLU A 1 356 ? 20.130 22.679 -14.201 1.00 93.81 356 GLU A N 1
ATOM 2747 C CA . GLU A 1 356 ? 19.339 23.893 -13.909 1.00 93.81 356 GLU A CA 1
ATOM 2748 C C . GLU A 1 356 ? 18.248 23.707 -12.834 1.00 93.81 356 GLU A C 1
ATOM 2750 O O . GLU A 1 356 ? 17.855 24.680 -12.194 1.00 93.81 356 GLU A 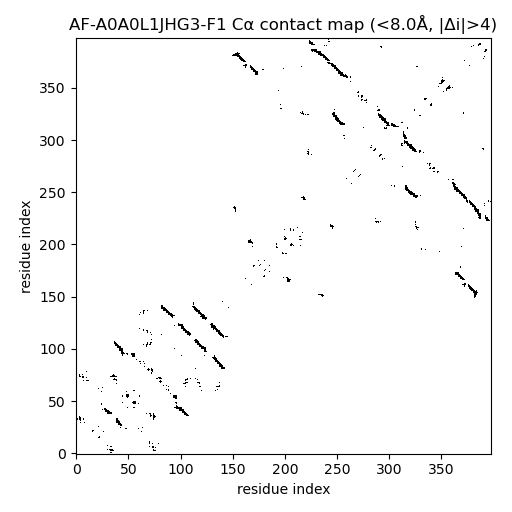O 1
ATOM 2755 N N . LEU A 1 357 ? 17.782 22.473 -12.619 1.00 93.31 357 LEU A N 1
ATOM 2756 C CA . LEU A 1 357 ? 16.738 22.105 -11.655 1.00 93.31 357 LEU A CA 1
ATOM 2757 C C . LEU A 1 357 ? 17.254 21.170 -10.548 1.00 93.31 357 LEU A C 1
ATOM 2759 O O . LEU A 1 357 ? 16.453 20.648 -9.775 1.00 93.31 357 LEU A O 1
ATOM 2763 N N . ALA A 1 358 ? 18.570 20.950 -10.452 1.00 90.62 358 ALA A N 1
ATOM 2764 C CA . ALA A 1 358 ? 19.160 19.997 -9.507 1.00 90.62 358 ALA A CA 1
ATOM 2765 C C . ALA A 1 358 ? 18.801 20.308 -8.041 1.00 90.62 358 ALA A C 1
ATOM 2767 O O . ALA A 1 358 ? 18.418 19.414 -7.291 1.00 90.62 358 ALA A O 1
ATOM 2768 N N . GLU A 1 359 ? 18.873 21.586 -7.660 1.00 88.44 359 GLU A N 1
ATOM 2769 C CA . GLU A 1 359 ? 18.626 22.050 -6.284 1.00 88.44 359 GLU A CA 1
ATOM 2770 C C . GLU A 1 359 ? 17.245 22.703 -6.109 1.00 88.44 359 GLU A C 1
ATOM 2772 O O . GLU A 1 359 ? 16.707 22.765 -5.006 1.00 88.44 359 GLU A O 1
ATOM 2777 N N . THR A 1 360 ? 16.665 23.213 -7.198 1.00 88.69 360 THR A N 1
ATOM 2778 C CA . THR A 1 360 ? 15.443 24.034 -7.187 1.00 88.69 360 THR A CA 1
ATOM 2779 C C . THR A 1 360 ? 14.200 23.285 -7.656 1.00 88.69 360 THR A C 1
ATOM 2781 O O . THR A 1 360 ? 13.090 23.743 -7.391 1.00 88.69 360 THR A O 1
ATOM 2784 N N . GLY A 1 361 ? 14.363 22.143 -8.334 1.00 91.81 361 GLY A N 1
ATOM 2785 C CA . GLY A 1 361 ? 13.254 21.341 -8.837 1.00 91.81 361 GLY A CA 1
ATOM 2786 C C . GLY A 1 361 ? 12.405 20.795 -7.695 1.00 91.81 361 GLY A C 1
ATOM 2787 O O . GLY A 1 361 ? 12.916 20.139 -6.788 1.00 91.81 361 GLY A O 1
ATOM 2788 N N . GLY A 1 362 ? 11.110 21.069 -7.716 1.00 95.06 362 GLY A N 1
ATOM 2789 C CA . GLY A 1 362 ? 10.133 20.681 -6.711 1.00 95.06 362 GLY A CA 1
ATOM 2790 C C . GLY A 1 362 ? 9.377 19.394 -7.032 1.00 95.06 362 GLY A C 1
ATOM 2791 O O . GLY A 1 362 ? 8.744 18.847 -6.128 1.00 95.06 362 GLY A O 1
ATOM 2792 N N . ILE A 1 363 ? 9.475 18.864 -8.259 1.00 96.00 363 ILE A N 1
ATOM 2793 C CA . ILE A 1 363 ? 8.864 17.570 -8.591 1.00 96.00 363 ILE A CA 1
ATOM 2794 C C . ILE A 1 363 ? 9.387 16.452 -7.680 1.00 96.00 363 ILE A C 1
ATOM 2796 O O . ILE A 1 363 ? 10.593 16.330 -7.436 1.00 96.00 363 ILE A O 1
ATOM 2800 N N . CYS A 1 364 ? 8.479 15.607 -7.195 1.00 95.62 364 CYS A N 1
ATOM 2801 C CA . CYS A 1 364 ? 8.832 14.375 -6.501 1.00 95.62 364 CYS A CA 1
ATOM 2802 C C . CYS A 1 364 ? 8.619 13.180 -7.430 1.00 95.62 364 CYS A C 1
ATOM 2804 O O . CYS A 1 364 ? 7.534 12.991 -7.970 1.00 95.62 364 CYS A O 1
ATOM 2806 N N . LEU A 1 365 ? 9.661 12.376 -7.599 1.00 95.50 365 LEU A N 1
ATOM 2807 C CA . LEU A 1 365 ? 9.669 11.135 -8.354 1.00 95.50 365 LEU A CA 1
ATOM 2808 C C . LEU A 1 365 ? 10.198 10.021 -7.463 1.00 95.50 365 LEU A C 1
ATOM 2810 O O . LEU A 1 365 ? 11.232 10.194 -6.813 1.00 95.50 365 LEU A O 1
ATOM 2814 N N . TRP A 1 366 ? 9.536 8.870 -7.488 1.00 95.94 366 TRP A N 1
ATOM 2815 C CA . TRP A 1 366 ? 10.021 7.666 -6.827 1.00 95.94 366 TRP A CA 1
ATOM 2816 C C . TRP A 1 366 ? 9.786 6.425 -7.679 1.00 95.94 366 TRP A C 1
ATOM 2818 O O . TRP A 1 366 ? 8.928 6.400 -8.560 1.00 95.94 366 TRP A O 1
ATOM 2828 N N . VAL A 1 367 ? 10.586 5.398 -7.416 1.00 96.06 367 VAL A N 1
ATOM 2829 C CA . VAL A 1 367 ? 10.515 4.110 -8.095 1.00 96.06 367 VAL A CA 1
ATOM 2830 C C . VAL A 1 367 ? 10.784 2.981 -7.115 1.00 96.06 367 VAL A C 1
ATOM 2832 O O . VAL A 1 367 ? 11.734 3.026 -6.329 1.00 96.06 367 VAL A O 1
ATOM 2835 N N . GLU A 1 368 ? 9.967 1.945 -7.211 1.00 96.56 368 GLU A N 1
ATOM 2836 C CA . GLU A 1 368 ? 10.136 0.665 -6.539 1.00 96.56 368 GLU A CA 1
ATOM 2837 C C . GLU A 1 368 ? 10.269 -0.409 -7.601 1.00 96.56 368 GLU A C 1
ATOM 2839 O O . GLU A 1 368 ? 9.564 -0.402 -8.611 1.00 96.56 368 GLU A O 1
ATOM 2844 N N . THR A 1 369 ? 11.190 -1.338 -7.395 1.00 97.81 369 THR A N 1
ATOM 2845 C CA . THR A 1 369 ? 11.355 -2.466 -8.309 1.00 97.81 369 THR A CA 1
ATOM 2846 C C . THR A 1 369 ? 11.629 -3.713 -7.504 1.00 97.81 369 THR A C 1
ATOM 2848 O O . THR A 1 369 ? 12.611 -3.768 -6.766 1.00 97.81 369 THR A O 1
ATOM 2851 N N . SER A 1 370 ? 10.752 -4.700 -7.635 1.00 98.19 370 SER A N 1
ATOM 2852 C CA . SER A 1 370 ? 10.750 -5.920 -6.836 1.00 98.19 370 SER A CA 1
ATOM 2853 C C . SER A 1 370 ? 10.732 -7.158 -7.723 1.00 98.19 370 SER A C 1
ATOM 2855 O O . SER A 1 370 ? 9.941 -7.240 -8.657 1.00 98.19 370 SER A O 1
ATOM 2857 N N . ILE A 1 371 ? 11.571 -8.142 -7.402 1.00 98.25 371 ILE A N 1
ATOM 2858 C CA . ILE A 1 371 ? 11.604 -9.455 -8.055 1.00 98.25 371 ILE A CA 1
ATOM 2859 C C . ILE A 1 371 ? 10.908 -10.454 -7.136 1.00 98.25 371 ILE A C 1
ATOM 2861 O O . ILE A 1 371 ? 11.393 -10.770 -6.044 1.00 98.25 371 ILE A O 1
ATOM 2865 N N . LEU A 1 372 ? 9.754 -10.948 -7.563 1.00 97.31 372 LEU A N 1
ATOM 2866 C CA . LEU A 1 372 ? 8.889 -11.770 -6.729 1.00 97.31 372 LEU A CA 1
ATOM 2867 C C . LEU A 1 372 ? 9.388 -13.219 -6.681 1.00 97.31 372 LEU A C 1
ATOM 2869 O O . LEU A 1 372 ? 9.770 -13.808 -7.691 1.00 97.31 372 LEU A O 1
ATOM 2873 N N . LYS A 1 373 ? 9.386 -13.814 -5.484 1.00 95.31 373 LYS A N 1
ATOM 2874 C CA . LYS A 1 373 ? 9.575 -15.264 -5.319 1.00 95.31 373 LYS A CA 1
ATOM 2875 C C . LYS A 1 373 ? 8.291 -15.987 -5.726 1.00 95.31 373 LYS A C 1
ATOM 2877 O O . LYS A 1 373 ? 7.203 -15.417 -5.632 1.00 95.31 373 LYS A O 1
ATOM 2882 N N . ALA A 1 374 ? 8.401 -17.258 -6.106 1.00 90.12 374 ALA A N 1
ATOM 2883 C CA . ALA A 1 374 ? 7.234 -18.122 -6.242 1.00 90.12 374 ALA A CA 1
ATOM 2884 C C . ALA A 1 374 ? 6.436 -18.121 -4.922 1.00 90.12 374 ALA A C 1
ATOM 2886 O O . ALA A 1 374 ? 7.020 -18.181 -3.838 1.00 90.12 374 ALA A O 1
ATOM 2887 N N . GLY A 1 375 ? 5.110 -17.984 -5.011 1.00 88.19 375 GLY A N 1
ATOM 2888 C CA . GLY A 1 375 ? 4.228 -17.818 -3.847 1.00 88.19 375 GLY A CA 1
ATOM 2889 C C . GLY A 1 375 ? 4.254 -16.427 -3.194 1.00 88.19 375 GLY A C 1
ATOM 2890 O O . GLY A 1 375 ? 3.509 -16.191 -2.250 1.00 88.19 375 GLY A O 1
ATOM 2891 N N . GLY A 1 376 ? 5.066 -15.488 -3.692 1.00 89.88 376 GLY A N 1
ATOM 2892 C CA . GLY A 1 376 ? 5.088 -14.092 -3.238 1.00 89.88 376 GLY A CA 1
ATOM 2893 C C . GLY A 1 376 ? 3.936 -13.238 -3.779 1.00 89.88 376 GLY A C 1
ATOM 2894 O O . GLY A 1 376 ? 3.912 -12.038 -3.526 1.00 89.88 376 GLY A O 1
ATOM 2895 N N . LEU A 1 377 ? 3.007 -13.832 -4.529 1.00 93.56 377 LEU A N 1
ATOM 2896 C CA . LEU A 1 377 ? 1.857 -13.167 -5.129 1.00 93.56 377 LEU A CA 1
ATOM 2897 C C . LEU A 1 377 ? 0.602 -14.026 -4.925 1.00 93.56 377 LEU A C 1
ATOM 2899 O O . LEU A 1 377 ? 0.564 -15.178 -5.359 1.00 93.56 377 LEU A O 1
ATOM 2903 N N . ASP A 1 378 ? -0.406 -13.462 -4.261 1.00 92.25 378 ASP A N 1
ATOM 2904 C CA . ASP A 1 378 ? -1.734 -14.060 -4.068 1.00 92.25 378 ASP A CA 1
ATOM 2905 C C . ASP A 1 378 ? -2.780 -13.087 -4.610 1.00 92.25 378 ASP A C 1
ATOM 2907 O O . ASP A 1 378 ? -2.946 -11.981 -4.084 1.00 92.25 378 ASP A O 1
ATOM 2911 N N . CYS A 1 379 ? -3.447 -13.478 -5.691 1.00 95.31 379 CYS A N 1
ATOM 2912 C CA . CYS A 1 379 ? -4.481 -12.676 -6.323 1.00 95.31 379 CYS A CA 1
ATOM 2913 C C . CYS A 1 379 ? -5.835 -13.365 -6.179 1.00 95.31 379 CYS A C 1
ATOM 2915 O O . CYS A 1 379 ? -5.989 -14.532 -6.536 1.00 95.31 379 CYS A O 1
ATOM 2917 N N . GLU A 1 380 ? -6.839 -12.621 -5.738 1.00 95.69 380 GLU A N 1
ATOM 2918 C CA . GLU A 1 380 ? -8.220 -13.079 -5.696 1.00 95.69 380 GLU A CA 1
ATOM 2919 C C . GLU A 1 380 ? -9.139 -12.018 -6.297 1.00 95.69 380 GLU A C 1
ATOM 2921 O O . GLU A 1 380 ? -9.071 -10.846 -5.929 1.00 95.69 380 GLU A O 1
ATOM 2926 N N . TYR A 1 381 ? -9.990 -12.442 -7.224 1.00 97.06 381 TYR A N 1
ATOM 2927 C CA . TYR A 1 381 ? -10.935 -11.606 -7.956 1.00 97.06 381 TYR A CA 1
ATOM 2928 C C . TYR A 1 381 ? -12.340 -12.140 -7.699 1.00 97.06 381 TYR A C 1
ATOM 2930 O O . TYR A 1 381 ? -12.552 -13.352 -7.777 1.00 97.06 381 TYR A O 1
ATOM 2938 N N . VAL A 1 382 ? -13.288 -11.257 -7.398 1.00 97.50 382 VAL A N 1
ATOM 2939 C CA . VAL A 1 382 ? -14.681 -11.612 -7.110 1.00 97.50 382 VAL A CA 1
ATOM 2940 C C . VAL A 1 382 ? -15.585 -10.818 -8.041 1.00 97.50 382 VAL A C 1
ATOM 2942 O O . VAL A 1 382 ? -15.695 -9.598 -7.911 1.00 97.50 382 VAL A O 1
ATOM 2945 N N . GLY A 1 383 ? -16.195 -11.496 -9.014 1.00 96.56 383 GLY A N 1
ATOM 2946 C CA . GLY A 1 383 ? -17.111 -10.849 -9.954 1.00 96.56 383 GLY A CA 1
ATOM 2947 C C . GLY A 1 383 ? -16.474 -9.783 -10.850 1.00 96.56 383 GLY A C 1
ATOM 2948 O O . GLY A 1 383 ? -17.143 -8.825 -11.226 1.00 96.56 383 GLY A O 1
ATOM 2949 N N . CYS A 1 384 ? -15.177 -9.880 -11.151 1.00 95.50 384 CYS A N 1
ATOM 2950 C CA . CYS A 1 384 ? -14.490 -8.935 -12.037 1.00 95.50 384 CYS A CA 1
ATOM 2951 C C . CYS A 1 384 ? -14.721 -9.271 -13.521 1.00 95.50 384 CYS A C 1
ATOM 2953 O O . CYS A 1 384 ? -15.086 -10.395 -13.865 1.00 95.50 384 CYS A O 1
ATOM 2955 N N . TRP A 1 385 ? -14.440 -8.324 -14.422 1.00 94.50 385 TRP A N 1
ATOM 2956 C CA . TRP A 1 385 ? -14.368 -8.626 -15.859 1.00 94.50 385 TRP A CA 1
ATOM 2957 C C . TRP A 1 385 ? -13.261 -9.648 -16.138 1.00 94.50 385 TRP A C 1
ATOM 2959 O O . TRP A 1 385 ? -12.180 -9.520 -15.556 1.00 94.50 385 TRP A O 1
ATOM 2969 N N . ASP A 1 386 ? -13.495 -10.624 -17.026 1.00 88.44 386 ASP A N 1
ATOM 2970 C CA . ASP A 1 386 ? -12.587 -11.777 -17.240 1.00 88.44 386 ASP A CA 1
ATOM 2971 C C . ASP A 1 386 ? -11.143 -11.371 -17.626 1.00 88.44 386 ASP A C 1
ATOM 2973 O O . ASP A 1 386 ? -10.191 -12.096 -17.345 1.00 88.44 386 ASP A O 1
ATOM 2977 N N . GLY A 1 387 ? -10.951 -10.170 -18.185 1.00 89.62 387 GLY A N 1
ATOM 2978 C CA . GLY A 1 387 ? -9.643 -9.603 -18.541 1.00 89.62 387 GLY A CA 1
ATOM 2979 C C . GLY A 1 387 ? -8.922 -8.797 -17.447 1.00 89.62 387 GLY A C 1
ATOM 2980 O O . GLY A 1 387 ? -7.879 -8.202 -17.738 1.00 89.62 387 GLY A O 1
ATOM 2981 N N . THR A 1 388 ? -9.465 -8.726 -16.226 1.00 93.12 388 THR A N 1
ATOM 2982 C CA . THR A 1 388 ? -8.966 -7.844 -15.154 1.00 93.12 388 THR A CA 1
ATOM 2983 C C . THR A 1 388 ? -7.643 -8.345 -14.572 1.00 93.12 388 THR A C 1
ATOM 2985 O O . THR A 1 388 ? -7.551 -9.473 -14.089 1.00 93.12 388 THR A O 1
ATOM 2988 N N . GLY A 1 389 ? -6.627 -7.479 -14.557 1.00 93.50 389 GLY A N 1
ATOM 2989 C CA . GLY A 1 389 ? -5.329 -7.755 -13.942 1.00 93.50 389 GLY A CA 1
ATOM 2990 C C . GLY A 1 389 ? -4.686 -9.049 -14.444 1.00 93.50 389 GLY A C 1
ATOM 2991 O O . GLY A 1 389 ? -4.728 -9.385 -15.629 1.00 93.50 389 GLY A O 1
ATOM 2992 N N . LEU A 1 390 ? -4.114 -9.812 -13.515 1.00 94.44 390 LEU A N 1
ATOM 2993 C CA . LEU A 1 390 ? -3.471 -11.092 -13.811 1.00 94.44 390 LEU A CA 1
ATOM 2994 C C . LEU A 1 390 ? -4.466 -12.250 -14.006 1.00 94.44 390 LEU A C 1
ATOM 2996 O O . LEU A 1 390 ? -4.058 -13.306 -14.491 1.00 94.44 390 LEU A O 1
ATOM 3000 N N . MET A 1 391 ? -5.757 -12.069 -13.683 1.00 93.50 391 MET A N 1
ATOM 3001 C CA . MET A 1 391 ? -6.812 -13.049 -13.997 1.00 93.50 391 MET A CA 1
ATOM 3002 C C . MET A 1 391 ? -6.986 -13.248 -15.503 1.00 93.50 391 MET A C 1
ATOM 3004 O O . MET A 1 391 ? -7.327 -14.347 -15.940 1.00 93.50 391 MET A O 1
ATOM 3008 N N . GLY A 1 392 ? -6.682 -12.214 -16.291 1.00 92.50 392 GLY A N 1
ATOM 3009 C CA . GLY A 1 392 ? -6.776 -12.251 -17.746 1.00 92.50 392 GLY A CA 1
ATOM 3010 C C . GLY A 1 392 ? -5.763 -13.172 -18.430 1.00 92.50 392 GLY A C 1
ATOM 3011 O O . GLY A 1 392 ? -5.766 -13.243 -19.653 1.00 92.50 392 GLY A O 1
ATOM 3012 N N . TYR A 1 393 ? -4.893 -13.869 -17.695 1.00 92.75 393 TYR A N 1
ATOM 3013 C CA . TYR A 1 393 ? -3.859 -14.739 -18.252 1.00 92.75 393 TYR A CA 1
ATOM 3014 C C . TYR A 1 393 ? -4.136 -16.223 -18.008 1.00 92.75 393 TYR A C 1
ATOM 3016 O O . TYR A 1 393 ? -4.590 -16.645 -16.945 1.00 92.75 393 TYR A O 1
ATOM 3024 N N . GLU A 1 394 ? -3.809 -17.037 -19.007 1.00 90.50 394 GLU A N 1
ATOM 3025 C CA . GLU A 1 394 ? -3.678 -18.483 -18.867 1.00 90.50 394 GLU A CA 1
ATOM 3026 C C . GLU A 1 394 ? -2.310 -18.788 -18.253 1.00 90.50 394 GLU A C 1
ATOM 3028 O O . GLU A 1 394 ? -1.297 -18.894 -18.942 1.00 90.50 394 GLU A O 1
ATOM 3033 N N . TRP A 1 395 ? -2.280 -18.872 -16.925 1.00 88.06 395 TRP A N 1
ATOM 3034 C CA . TRP A 1 395 ? -1.119 -19.365 -16.200 1.00 88.06 395 TRP A CA 1
ATOM 3035 C C . TRP A 1 395 ? -1.084 -20.885 -16.331 1.00 88.06 395 TRP A C 1
ATOM 3037 O O . TRP A 1 395 ? -1.975 -21.565 -15.817 1.00 88.06 395 TRP A O 1
ATOM 3047 N N . ASP A 1 396 ? -0.078 -21.416 -17.029 1.00 68.56 396 ASP A N 1
ATOM 3048 C CA . ASP A 1 396 ? 0.162 -22.856 -17.043 1.00 68.56 396 ASP A CA 1
ATOM 3049 C C . ASP A 1 396 ? 0.299 -23.330 -15.595 1.00 68.56 396 ASP A C 1
ATOM 3051 O O . ASP A 1 396 ? 1.039 -22.747 -14.795 1.00 68.56 396 ASP A O 1
ATOM 3055 N N . SER A 1 397 ? -0.443 -24.376 -15.237 1.00 47.00 397 SER A N 1
ATOM 3056 C CA . SER A 1 397 ? -0.258 -25.067 -13.969 1.00 47.00 397 SER A CA 1
ATOM 3057 C C . SER A 1 397 ? 1.124 -25.719 -13.988 1.00 47.00 397 SER A C 1
ATOM 3059 O O . SER A 1 397 ? 1.251 -26.861 -14.427 1.00 47.00 397 SER A O 1
ATOM 3061 N N . ALA A 1 398 ? 2.151 -24.966 -13.595 1.00 38.06 398 ALA A N 1
ATOM 3062 C CA . ALA A 1 398 ? 3.482 -25.497 -13.340 1.00 38.06 398 ALA A CA 1
ATOM 3063 C C . ALA A 1 398 ? 3.437 -26.543 -12.218 1.00 38.06 398 ALA A C 1
ATOM 3065 O O . ALA A 1 398 ? 2.673 -26.341 -11.232 1.00 38.06 398 ALA A O 1
#

Mean predicted aligned error: 11.89 Å

Solvent-accessible surface area (backbone atoms only — not comparable to full-atom values): 21445 Å² total; per-residue (Å²): 131,65,68,40,38,52,51,33,48,53,48,47,54,61,48,38,78,74,30,72,66,47,48,67,76,45,67,74,52,40,80,76,46,46,42,76,26,31,32,32,30,37,35,69,35,43,78,91,41,37,37,102,83,54,32,54,25,67,68,50,56,52,50,49,35,56,52,35,37,24,45,7,48,18,22,67,74,44,91,60,50,63,42,87,72,45,79,48,74,50,81,73,48,79,50,40,65,74,40,40,36,43,36,40,16,36,41,77,40,82,55,94,54,42,32,37,23,41,27,42,33,27,35,56,44,97,88,67,52,74,43,64,25,33,41,28,42,36,34,24,40,35,72,61,48,62,63,69,67,55,52,42,67,59,56,46,71,48,77,48,76,50,73,51,84,46,35,31,40,75,50,60,80,49,104,58,76,52,79,75,45,64,78,53,86,89,72,89,81,86,65,72,66,96,56,94,63,24,68,50,55,57,14,66,74,28,39,83,45,89,50,69,80,49,59,50,58,38,87,60,96,62,55,63,55,67,54,80,69,79,73,45,69,39,71,33,78,50,76,48,55,78,55,71,42,20,30,18,42,35,41,42,36,40,31,49,79,48,50,44,76,69,50,45,53,50,35,66,75,70,40,48,66,34,52,50,51,36,52,51,49,59,75,67,52,53,39,89,62,20,44,68,38,77,42,83,40,58,41,81,89,59,41,68,78,47,84,62,83,65,61,64,72,17,32,15,30,33,38,35,44,36,36,21,47,13,58,64,34,51,53,46,56,48,69,69,34,70,49,40,47,49,41,53,53,54,46,50,52,33,51,26,95,91,20,91,29,44,89,74,53,38,59,35,43,38,41,37,46,33,44,28,51,60,65,22,44,42,34,38,35,23,11,30,43,52,45,49,66,76,67,15,39,54,69,75,88,123

Radius of gyration: 27.08 Å; Cα contacts (8 Å, |Δi|>4): 794; chains: 1; bounding box: 53×54×80 Å

Organism: Aspergillus nomiae NRRL (strain ATCC 15546 / NRRL 13137 / CBS 260.88 / M93) (NCBI:txid1509407)

InterPro domains:
  IPR006683 Thioesterase domain [PF03061] (54-125)
  IPR025702 Aliphatic aldoxime/phenylacetaldoxime dehydratase [PF13816] (139-390)
  IPR029069 HotDog domain superfamily [SSF54637] (7-139)
  IPR039298 Acyl-coenzyme A thioesterase 13 [PTHR21660] (4-139)

pLDDT: mean 92.13, std 7.55, range [38.06, 98.62]

Foldseek 3Di:
DDPLLVQLVVLVVVVCVVDPVCCQLVVPKAFPDAAQQKTKIKDADAPSQADPVQWGDVVSVQVLQQSLQQSSNCSNVDSGRFDWDDKDKDFDATDGGGWMKMKMKGFPDDDPFKTKIKMWIWTADPVRDTDTGMIMITMGGDPVVVVVPQFQQNQDKDKFFAFDQLFKDKDKLDQDCDDCSVVDGDDDDPDLDDDQCSRLCRRNQRVPPPDDVSSFAWPDPFFFDFADQPQAWRTFKDKDQFDTFFWKKKKKKKAQLQADPVNLVVCVVAAPVLVVVLVVCLVPDDRRLQWQDKDWAADVVQPFPDDDPPRSSGGRIIMMITIGSHPVSVSCSQVVDPSNVRNSVVCCQQCNPPHVCVPPGGMMIMMMMGTGGRSSIMMMGRRHRCRPDNSSGDDPPD

Sequence (398 aa):
MNSTLNHVRDVWDAQRAKSPIYALLLDTITITDASPGTIHASLRVTDNHTNSKGGLHGTLSACVVDWAAGMAIASHGASYTGVSTDLHVSYLSSATQGEVLEITGRALKVGGTLAFVSVEIEKVKENGDRVMVATGLHTNDPVTTFWDALPDDAGIYRETITVASDRTQYATNKPQNIGMGCLGPCAPLVDKTGYWGCYYHRIPAIASATGPEGRLPSPLKGAPRRREDTRDIRHGRVRLTRFPENLCFVVEGQDHSGLTDVERETWFGKFDASATGWLSELQSAGSETGLLDKRMCYDPRSGRFRDGEPEEFGYNRKVQLFYFLDMECMERMGRMSKVHVRLRKDFLRAYGPGGELAETGGICLWVETSILKAGGLDCEYVGCWDGTGLMGYEWDSA